Protein AF-0000000078666542 (afdb_homodimer)

Solvent-accessible surface area (backbone atoms only — not comparable to full-atom values): 28008 Å² total; per-residue (Å²): 73,57,76,60,41,44,32,31,32,35,38,39,32,25,33,58,89,77,62,45,74,80,48,60,29,41,56,73,62,24,63,73,35,75,88,64,46,51,90,86,55,83,60,48,60,42,83,39,41,29,73,67,68,78,54,48,54,35,58,34,57,52,49,36,72,38,55,76,68,40,75,44,79,44,74,22,45,17,86,32,50,68,25,62,67,53,74,85,41,48,43,80,42,60,33,69,77,56,52,92,52,38,85,72,63,47,70,68,38,78,44,72,57,95,90,32,64,26,33,28,71,39,76,55,96,66,27,28,32,33,35,48,52,59,93,53,30,54,40,44,31,33,32,43,34,35,32,68,41,68,58,78,51,64,69,58,44,49,52,52,48,46,26,70,66,68,72,50,58,69,90,57,44,49,74,49,79,54,77,40,39,33,39,40,35,51,42,73,78,56,66,72,42,85,59,44,61,59,44,51,50,50,40,50,54,51,40,38,68,74,34,66,67,38,44,35,37,34,41,34,41,70,47,59,66,57,80,69,72,70,76,70,73,73,71,70,74,73,71,72,77,76,75,72,77,75,73,84,120,73,58,76,63,41,43,30,32,34,35,37,40,32,25,34,58,89,77,61,44,74,80,48,59,28,40,56,73,62,24,64,73,34,75,89,64,47,51,90,88,55,84,60,46,61,42,82,40,40,27,74,67,70,78,53,47,56,35,56,33,58,52,50,36,72,39,55,76,66,41,74,44,78,42,75,23,46,18,84,31,51,67,26,63,67,53,74,86,39,48,42,80,42,59,34,72,77,56,53,92,52,38,85,72,64,48,71,69,36,77,44,74,55,95,92,33,64,26,34,29,71,41,76,54,95,66,27,28,31,33,34,49,50,59,92,52,30,53,41,44,32,33,34,43,35,35,32,70,39,67,58,78,51,62,68,57,44,50,54,50,48,47,26,72,66,68,70,50,59,68,89,59,44,51,73,48,78,54,76,43,39,32,40,40,35,53,41,72,77,56,67,74,42,84,60,45,62,59,44,51,49,51,40,48,54,50,40,38,68,73,34,66,66,39,43,35,38,34,42,35,41,70,48,60,65,58,78,70,72,70,74,71,72,72,72,68,73,72,72,74,77,76,72,73,76,76,71,81,129

Foldseek 3Di:
DDAFWKFFKWKWKAFPVVRHTDDTLDQVVQVVPVVRHDPVDHRGTDIDGQPPPPDFQQVSVVVVVDDAFDWDKTKAFLVRGLHAFDPVQKDKDFLCQQPPCSVVDDAQDWDAHPNAIWGWHDDDPRITITHRGDPCHRTMMIMTMHTHDTDDDLVVQLLNLLCNLQVDDSVQWDWDDDFLEIEIEHHPVSVPDDPSVVSVVSSVVSSCSNPVRHDYYHYDYDDDPPDPPPPPPPPPPPPPPPPPPPPDD/DDAFWKFFKWKWKAFPVVRHTDDTLDQVVQVVPVVRHDPVDHRGTDIDGQPPPPDFQQVSVVVVVDDAFDKDKTKAFLVRGLHAFDPVQKDKDFLCQQPPCSVVDDAQDWDAHPNAIWGWHDDDPRITITHRGDPCHRTMMIMTMHTHDTDDDLVVQLLNLLCNLQVDDSVQWDWDDDFLEIEIEHHPVSVPDDPSVVSVVSSVVSSCSNPVRHDYYHYDYDDDPPDPPPPPPPPPPPPPPPPPPPPDD

Sequence (498 aa):
MEKGSLVLVDYTARVKDTNEVFETTREEDAKKTAELYDPTRKYEPRLVSVGESWVLKGLDEALAKANVGDKLSVEVTPDKGFGERDPNKVRMIPQRKLGDKADEVGVGDVIEVDDRTGIVRYVGSGRIQVDFNHRFAGKTLLYDVNIMKKLESDSEKVSALVRRRTGLEDSKVKINLSAPNLDIELPEEAFLAEGLQVIKRAIANDIFKFVPSVKNIKFIESYYSAPAPAEQKKEQPKAEATTTPEAKKMEKGSLVLVDYTARVKDTNEVFETTREEDAKKTAELYDPTRKYEPRLVSVGESWVLKGLDEALAKANVGDKLSVEVTPDKGFGERDPNKVRMIPQRKLGDKADEVGVGDVIEVDDRTGIVRYVGSGRIQVDFNHRFAGKTLLYDVNIMKKLESDSEKVSALVRRRTGLEDSKVKINLSAPNLDIELPEEAFLAEGLQVIKRAIANDIFKFVPSVKNIKFIESYYSAPAPAEQKKEQPKAEATTTPEAKK

Radius of gyration: 33.4 Å; Cα contacts (8 Å, |Δi|>4): 851; chains: 2; bounding box: 68×77×133 Å

Structure (mmCIF, N/CA/C/O backbone):
data_AF-0000000078666542-model_v1
#
loop_
_entity.id
_entity.type
_entity.pdbx_description
1 polymer 'Peptidyl-prolyl cis-trans isomerase'
#
loop_
_atom_site.group_PDB
_atom_site.id
_atom_site.type_symbol
_atom_site.label_atom_id
_atom_site.label_alt_id
_atom_site.label_comp_id
_atom_site.label_asym_id
_atom_site.label_entity_id
_atom_site.label_seq_id
_atom_site.pdbx_PDB_ins_code
_atom_site.Cartn_x
_atom_site.Cartn_y
_atom_site.Cartn_z
_atom_site.occupancy
_atom_site.B_iso_or_equiv
_atom_site.auth_seq_id
_atom_site.auth_comp_id
_atom_site.auth_asym_id
_atom_site.auth_atom_id
_atom_site.pdbx_PDB_model_num
ATOM 1 N N . MET A 1 1 ? 10.289 36.812 6.809 1 80.12 1 MET A N 1
ATOM 2 C CA . MET A 1 1 ? 10.852 35.562 6.277 1 80.12 1 MET A CA 1
ATOM 3 C C . MET A 1 1 ? 10.406 35.344 4.836 1 80.12 1 MET A C 1
ATOM 5 O O . MET A 1 1 ? 9.289 35.719 4.465 1 80.12 1 MET A O 1
ATOM 9 N N . GLU A 1 2 ? 11.242 34.781 4.082 1 85.31 2 GLU A N 1
ATOM 10 C CA . GLU A 1 2 ? 10.992 34.594 2.656 1 85.31 2 GLU A CA 1
ATOM 11 C C . GLU A 1 2 ? 10.016 33.438 2.418 1 85.31 2 GLU A C 1
ATOM 13 O O . GLU A 1 2 ? 10 32.469 3.176 1 85.31 2 GLU A O 1
ATOM 18 N N . LYS A 1 3 ? 9.227 33.688 1.358 1 88.56 3 LYS A N 1
ATOM 19 C CA . LYS A 1 3 ? 8.32 32.625 0.957 1 88.56 3 LYS A CA 1
ATOM 20 C C . LYS A 1 3 ? 9.086 31.328 0.677 1 88.56 3 LYS A C 1
ATOM 22 O O . LYS A 1 3 ? 10.148 31.359 0.046 1 88.56 3 LYS A O 1
ATOM 27 N N . GLY A 1 4 ? 8.578 30.297 1.273 1 92.06 4 GLY A N 1
ATOM 28 C CA . GLY A 1 4 ? 9.203 29.016 1.037 1 92.06 4 GLY A CA 1
ATOM 29 C C . GLY A 1 4 ? 10.188 28.625 2.123 1 92.06 4 GLY A C 1
ATOM 30 O O . GLY A 1 4 ? 10.672 27.484 2.15 1 92.06 4 GLY A O 1
ATOM 31 N N . SER A 1 5 ? 10.461 29.562 2.973 1 95.12 5 SER A N 1
ATOM 32 C CA . SER A 1 5 ? 11.352 29.234 4.082 1 95.12 5 SER A CA 1
ATOM 33 C C . SER A 1 5 ? 10.727 28.219 5.02 1 95.12 5 SER A C 1
ATOM 35 O O . SER A 1 5 ? 9.531 28.266 5.293 1 95.12 5 SER A O 1
ATOM 37 N N . LEU A 1 6 ? 11.594 27.219 5.414 1 97.62 6 LEU A N 1
ATOM 38 C CA . LEU A 1 6 ? 11.156 26.234 6.391 1 97.62 6 LEU A CA 1
ATOM 39 C C . LEU A 1 6 ? 11.547 26.656 7.805 1 97.62 6 LEU A C 1
ATOM 41 O O . LEU A 1 6 ? 12.727 26.891 8.078 1 97.62 6 LEU A O 1
ATOM 45 N N . VAL A 1 7 ? 10.547 26.75 8.695 1 97.19 7 VAL A N 1
ATOM 46 C CA . VAL A 1 7 ? 10.789 27.203 10.055 1 97.19 7 VAL A CA 1
ATOM 47 C C . VAL A 1 7 ? 10.117 26.266 11.047 1 97.19 7 VAL A C 1
ATOM 49 O O . VAL A 1 7 ? 9.086 25.656 10.734 1 97.19 7 VAL A O 1
ATOM 52 N N . LEU A 1 8 ? 10.742 26.078 12.164 1 97.38 8 LEU A N 1
ATOM 53 C CA . LEU A 1 8 ? 10.148 25.375 13.289 1 97.38 8 LEU A CA 1
ATOM 54 C C . LEU A 1 8 ? 9.492 26.344 14.258 1 97.38 8 LEU A C 1
ATOM 56 O O . LEU A 1 8 ? 10.141 27.281 14.734 1 97.38 8 LEU A O 1
ATOM 60 N N . VAL A 1 9 ? 8.227 26.094 14.555 1 97.19 9 VAL A N 1
ATOM 61 C CA . VAL A 1 9 ? 7.5 27.031 15.398 1 97.19 9 VAL A CA 1
ATOM 62 C C . VAL A 1 9 ? 6.801 26.281 16.531 1 97.19 9 VAL A C 1
ATOM 64 O O . VAL A 1 9 ? 6.262 25.203 16.312 1 97.19 9 VAL A O 1
ATOM 67 N N . ASP A 1 10 ? 6.914 26.812 17.703 1 96.81 10 ASP A N 1
ATOM 68 C CA . ASP A 1 10 ? 6.055 26.422 18.828 1 96.81 10 ASP A CA 1
ATOM 69 C C . ASP A 1 10 ? 4.836 27.328 18.922 1 96.81 10 ASP A C 1
ATOM 71 O O . ASP A 1 10 ? 4.945 28.547 18.75 1 96.81 10 ASP A O 1
ATOM 75 N N . TYR A 1 11 ? 3.719 26.688 19.188 1 97.5 11 TYR A N 1
ATOM 76 C CA . TYR A 1 11 ? 2.566 27.578 19.328 1 97.5 11 TYR A CA 1
ATOM 77 C C . TYR A 1 11 ? 1.51 26.953 20.234 1 97.5 11 TYR A C 1
ATOM 79 O O . TYR A 1 11 ? 1.517 25.734 20.469 1 97.5 11 TYR A O 1
ATOM 87 N N . THR A 1 12 ? 0.724 27.766 20.781 1 96.56 12 THR A N 1
ATOM 88 C CA . THR A 1 12 ? -0.523 27.453 21.469 1 96.56 12 THR A CA 1
ATOM 89 C C . THR A 1 12 ? -1.683 28.25 20.891 1 96.56 12 THR A C 1
ATOM 91 O O . THR A 1 12 ? -1.589 29.469 20.734 1 96.56 12 THR A O 1
ATOM 94 N N . ALA A 1 13 ? -2.654 27.547 20.469 1 96.44 13 ALA A N 1
ATOM 95 C CA . ALA A 1 13 ? -3.82 28.172 19.859 1 96.44 13 ALA A CA 1
ATOM 96 C C . ALA A 1 13 ? -5.02 28.156 20.797 1 96.44 13 ALA A C 1
ATOM 98 O O . ALA A 1 13 ? -5.316 27.125 21.406 1 96.44 13 ALA A O 1
ATOM 99 N N . ARG A 1 14 ? -5.684 29.328 20.875 1 95.62 14 ARG A N 1
ATOM 100 C CA . ARG A 1 14 ? -6.848 29.5 21.75 1 95.62 14 ARG A CA 1
ATOM 101 C C . ARG A 1 14 ? -7.973 30.219 21.016 1 95.62 14 ARG A C 1
ATOM 103 O O . ARG A 1 14 ? -7.73 30.938 20.031 1 95.62 14 ARG A O 1
ATOM 110 N N . VAL A 1 15 ? -9.148 29.938 21.5 1 95.94 15 VAL A N 1
ATOM 111 C CA . VAL A 1 15 ? -10.273 30.766 21.078 1 95.94 15 VAL A CA 1
ATOM 112 C C . VAL A 1 15 ? -10.289 32.062 21.844 1 95.94 15 VAL A C 1
ATOM 114 O O . VAL A 1 15 ? -10.25 32.062 23.078 1 95.94 15 VAL A O 1
ATOM 117 N N . LYS A 1 16 ? -10.312 33.156 21.109 1 96.38 16 LYS A N 1
ATOM 118 C CA . LYS A 1 16 ? -10.133 34.438 21.75 1 96.38 16 LYS A CA 1
ATOM 119 C C . LYS A 1 16 ? -11.211 34.719 22.797 1 96.38 16 LYS A C 1
ATOM 121 O O . LYS A 1 16 ? -10.914 35.156 23.906 1 96.38 16 LYS A O 1
ATOM 126 N N . ASP A 1 17 ? -12.461 34.375 22.516 1 94.56 17 ASP A N 1
ATOM 127 C CA . ASP A 1 17 ? -13.602 34.719 23.359 1 94.56 17 ASP A CA 1
ATOM 128 C C . ASP A 1 17 ? -13.633 33.844 24.609 1 94.56 17 ASP A C 1
ATOM 130 O O . ASP A 1 17 ? -13.914 34.344 25.703 1 94.56 17 ASP A O 1
ATOM 134 N N . THR A 1 18 ? -13.312 32.594 24.484 1 92.56 18 THR A N 1
ATOM 135 C CA . THR A 1 18 ? -13.461 31.656 25.594 1 92.56 18 THR A CA 1
ATOM 136 C C . THR A 1 18 ? -12.102 31.359 26.234 1 92.56 18 THR A C 1
ATOM 138 O O . THR A 1 18 ? -12.039 30.797 27.328 1 92.56 18 THR A O 1
ATOM 141 N N . ASN A 1 19 ? -11.047 31.688 25.547 1 92.62 19 ASN A N 1
ATOM 142 C CA . ASN A 1 19 ? -9.68 31.391 25.969 1 92.62 19 ASN A CA 1
ATOM 143 C C . ASN A 1 19 ? -9.438 29.891 26.062 1 92.62 19 ASN A C 1
ATOM 145 O O . ASN A 1 19 ? -8.523 29.453 26.766 1 92.62 19 ASN A O 1
ATOM 149 N N . GLU A 1 20 ? -10.258 29.219 25.391 1 91.19 20 GLU A N 1
ATOM 150 C CA . GLU A 1 20 ? -10.102 27.766 25.328 1 91.19 20 GLU A CA 1
ATOM 151 C C . GLU A 1 20 ? -8.945 27.359 24.422 1 91.19 20 GLU A C 1
ATOM 153 O O . GLU A 1 20 ? -8.914 27.75 23.25 1 91.19 20 GLU A O 1
ATOM 158 N N . VAL A 1 21 ? -7.996 26.531 25 1 93.94 21 VAL A N 1
ATOM 159 C CA . VAL A 1 21 ? -6.891 26.031 24.203 1 93.94 21 VAL A CA 1
ATOM 160 C C . VAL A 1 21 ? -7.363 24.844 23.359 1 93.94 21 VAL A C 1
ATOM 162 O O . VAL A 1 21 ? -7.902 23.859 23.906 1 93.94 21 VAL A O 1
ATOM 165 N N . PHE A 1 22 ? -7.199 24.891 22.031 1 92.44 22 PHE A N 1
ATOM 166 C CA . PHE A 1 22 ? -7.703 23.781 21.234 1 92.44 22 PHE A CA 1
ATOM 167 C C . PHE A 1 22 ? -6.566 23.094 20.484 1 92.44 22 PHE A C 1
ATOM 169 O O . PHE A 1 22 ? -6.746 22 19.953 1 92.44 22 PHE A O 1
ATOM 176 N N . GLU A 1 23 ? -5.414 23.672 20.469 1 93.69 23 GLU A N 1
ATOM 177 C CA . GLU A 1 23 ? -4.238 23.062 19.859 1 93.69 23 GLU A CA 1
ATOM 178 C C . GLU A 1 23 ? -2.951 23.656 20.422 1 93.69 23 GLU A C 1
ATOM 180 O O . GLU A 1 23 ? -2.873 24.859 20.656 1 93.69 23 GLU A O 1
ATOM 185 N N . THR A 1 24 ? -1.975 22.797 20.625 1 95.31 24 THR A N 1
ATOM 186 C CA . THR A 1 24 ? -0.691 23.312 21.109 1 95.31 24 THR A CA 1
ATOM 187 C C . THR A 1 24 ? 0.438 22.344 20.734 1 95.31 24 THR A C 1
ATOM 189 O O . THR A 1 24 ? 0.22 21.141 20.625 1 95.31 24 THR A O 1
ATOM 192 N N . THR A 1 25 ? 1.612 22.859 20.438 1 95.06 25 THR A N 1
ATOM 193 C CA . THR A 1 25 ? 2.82 22.078 20.219 1 95.06 25 THR A CA 1
ATOM 194 C C . THR A 1 25 ? 3.6 21.922 21.531 1 95.06 25 THR A C 1
ATOM 196 O O . THR A 1 25 ? 4.613 21.219 21.578 1 95.06 25 THR A O 1
ATOM 199 N N . ARG A 1 26 ? 3.164 22.578 22.609 1 92.5 26 ARG A N 1
ATOM 200 C CA . ARG A 1 26 ? 3.842 22.594 23.891 1 92.5 26 ARG A CA 1
ATOM 201 C C . ARG A 1 26 ? 3.189 21.609 24.859 1 92.5 26 ARG A C 1
ATOM 203 O O . ARG A 1 26 ? 2.004 21.734 25.172 1 92.5 26 ARG A O 1
ATOM 210 N N . GLU A 1 27 ? 4.066 20.734 25.281 1 90.94 27 GLU A N 1
ATOM 211 C CA . GLU A 1 27 ? 3.547 19.703 26.156 1 90.94 27 GLU A CA 1
ATOM 212 C C . GLU A 1 27 ? 2.977 20.297 27.438 1 90.94 27 GLU A C 1
ATOM 214 O O . GLU A 1 27 ? 1.935 19.859 27.938 1 90.94 27 GLU A O 1
ATOM 219 N N . GLU A 1 28 ? 3.648 21.297 28 1 89.81 28 GLU A N 1
ATOM 220 C CA . GLU A 1 28 ? 3.209 21.938 29.234 1 89.81 28 GLU A CA 1
ATOM 221 C C . GLU A 1 28 ? 1.818 22.547 29.078 1 89.81 28 GLU A C 1
ATOM 223 O O . GLU A 1 28 ? 1.003 22.484 30.016 1 89.81 28 GLU A O 1
ATOM 228 N N . ASP A 1 29 ? 1.594 23.078 27.984 1 90.56 29 ASP A N 1
ATOM 229 C CA . ASP A 1 29 ? 0.292 23.688 27.734 1 90.56 29 ASP A CA 1
ATOM 230 C C . ASP A 1 29 ? -0.778 22.609 27.5 1 90.56 29 ASP A C 1
ATOM 232 O O . ASP A 1 29 ? -1.932 22.797 27.891 1 90.56 29 ASP A O 1
ATOM 236 N N . ALA A 1 30 ? -0.391 21.562 26.828 1 89.94 30 ALA A N 1
ATOM 237 C CA . ALA A 1 30 ? -1.319 20.453 26.625 1 89.94 30 ALA A CA 1
ATOM 238 C C . ALA A 1 30 ? -1.744 19.828 27.938 1 89.94 30 ALA A C 1
ATOM 240 O O . ALA A 1 30 ? -2.908 19.469 28.125 1 89.94 30 ALA A O 1
ATOM 241 N N . LYS A 1 31 ? -0.839 19.734 28.844 1 88.81 31 LYS A N 1
ATOM 242 C CA . LYS A 1 31 ? -1.091 19.109 30.141 1 88.81 31 LYS A CA 1
ATOM 243 C C . LYS A 1 31 ? -2.033 19.953 31 1 88.81 31 LYS A C 1
ATOM 245 O O . LYS A 1 31 ? -2.686 19.438 31.906 1 88.81 31 LYS A O 1
ATOM 250 N N . LYS A 1 32 ? -2.041 21.203 30.672 1 88.19 32 LYS A N 1
ATOM 251 C CA . LYS A 1 32 ? -2.91 22.094 31.422 1 88.19 32 LYS A CA 1
ATOM 252 C C . LYS A 1 32 ? -4.371 21.906 31.031 1 88.19 32 LYS A C 1
ATOM 254 O O . LYS A 1 32 ? -5.277 22.344 31.75 1 88.19 32 LYS A O 1
ATOM 259 N N . THR A 1 33 ? -4.52 21.375 29.875 1 81.06 33 THR A N 1
ATOM 260 C CA . THR A 1 33 ? -5.867 21.094 29.391 1 81.06 33 THR A CA 1
ATOM 261 C C . THR A 1 33 ? -6.09 19.594 29.234 1 81.06 33 THR A C 1
ATOM 263 O O . THR A 1 33 ? -5.598 18.984 28.297 1 81.06 33 THR A O 1
ATOM 266 N N . ALA A 1 34 ? -6.82 19 30.109 1 73.06 34 ALA A N 1
ATOM 267 C CA . ALA A 1 34 ? -6.988 17.562 30.188 1 73.06 34 ALA A CA 1
ATOM 268 C C . ALA A 1 34 ? -7.441 16.969 28.859 1 73.06 34 ALA A C 1
ATOM 270 O O . ALA A 1 34 ? -7.004 15.891 28.469 1 73.06 34 ALA A O 1
ATOM 271 N N . GLU A 1 35 ? -8.234 17.75 28.141 1 79.44 35 GLU A N 1
ATOM 272 C CA . GLU A 1 35 ? -8.836 17.219 26.922 1 79.44 35 GLU A CA 1
ATOM 273 C C . GLU A 1 35 ? -7.832 17.219 25.781 1 79.44 35 GLU A C 1
ATOM 275 O O . GLU A 1 35 ? -8.016 16.5 24.797 1 79.44 35 GLU A O 1
ATOM 280 N N . LEU A 1 36 ? -6.879 17.906 25.984 1 78.81 36 LEU A N 1
ATOM 281 C CA . LEU A 1 36 ? -5.961 18.094 24.875 1 78.81 36 LEU A CA 1
ATOM 282 C C . LEU A 1 36 ? -4.738 17.203 25.016 1 78.81 36 LEU A C 1
ATOM 284 O O . LEU A 1 36 ? -4.105 16.844 24.016 1 78.81 36 LEU A O 1
ATOM 288 N N . TYR A 1 37 ? -4.488 16.797 26.203 1 82.94 37 TYR A N 1
ATOM 289 C CA . TYR A 1 37 ? -3.246 16.062 26.422 1 82.94 37 TYR A CA 1
ATOM 290 C C . TYR A 1 37 ? -3.352 14.641 25.906 1 82.94 37 TYR A C 1
ATOM 292 O O . TYR A 1 37 ? -4.301 13.922 26.219 1 82.94 37 TYR A O 1
ATOM 300 N N . ASP A 1 38 ? -2.469 14.258 25.109 1 86.56 38 ASP A N 1
ATOM 301 C CA . ASP A 1 38 ? -2.309 12.914 24.578 1 86.56 38 ASP A CA 1
ATOM 302 C C . ASP A 1 38 ? -0.883 12.406 24.781 1 86.56 38 ASP A C 1
ATOM 304 O O . ASP A 1 38 ? 0.048 12.867 24.109 1 86.56 38 ASP A O 1
ATOM 308 N N . PRO A 1 39 ? -0.759 11.492 25.578 1 79.88 39 PRO A N 1
ATOM 309 C CA . PRO A 1 39 ? 0.591 11.023 25.891 1 79.88 39 PRO A CA 1
ATOM 310 C C . PRO A 1 39 ? 1.255 10.305 24.719 1 79.88 39 PRO A C 1
ATOM 312 O O . PRO A 1 39 ? 2.477 10.133 24.703 1 79.88 39 PRO A O 1
ATOM 315 N N . THR A 1 40 ? 0.443 9.938 23.781 1 81.31 40 THR A N 1
ATOM 316 C CA . THR A 1 40 ? 1.012 9.203 22.656 1 81.31 40 THR A CA 1
ATOM 317 C C . THR A 1 40 ? 1.503 10.156 21.578 1 81.31 40 THR A C 1
ATOM 319 O O . THR A 1 40 ? 2.197 9.75 20.641 1 81.31 40 THR A O 1
ATOM 322 N N . ARG A 1 41 ? 1.21 11.352 21.812 1 83.56 41 ARG A N 1
ATOM 323 C CA . ARG A 1 41 ? 1.605 12.352 20.828 1 83.56 41 ARG A CA 1
ATOM 324 C C . ARG A 1 41 ? 2.924 13.008 21.219 1 83.56 41 ARG A C 1
ATOM 326 O O . ARG A 1 41 ? 3.184 13.242 22.406 1 83.56 41 ARG A O 1
ATOM 333 N N . LYS A 1 42 ? 3.721 13.25 20.25 1 83.69 42 LYS A N 1
ATOM 334 C CA . LYS A 1 42 ? 4.969 13.969 20.484 1 83.69 42 LYS A CA 1
ATOM 335 C C . LYS A 1 42 ? 4.777 15.469 20.312 1 83.69 42 LYS A C 1
ATOM 337 O O . LYS A 1 42 ? 4.383 15.922 19.234 1 83.69 42 LYS A O 1
ATOM 342 N N . TYR A 1 43 ? 5.008 16.172 21.484 1 90.44 43 TYR A N 1
ATOM 343 C CA . TYR A 1 43 ? 4.922 17.625 21.422 1 90.44 43 TYR A CA 1
ATOM 344 C C . TYR A 1 43 ? 6.262 18.234 21.031 1 90.44 43 TYR A C 1
ATOM 346 O O . TYR A 1 43 ? 7.234 18.156 21.781 1 90.44 43 TYR A O 1
ATOM 354 N N . GLU A 1 44 ? 6.324 18.719 19.859 1 92.69 44 GLU A N 1
ATOM 355 C CA . GLU A 1 44 ? 7.527 19.312 19.297 1 92.69 44 GLU A CA 1
ATOM 356 C C . GLU A 1 44 ? 7.18 20.469 18.344 1 92.69 44 GLU A C 1
ATOM 358 O O . GLU A 1 44 ? 6.043 20.562 17.891 1 92.69 44 GLU A O 1
ATOM 363 N N . PRO A 1 45 ? 8.117 21.328 18.203 1 95.88 45 PRO A N 1
ATOM 364 C CA . PRO A 1 45 ? 7.844 22.438 17.281 1 95.88 45 PRO A CA 1
ATOM 365 C C . PRO A 1 45 ? 7.391 21.938 15.906 1 95.88 45 PRO A C 1
ATOM 367 O O . PRO A 1 45 ? 7.898 20.938 15.406 1 95.88 45 PRO A O 1
ATOM 370 N N . ARG A 1 46 ? 6.484 22.641 15.359 1 95.62 46 ARG A N 1
ATOM 371 C CA . ARG A 1 46 ? 5.906 22.266 14.07 1 95.62 46 ARG A CA 1
ATOM 372 C C . ARG A 1 46 ? 6.711 22.844 12.914 1 95.62 46 ARG A C 1
ATOM 374 O O . ARG A 1 46 ? 7.133 24 12.977 1 95.62 46 ARG A O 1
ATOM 381 N N . LEU A 1 47 ? 6.887 21.953 11.922 1 97.38 47 LEU A N 1
ATOM 382 C CA . LEU A 1 47 ? 7.512 22.453 10.695 1 97.38 47 LEU A CA 1
ATOM 383 C C . LEU A 1 47 ? 6.504 23.203 9.836 1 97.38 47 LEU A C 1
ATOM 385 O O . LEU A 1 47 ? 5.426 22.672 9.539 1 97.38 47 LEU A O 1
ATOM 389 N N . VAL A 1 48 ? 6.844 24.438 9.477 1 97.06 48 VAL A N 1
ATOM 390 C CA . VAL A 1 48 ? 5.973 25.25 8.641 1 97.06 48 VAL A CA 1
ATOM 391 C C . VAL A 1 48 ? 6.777 25.828 7.477 1 97.06 48 VAL A C 1
ATOM 393 O O . VAL A 1 48 ? 7.918 26.25 7.656 1 97.06 48 VAL A O 1
ATOM 396 N N . SER A 1 49 ? 6.195 25.766 6.348 1 97 49 SER A N 1
ATOM 397 C CA . SER A 1 49 ? 6.738 26.5 5.211 1 97 49 SER A CA 1
ATOM 398 C C . SER A 1 49 ? 6.02 27.828 5.02 1 97 49 SER A C 1
ATOM 400 O O . SER A 1 49 ? 4.828 27.859 4.707 1 97 49 SER A O 1
ATOM 402 N N . VAL A 1 50 ? 6.766 28.875 5.129 1 96.12 50 VAL A N 1
ATOM 403 C CA . VAL A 1 50 ? 6.18 30.203 5.059 1 96.12 50 VAL A CA 1
ATOM 404 C C . VAL A 1 50 ? 5.621 30.453 3.658 1 96.12 50 VAL A C 1
ATOM 406 O O . VAL A 1 50 ? 6.324 30.266 2.662 1 96.12 50 VAL A O 1
ATOM 409 N N . GLY A 1 51 ? 4.367 30.797 3.613 1 94.44 51 GLY A N 1
ATOM 410 C CA . GLY A 1 51 ? 3.762 31.188 2.35 1 94.44 51 GLY A CA 1
ATOM 411 C C . GLY A 1 51 ? 3.221 30 1.56 1 94.44 51 GLY A C 1
ATOM 412 O O . GLY A 1 51 ? 2.723 30.172 0.445 1 94.44 51 GLY A O 1
ATOM 413 N N . GLU A 1 52 ? 3.303 28.828 2.053 1 93.38 52 GLU A N 1
ATOM 414 C CA . GLU A 1 52 ? 2.881 27.641 1.322 1 93.38 52 GLU A CA 1
ATOM 415 C C . GLU A 1 52 ? 1.519 27.156 1.803 1 93.38 52 GLU A C 1
ATOM 417 O O . GLU A 1 52 ? 1.048 26.094 1.381 1 93.38 52 GLU A O 1
ATOM 422 N N . SER A 1 53 ? 0.946 27.75 2.73 1 93.25 53 SER A N 1
ATOM 423 C CA . SER A 1 53 ? -0.396 27.484 3.236 1 93.25 53 SER A CA 1
ATOM 424 C C . SER A 1 53 ? -0.455 26.141 3.947 1 93.25 53 SER A C 1
ATOM 426 O O . SER A 1 53 ? -1.404 25.375 3.762 1 93.25 53 SER A O 1
ATOM 428 N N . TRP A 1 54 ? 0.604 25.781 4.668 1 95.56 54 TRP A N 1
ATOM 429 C CA . TRP A 1 54 ? 0.6 24.594 5.508 1 95.56 54 TRP A CA 1
ATOM 430 C C . TRP A 1 54 ? -0.179 24.844 6.797 1 95.56 54 TRP A C 1
ATOM 432 O O . TRP A 1 54 ? -0.55 23.891 7.496 1 95.56 54 TRP A O 1
ATOM 442 N N . VAL A 1 55 ? -0.389 26.125 7.137 1 95.44 55 VAL A N 1
ATOM 443 C CA . VAL A 1 55 ? -1.146 26.562 8.305 1 95.44 55 VAL A CA 1
ATOM 444 C C . VAL A 1 55 ? -2.225 27.562 7.883 1 95.44 55 VAL A C 1
ATOM 446 O O . VAL A 1 55 ? -2.328 27.906 6.707 1 95.44 55 VAL A O 1
ATOM 449 N N . LEU A 1 56 ? -2.998 27.922 8.844 1 96.69 56 LEU A N 1
ATOM 450 C CA . LEU A 1 56 ? -4.059 28.891 8.562 1 96.69 56 LEU A CA 1
ATOM 451 C C . LEU A 1 56 ? -3.484 30.172 7.949 1 96.69 56 LEU A C 1
ATOM 453 O O . LEU A 1 56 ? -2.395 30.609 8.328 1 96.69 56 LEU A O 1
ATOM 457 N N . LYS A 1 57 ? -4.227 30.75 7.133 1 96.75 57 LYS A N 1
ATOM 458 C CA . LYS A 1 57 ? -3.797 31.922 6.383 1 96.75 57 LYS A CA 1
ATOM 459 C C . LYS A 1 57 ? -3.307 33.031 7.324 1 96.75 57 LYS A C 1
ATOM 461 O O . LYS A 1 57 ? -2.264 33.625 7.082 1 96.75 57 LYS A O 1
ATOM 466 N N . GLY A 1 58 ? -4.078 33.312 8.359 1 96.69 58 GLY A N 1
ATOM 467 C CA . GLY A 1 58 ? -3.699 34.344 9.312 1 96.69 58 GLY A CA 1
ATOM 468 C C . GLY A 1 58 ? -2.352 34.094 9.961 1 96.69 58 GLY A C 1
ATOM 469 O O . GLY A 1 58 ? -1.553 35.031 10.125 1 96.69 58 GLY A O 1
ATOM 470 N N . LEU A 1 59 ? -2.166 32.938 10.32 1 95.88 59 LEU A N 1
ATOM 471 C CA . LEU A 1 59 ? -0.891 32.562 10.922 1 95.88 59 LEU A CA 1
ATOM 472 C C . LEU A 1 59 ? 0.237 32.656 9.898 1 95.88 59 LEU A C 1
ATOM 474 O O . LEU A 1 59 ? 1.326 33.125 10.203 1 95.88 59 LEU A O 1
ATOM 478 N N . ASP A 1 60 ? 0.053 32.188 8.727 1 96.5 60 ASP A N 1
ATOM 479 C CA . ASP A 1 60 ? 1.039 32.219 7.652 1 96.5 60 ASP A CA 1
ATOM 480 C C . ASP A 1 60 ? 1.5 33.625 7.359 1 96.5 60 ASP A C 1
ATOM 482 O O . ASP A 1 60 ? 2.699 33.906 7.246 1 96.5 60 ASP A O 1
ATOM 486 N N . GLU A 1 61 ? 0.579 34.562 7.27 1 95.56 61 GLU A N 1
ATOM 487 C CA . GLU A 1 61 ? 0.882 35.969 7.008 1 95.56 61 GLU A CA 1
ATOM 488 C C . GLU A 1 61 ? 1.724 36.562 8.133 1 95.56 61 GLU A C 1
ATOM 490 O O . GLU A 1 61 ? 2.621 37.375 7.875 1 95.56 61 GLU A O 1
ATOM 495 N N . ALA A 1 62 ? 1.343 36.188 9.359 1 95.38 62 ALA A N 1
ATOM 496 C CA . ALA A 1 62 ? 2.104 36.688 10.5 1 95.38 62 ALA A CA 1
ATOM 497 C C . ALA A 1 62 ? 3.539 36.156 10.469 1 95.38 62 ALA A C 1
ATOM 499 O O . ALA A 1 62 ? 4.477 36.906 10.766 1 95.38 62 ALA A O 1
ATOM 500 N N . LEU A 1 63 ? 3.721 34.938 10.086 1 95.12 63 LEU A N 1
ATOM 501 C CA . LEU A 1 63 ? 5.047 34.344 10.023 1 95.12 63 LEU A CA 1
ATOM 502 C C . LEU A 1 63 ? 5.898 35 8.953 1 95.12 63 LEU A C 1
ATOM 504 O O . LEU A 1 63 ? 7.113 35.125 9.117 1 95.12 63 LEU A O 1
ATOM 508 N N . ALA A 1 64 ? 5.316 35.375 7.863 1 94.81 64 ALA A N 1
ATOM 509 C CA . ALA A 1 64 ? 6.027 36.031 6.758 1 94.81 64 ALA A CA 1
ATOM 510 C C . ALA A 1 64 ? 6.664 37.344 7.207 1 94.81 64 ALA A C 1
ATOM 512 O O . ALA A 1 64 ? 7.672 37.781 6.641 1 94.81 64 ALA A O 1
ATOM 513 N N . LYS A 1 65 ? 6.07 37.875 8.273 1 94.06 65 LYS A N 1
ATOM 514 C CA . LYS A 1 65 ? 6.547 39.188 8.734 1 94.06 65 LYS A CA 1
ATOM 515 C C . LYS A 1 65 ? 7.422 39.062 9.977 1 94.06 65 LYS A C 1
ATOM 517 O O . LYS A 1 65 ? 7.863 40.031 10.555 1 94.06 65 LYS A O 1
ATOM 522 N N . ALA A 1 66 ? 7.637 37.906 10.391 1 93.94 66 ALA A N 1
ATOM 523 C CA . ALA A 1 66 ? 8.328 37.656 11.656 1 93.94 66 ALA A CA 1
ATOM 524 C C . ALA A 1 66 ? 9.781 37.25 11.414 1 93.94 66 ALA A C 1
ATOM 526 O O . ALA A 1 66 ? 10.203 37.094 10.273 1 93.94 66 ALA A O 1
ATOM 527 N N . ASN A 1 67 ? 10.562 37.25 12.477 1 94.31 67 ASN A N 1
ATOM 528 C CA . ASN A 1 67 ? 11.945 36.781 12.477 1 94.31 67 ASN A CA 1
ATOM 529 C C . ASN A 1 67 ? 12.164 35.656 13.484 1 94.31 67 ASN A C 1
ATOM 531 O O . ASN A 1 67 ? 11.383 35.5 14.422 1 94.31 67 ASN A O 1
ATOM 535 N N . VAL A 1 68 ? 13.258 34.906 13.195 1 95.06 68 VAL A N 1
ATOM 536 C CA . VAL A 1 68 ? 13.609 33.844 14.117 1 95.06 68 VAL A CA 1
ATOM 537 C C . VAL A 1 68 ? 13.836 34.406 15.516 1 95.06 68 VAL A C 1
ATOM 539 O O . VAL A 1 68 ? 14.477 35.438 15.672 1 95.06 68 VAL A O 1
ATOM 542 N N . GLY A 1 69 ? 13.273 33.75 16.531 1 95.69 69 GLY A N 1
ATOM 543 C CA . GLY A 1 69 ? 13.422 34.219 17.906 1 95.69 69 GLY A CA 1
ATOM 544 C C . GLY A 1 69 ? 12.242 35.031 18.391 1 95.69 69 GLY A C 1
ATOM 545 O O . GLY A 1 69 ? 12.078 35.25 19.594 1 95.69 69 GLY A O 1
ATOM 546 N N . ASP A 1 70 ? 11.445 35.5 17.5 1 96.38 70 ASP A N 1
ATOM 547 C CA . ASP A 1 70 ? 10.305 36.344 17.859 1 96.38 70 ASP A CA 1
ATOM 548 C C . ASP A 1 70 ? 9.25 35.531 18.609 1 96.38 70 ASP A C 1
ATOM 550 O O . ASP A 1 70 ? 9.062 34.344 18.344 1 96.38 70 ASP A O 1
ATOM 554 N N . LYS A 1 71 ? 8.688 36.156 19.594 1 96.19 71 LYS A N 1
ATOM 555 C CA . LYS A 1 71 ? 7.473 35.688 20.266 1 96.19 71 LYS A CA 1
ATOM 556 C C . LYS A 1 71 ? 6.285 36.562 19.891 1 96.19 71 LYS A C 1
ATOM 558 O O . LYS A 1 71 ? 6.27 37.75 20.203 1 96.19 71 LYS A O 1
ATOM 563 N N . LEU A 1 72 ? 5.344 35.938 19.234 1 95.38 72 LEU A N 1
ATOM 564 C CA . LEU A 1 72 ? 4.242 36.719 18.688 1 95.38 72 LEU A CA 1
ATOM 565 C C . LEU A 1 72 ? 2.902 36.219 19.203 1 95.38 72 LEU A C 1
ATOM 567 O O . LEU A 1 72 ? 2.74 35 19.453 1 95.38 72 LEU A O 1
ATOM 571 N N . SER A 1 73 ? 2.059 37.094 19.453 1 97.06 73 SER A N 1
ATOM 572 C CA . SER A 1 73 ? 0.641 36.812 19.625 1 97.06 73 SER A CA 1
ATOM 573 C C . SER A 1 73 ? -0.172 37.219 18.406 1 97.06 73 SER A C 1
ATOM 575 O O . SER A 1 73 ? -0.33 38.406 18.125 1 97.06 73 SER A O 1
ATOM 577 N N . VAL A 1 74 ? -0.679 36.219 17.719 1 97.38 74 VAL A N 1
ATOM 578 C CA . VAL A 1 74 ? -1.324 36.5 16.438 1 97.38 74 VAL A CA 1
ATOM 579 C C . VAL A 1 74 ? -2.83 36.25 16.562 1 97.38 74 VAL A C 1
ATOM 581 O O . VAL A 1 74 ? -3.273 35.188 17 1 97.38 74 VAL A O 1
ATOM 584 N N . GLU A 1 75 ? -3.541 37.25 16.188 1 97.56 75 GLU A N 1
ATOM 585 C CA . GLU A 1 75 ? -4.992 37.125 16.109 1 97.56 75 GLU A CA 1
ATOM 586 C C . GLU A 1 75 ? -5.43 36.688 14.711 1 97.56 75 GLU A C 1
ATOM 588 O O . GLU A 1 75 ? -5.082 37.344 13.727 1 97.56 75 GLU A O 1
ATOM 593 N N . VAL A 1 76 ? -6.141 35.594 14.617 1 97.81 76 VAL A N 1
ATOM 594 C CA . VAL A 1 76 ? -6.625 35.094 13.344 1 97.81 76 VAL A CA 1
ATOM 595 C C . VAL A 1 76 ? -8.141 35.219 13.273 1 97.81 76 VAL A C 1
ATOM 597 O O . VAL A 1 76 ? -8.867 34.5 13.969 1 97.81 76 VAL A O 1
ATOM 600 N N . THR A 1 77 ? -8.57 36.094 12.398 1 97.69 77 THR A N 1
ATOM 601 C CA . THR A 1 77 ? -10 36.312 12.219 1 97.69 77 THR A CA 1
ATOM 602 C C . THR A 1 77 ? -10.633 35.156 11.438 1 97.69 77 THR A C 1
ATOM 604 O O . THR A 1 77 ? -9.93 34.375 10.789 1 97.69 77 THR A O 1
ATOM 607 N N . PRO A 1 78 ? -11.961 35.062 11.508 1 97.25 78 PRO A N 1
ATOM 608 C CA . PRO A 1 78 ? -12.633 33.938 10.836 1 97.25 78 PRO A CA 1
ATOM 609 C C . PRO A 1 78 ? -12.312 33.875 9.344 1 97.25 78 PRO A C 1
ATOM 611 O O . PRO A 1 78 ? -12.094 32.781 8.797 1 97.25 78 PRO A O 1
ATOM 614 N N . ASP A 1 79 ? -12.156 34.969 8.688 1 96.5 79 ASP A N 1
ATOM 615 C CA . ASP A 1 79 ? -11.898 35 7.254 1 96.5 79 ASP A CA 1
ATOM 616 C C . ASP A 1 79 ? -10.516 34.438 6.93 1 96.5 79 ASP A C 1
ATOM 618 O O . ASP A 1 79 ? -10.281 33.969 5.82 1 96.5 79 ASP A O 1
ATOM 622 N N . LYS A 1 80 ? -9.648 34.469 7.859 1 97.19 80 LYS A N 1
ATOM 623 C CA . LYS A 1 80 ? -8.289 33.969 7.668 1 97.19 80 LYS A CA 1
ATOM 624 C C . LYS A 1 80 ? -8.047 32.719 8.477 1 97.19 80 LYS A C 1
ATOM 626 O O . LYS A 1 80 ? -6.902 32.281 8.633 1 97.19 80 LYS A O 1
ATOM 631 N N . GLY A 1 81 ? -9.102 32.281 9.07 1 96.5 81 GLY A N 1
ATOM 632 C CA . GLY A 1 81 ? -9.039 31.062 9.875 1 96.5 81 GLY A CA 1
ATOM 633 C C . GLY A 1 81 ? -9.938 29.969 9.352 1 96.5 81 GLY A C 1
ATOM 634 O O . GLY A 1 81 ? -9.773 29.5 8.219 1 96.5 81 GLY A O 1
ATOM 635 N N . PHE A 1 82 ? -10.945 29.609 10.172 1 96.12 82 PHE A N 1
ATOM 636 C CA . PHE A 1 82 ? -11.797 28.484 9.828 1 96.12 82 PHE A CA 1
ATOM 637 C C . PHE A 1 82 ? -13.031 28.938 9.07 1 96.12 82 PHE A C 1
ATOM 639 O O . PHE A 1 82 ? -13.969 28.172 8.867 1 96.12 82 PHE A O 1
ATOM 646 N N . GLY A 1 83 ? -12.969 30.172 8.664 1 95.5 83 GLY A N 1
ATOM 647 C CA . GLY A 1 83 ? -14.062 30.703 7.855 1 95.5 83 GLY A CA 1
ATOM 648 C C . GLY A 1 83 ? -15.18 31.312 8.68 1 95.5 83 GLY A C 1
ATOM 649 O O . GLY A 1 83 ? -15.203 31.156 9.898 1 95.5 83 GLY A O 1
ATOM 650 N N . GLU A 1 84 ? -16.109 31.922 7.957 1 95.81 84 GLU A N 1
ATOM 651 C CA . GLU A 1 84 ? -17.281 32.5 8.594 1 95.81 84 GLU A CA 1
ATOM 652 C C . GLU A 1 84 ? -18.375 31.484 8.797 1 95.81 84 GLU A C 1
ATOM 654 O O . GLU A 1 84 ? -18.406 30.453 8.125 1 95.81 84 GLU A O 1
ATOM 659 N N . ARG A 1 85 ? -19.203 31.828 9.758 1 93.62 85 ARG A N 1
ATOM 660 C CA . ARG A 1 85 ? -20.359 30.984 9.938 1 93.62 85 ARG A CA 1
ATOM 661 C C . ARG A 1 85 ? -21.328 31.094 8.758 1 93.62 85 ARG A C 1
ATOM 663 O O . ARG A 1 85 ? -21.562 32.188 8.25 1 93.62 85 ARG A O 1
ATOM 670 N N . ASP A 1 86 ? -21.75 29.922 8.297 1 94.56 86 ASP A N 1
ATOM 671 C CA . ASP A 1 86 ? -22.719 29.891 7.203 1 94.56 86 ASP A CA 1
ATOM 672 C C . ASP A 1 86 ? -24.109 29.547 7.707 1 94.56 86 ASP A C 1
ATOM 674 O O . ASP A 1 86 ? -24.344 28.422 8.164 1 94.56 86 ASP A O 1
ATOM 678 N N . PRO A 1 87 ? -25.031 30.453 7.59 1 93.88 87 PRO A N 1
ATOM 679 C CA . PRO A 1 87 ? -26.391 30.172 8.055 1 93.88 87 PRO A CA 1
ATOM 680 C C . PRO A 1 87 ? -27.047 29.031 7.293 1 93.88 87 PRO A C 1
ATOM 682 O O . PRO A 1 87 ? -27.953 28.359 7.82 1 93.88 87 PRO A O 1
ATOM 685 N N . ASN A 1 88 ? -26.547 28.766 6.117 1 94.75 88 ASN A N 1
ATOM 686 C CA . ASN A 1 88 ? -27.125 27.703 5.301 1 94.75 88 ASN A CA 1
ATOM 687 C C . ASN A 1 88 ? -26.719 26.328 5.797 1 94.75 88 ASN A C 1
ATOM 689 O O . ASN A 1 88 ? -27.281 25.312 5.363 1 94.75 88 ASN A O 1
ATOM 693 N N . LYS A 1 89 ? -25.797 26.297 6.703 1 94.88 89 LYS A N 1
ATOM 694 C CA . LYS A 1 89 ? -25.359 25.016 7.254 1 94.88 89 LYS A CA 1
ATOM 695 C C . LYS A 1 89 ? -26.109 24.688 8.555 1 94.88 89 LYS A C 1
ATOM 697 O O . LYS A 1 89 ? -25.812 23.688 9.203 1 94.88 89 LYS A O 1
ATOM 702 N N . VAL A 1 90 ? -26.953 25.562 8.891 1 94.31 90 VAL A N 1
ATOM 703 C CA . VAL A 1 90 ? -27.844 25.297 10.008 1 94.31 90 VAL A CA 1
ATOM 704 C C . VAL A 1 90 ? -29.203 24.828 9.492 1 94.31 90 VAL A C 1
ATOM 706 O O . VAL A 1 90 ? -29.906 25.562 8.812 1 94.31 90 VAL A O 1
ATOM 709 N N . ARG A 1 91 ? -29.453 23.578 9.812 1 94.12 91 ARG A N 1
ATOM 710 C CA . ARG A 1 91 ? -30.656 22.984 9.219 1 94.12 91 ARG A CA 1
ATOM 711 C C . ARG A 1 91 ? -31.547 22.375 10.289 1 94.12 91 ARG A C 1
ATOM 713 O O . ARG A 1 91 ? -31.062 21.922 11.328 1 94.12 91 ARG A O 1
ATOM 720 N N . MET A 1 92 ? -32.844 22.438 9.984 1 94.12 92 MET A N 1
ATOM 721 C CA . MET A 1 92 ? -33.812 21.75 10.812 1 94.12 92 MET A CA 1
ATOM 722 C C . MET A 1 92 ? -34.062 20.328 10.32 1 94.12 92 MET A C 1
ATOM 724 O O . MET A 1 92 ? -34.344 20.109 9.141 1 94.12 92 MET A O 1
ATOM 728 N N . ILE A 1 93 ? -33.875 19.375 11.258 1 92.31 93 ILE A N 1
ATOM 729 C CA . ILE A 1 93 ? -34.094 17.984 10.867 1 92.31 93 ILE A CA 1
ATOM 730 C C . ILE A 1 93 ? -35.062 17.312 11.828 1 92.31 93 ILE A C 1
ATOM 732 O O . ILE A 1 93 ? -35.094 17.656 13.016 1 92.31 93 ILE A O 1
ATOM 736 N N . PRO A 1 94 ? -35.938 16.391 11.273 1 91.75 94 PRO A N 1
ATOM 737 C CA . PRO A 1 94 ? -36.812 15.648 12.172 1 91.75 94 PRO A CA 1
ATOM 738 C C . PRO A 1 94 ? -36.031 14.789 13.172 1 91.75 94 PRO A C 1
ATOM 740 O O . PRO A 1 94 ? -35.031 14.164 12.812 1 91.75 94 PRO A O 1
ATOM 743 N N . GLN A 1 95 ? -36.5 14.93 14.43 1 89.06 95 GLN A N 1
ATOM 744 C CA . GLN A 1 95 ? -35.812 14.195 15.5 1 89.06 95 GLN A CA 1
ATOM 745 C C . GLN A 1 95 ? -35.812 12.695 15.219 1 89.06 95 GLN A C 1
ATOM 747 O O . GLN A 1 95 ? -34.906 11.984 15.617 1 89.06 95 GLN A O 1
ATOM 752 N N . ARG A 1 96 ? -36.719 12.172 14.5 1 86.69 96 ARG A N 1
ATOM 753 C CA . ARG A 1 96 ? -36.844 10.75 14.195 1 86.69 96 ARG A CA 1
ATOM 754 C C . ARG A 1 96 ? -35.688 10.266 13.328 1 86.69 96 ARG A C 1
ATOM 756 O O . ARG A 1 96 ? -35.375 9.078 13.312 1 86.69 96 ARG A O 1
ATOM 763 N N . LYS A 1 97 ? -35.125 11.227 12.656 1 87.38 97 LYS A N 1
ATOM 764 C CA . LYS A 1 97 ? -34 10.891 11.781 1 87.38 97 LYS A CA 1
ATOM 765 C C . LYS A 1 97 ? -32.812 10.367 12.586 1 87.38 97 LYS A C 1
ATOM 767 O O . LYS A 1 97 ? -31.969 9.664 12.047 1 87.38 97 LYS A O 1
ATOM 772 N N . LEU A 1 98 ? -32.75 10.617 13.914 1 86.12 98 LEU A N 1
ATOM 773 C CA . LEU A 1 98 ? -31.625 10.219 14.766 1 86.12 98 LEU A CA 1
ATOM 774 C C . LEU A 1 98 ? -31.844 8.805 15.312 1 86.12 98 LEU A C 1
ATOM 776 O O . LEU A 1 98 ? -30.953 8.258 15.969 1 86.12 98 LEU A O 1
ATOM 780 N N . GLY A 1 99 ? -32.906 8.219 15.039 1 81.81 99 GLY A N 1
ATO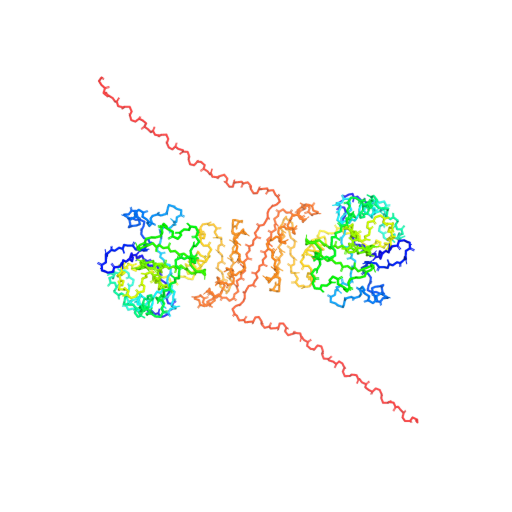M 781 C CA . GLY A 1 99 ? -33.219 6.863 15.453 1 81.81 99 GLY A CA 1
ATOM 782 C C . GLY A 1 99 ? -33.406 6.727 16.953 1 81.81 99 GLY A C 1
ATOM 783 O O . GLY A 1 99 ? -34.125 7.508 17.578 1 81.81 99 GLY A O 1
ATOM 784 N N . ASP A 1 100 ? -32.594 5.672 17.484 1 76.12 100 ASP A N 1
ATOM 785 C CA . ASP A 1 100 ? -32.75 5.305 18.891 1 76.12 100 ASP A CA 1
ATOM 786 C C . ASP A 1 100 ? -32.156 6.387 19.812 1 76.12 100 ASP A C 1
ATOM 788 O O . ASP A 1 100 ? -32.562 6.488 20.984 1 76.12 100 ASP A O 1
ATOM 792 N N . LYS A 1 101 ? -31.359 7.293 19.25 1 74.19 101 LYS A N 1
ATOM 793 C CA . LYS A 1 101 ? -30.734 8.312 20.078 1 74.19 101 LYS A CA 1
ATOM 794 C C . LYS A 1 101 ? -31.562 9.594 20.109 1 74.19 101 LYS A C 1
ATOM 796 O O . LYS A 1 101 ? -31.203 10.555 20.797 1 74.19 101 LYS A O 1
ATOM 801 N N . ALA A 1 102 ? -32.688 9.555 19.516 1 77.62 102 ALA A N 1
ATOM 802 C CA . ALA A 1 102 ? -33.5 10.742 19.328 1 77.62 102 ALA A CA 1
ATOM 803 C C . ALA A 1 102 ? -33.938 11.344 20.656 1 77.62 102 ALA A C 1
ATOM 805 O O . ALA A 1 102 ? -33.938 12.57 20.828 1 77.62 102 ALA A O 1
ATOM 806 N N . ASP A 1 103 ? -34.188 10.547 21.625 1 78.12 103 ASP A N 1
ATOM 807 C CA . ASP A 1 103 ? -34.75 11.055 22.875 1 78.12 103 ASP A CA 1
ATOM 808 C C . ASP A 1 103 ? -33.656 11.5 23.828 1 78.12 103 ASP A C 1
ATOM 810 O O . ASP A 1 103 ? -33.906 12.219 24.797 1 78.12 103 ASP A O 1
ATOM 814 N N . GLU A 1 104 ? -32.5 11.227 23.5 1 85.25 104 GLU A N 1
ATOM 815 C CA . GLU A 1 104 ? -31.406 11.523 24.422 1 85.25 104 GLU A CA 1
ATOM 816 C C . GLU A 1 104 ? -30.594 12.727 23.953 1 85.25 104 GLU A C 1
ATOM 818 O O . GLU A 1 104 ? -29.75 13.234 24.703 1 85.25 104 GLU A O 1
ATOM 823 N N . VAL A 1 105 ? -30.984 13.172 22.859 1 88.31 105 VAL A N 1
ATOM 824 C CA . VAL 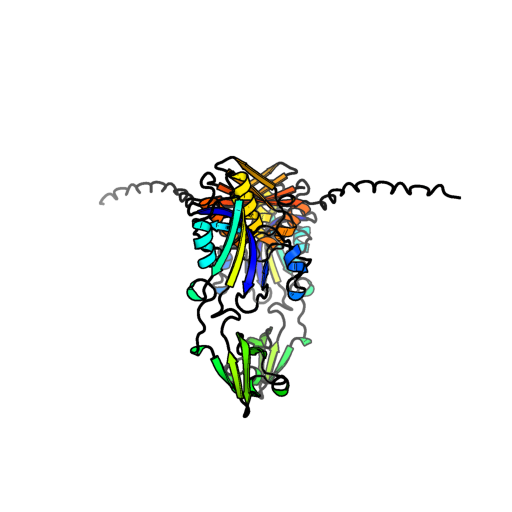A 1 105 ? -30.188 14.242 22.297 1 88.31 105 VAL A CA 1
ATOM 825 C C . VAL A 1 105 ? -30.594 15.586 22.906 1 88.31 105 VAL A C 1
ATOM 827 O O . VAL A 1 105 ? -31.781 15.867 23.062 1 88.31 105 VAL A O 1
ATOM 830 N N . GLY A 1 106 ? -29.641 16.375 23.438 1 90.69 106 GLY A N 1
ATOM 831 C CA . GLY A 1 106 ? -29.844 17.703 23.984 1 90.69 106 GLY A CA 1
ATOM 832 C C . GLY A 1 106 ? -29.047 18.781 23.281 1 90.69 106 GLY A C 1
ATOM 833 O O . GLY A 1 106 ? -28.156 18.469 22.484 1 90.69 106 GLY A O 1
ATOM 834 N N . VAL A 1 107 ? -29.469 20.078 23.672 1 92.5 107 VAL A N 1
ATOM 835 C CA . VAL A 1 107 ? -28.781 21.234 23.109 1 92.5 107 VAL A CA 1
ATOM 836 C C . VAL A 1 107 ? -27.297 21.156 23.453 1 92.5 107 VAL A C 1
ATOM 838 O O . VAL A 1 107 ? -26.938 20.906 24.609 1 92.5 107 VAL A O 1
ATOM 841 N N . GLY A 1 108 ? -26.469 21.359 22.438 1 90.31 108 GLY A N 1
ATOM 842 C CA . GLY A 1 108 ? -25.031 21.328 22.656 1 90.31 108 GLY A CA 1
ATOM 843 C C . GLY A 1 108 ? -24.391 20 22.281 1 90.31 108 GLY A C 1
ATOM 844 O O . GLY A 1 108 ? -23.172 19.906 22.141 1 90.31 108 GLY A O 1
ATOM 845 N N . ASP A 1 109 ? -25.203 19.047 22.016 1 91.62 109 ASP A N 1
ATOM 846 C CA . ASP A 1 109 ? -24.703 17.719 21.719 1 91.62 109 ASP A CA 1
ATOM 847 C C . ASP A 1 109 ? -24.141 17.656 20.297 1 91.62 109 ASP A C 1
ATOM 849 O O . ASP A 1 109 ? -24.641 18.328 19.391 1 91.62 109 ASP A O 1
ATOM 853 N N . VAL A 1 110 ? -23.062 16.875 20.172 1 92.5 110 VAL A N 1
ATOM 854 C CA . VAL A 1 110 ? -22.5 16.594 18.844 1 92.5 110 VAL A CA 1
ATOM 855 C C . VAL A 1 110 ? -23.141 15.336 18.266 1 92.5 110 VAL A C 1
ATOM 857 O O . VAL A 1 110 ? -23.125 14.281 18.906 1 92.5 110 VAL A O 1
ATOM 860 N N . ILE A 1 111 ? -23.703 15.469 17.094 1 90 111 ILE A N 1
ATOM 861 C CA . ILE A 1 111 ? -24.375 14.328 16.484 1 90 111 ILE A CA 1
ATOM 862 C C . ILE A 1 111 ? -23.891 14.125 15.055 1 90 111 ILE A C 1
ATOM 864 O O . ILE A 1 111 ? -23.25 15.008 14.484 1 90 111 ILE A O 1
ATOM 868 N N . GLU A 1 112 ? -24.016 12.984 14.539 1 92.69 112 GLU A N 1
ATOM 869 C CA . GLU A 1 112 ? -23.703 12.68 13.141 1 92.69 112 GLU A CA 1
ATOM 870 C C . GLU A 1 112 ? -24.984 12.438 12.336 1 92.69 112 GLU A C 1
ATOM 872 O O . GLU A 1 112 ? -25.797 11.602 12.703 1 92.69 112 GLU A O 1
ATOM 877 N N . VAL A 1 113 ? -25.172 13.242 11.336 1 87.88 113 VAL A N 1
ATOM 878 C CA . VAL A 1 113 ? -26.312 13.109 10.438 1 87.88 113 VAL A CA 1
ATOM 879 C C . VAL A 1 113 ? -25.828 13.055 8.992 1 87.88 113 VAL A C 1
ATOM 881 O O . VAL A 1 113 ? -25.109 13.953 8.531 1 87.88 113 VAL A O 1
ATOM 884 N N . ASP A 1 114 ? -26.203 11.992 8.32 1 88.62 114 ASP A N 1
ATOM 885 C CA . ASP A 1 114 ? -25.812 11.82 6.93 1 88.62 114 ASP A CA 1
ATOM 886 C C . ASP A 1 114 ? -24.297 11.961 6.77 1 88.62 114 ASP A C 1
ATOM 888 O O . ASP A 1 114 ? -23.828 12.719 5.914 1 88.62 114 ASP A O 1
ATOM 892 N N . ASP A 1 115 ? -23.594 11.484 7.645 1 90.81 115 ASP A N 1
ATOM 893 C CA . ASP A 1 115 ? -22.125 11.391 7.645 1 90.81 115 ASP A CA 1
ATOM 894 C C . ASP A 1 115 ? -21.5 12.758 7.898 1 90.81 115 ASP A C 1
ATOM 896 O O . ASP A 1 115 ? -20.375 13.016 7.457 1 90.81 115 ASP A O 1
ATOM 900 N N . ARG A 1 116 ? -22.312 13.531 8.469 1 92.5 116 ARG A N 1
ATOM 901 C CA . ARG A 1 116 ? -21.781 14.844 8.844 1 92.5 116 ARG A CA 1
ATOM 902 C C . ARG A 1 116 ? -21.953 15.086 10.344 1 92.5 116 ARG A C 1
ATOM 904 O O . ARG A 1 116 ? -22.984 14.711 10.922 1 92.5 116 ARG A O 1
ATOM 911 N N . THR A 1 117 ? -20.922 15.57 10.844 1 93.94 117 THR A N 1
ATOM 912 C CA . THR A 1 117 ? -20.984 15.914 12.266 1 93.94 117 THR A CA 1
ATOM 913 C C . THR A 1 117 ? -21.578 17.312 12.453 1 93.94 117 THR A C 1
ATOM 915 O O . THR A 1 117 ? -21.281 18.234 11.695 1 93.94 117 THR A O 1
ATOM 918 N N . GLY A 1 118 ? -22.453 17.391 13.414 1 94.12 118 GLY A N 1
ATOM 919 C CA . GLY A 1 118 ? -23.078 18.672 13.727 1 94.12 118 GLY A CA 1
ATOM 920 C C . GLY A 1 118 ? -23.391 18.844 15.195 1 94.12 118 GLY A C 1
ATOM 921 O O . GLY A 1 118 ? -23.312 17.875 15.969 1 94.12 118 GLY A O 1
ATOM 922 N N . ILE A 1 119 ? -23.672 20.141 15.57 1 93.69 119 ILE A N 1
ATOM 923 C CA . ILE A 1 119 ? -24.016 20.469 16.953 1 93.69 119 ILE A CA 1
ATOM 924 C C . ILE A 1 119 ? -25.5 20.859 17.031 1 93.69 119 ILE A C 1
ATOM 926 O O . ILE A 1 119 ? -25.984 21.656 16.234 1 93.69 119 ILE A O 1
ATOM 930 N N . VAL A 1 120 ? -26.125 20.297 18.031 1 94.62 120 VAL A N 1
ATOM 931 C CA . VAL A 1 120 ? -27.547 20.578 18.219 1 94.62 120 VAL A CA 1
ATOM 932 C C . VAL A 1 120 ? -27.719 21.953 18.859 1 94.62 120 VAL A C 1
ATOM 934 O O . VAL A 1 120 ? -27.109 22.234 19.906 1 94.62 120 VAL A O 1
ATOM 937 N N . ARG A 1 121 ? -28.516 22.781 18.219 1 94.31 121 ARG A N 1
ATOM 938 C CA . ARG A 1 121 ? -28.672 24.141 18.719 1 94.31 121 ARG A CA 1
ATOM 939 C C . ARG A 1 121 ? -30.062 24.328 19.328 1 94.31 121 ARG A C 1
ATOM 941 O O . ARG A 1 121 ? -30.266 25.234 20.141 1 94.31 121 ARG A O 1
ATOM 948 N N . TYR A 1 122 ? -31.078 23.562 18.828 1 94.12 122 TYR A N 1
ATOM 949 C CA . TYR A 1 122 ? -32.438 23.672 19.312 1 94.12 122 TYR A CA 1
ATOM 950 C C . TYR A 1 122 ? -33.188 22.344 19.172 1 94.12 122 TYR A C 1
ATOM 952 O O . TYR A 1 122 ? -32.938 21.594 18.234 1 94.12 122 TYR A O 1
ATOM 960 N N . VAL A 1 123 ? -33.781 22.016 20.25 1 92.94 123 VAL A N 1
ATOM 961 C CA . VAL A 1 123 ? -34.656 20.859 20.219 1 92.94 123 VAL A CA 1
ATOM 962 C C . VAL A 1 123 ? -36.094 21.281 20.547 1 92.94 123 VAL A C 1
ATOM 964 O O . VAL A 1 123 ? -36.344 21.938 21.562 1 92.94 123 VAL A O 1
ATOM 967 N N . GLY A 1 124 ? -37.031 21 19.641 1 90.19 124 GLY A N 1
ATOM 968 C CA . GLY A 1 124 ? -38.438 21.328 19.891 1 90.19 124 GLY A CA 1
ATOM 969 C C . GLY A 1 124 ? -39.375 20.844 18.812 1 90.19 124 GLY A C 1
ATOM 970 O O . GLY A 1 124 ? -39 20.844 17.625 1 90.19 124 GLY A O 1
ATOM 971 N N . SER A 1 125 ? -40.656 20.531 19.375 1 90.56 125 SER A N 1
ATOM 972 C CA . SER A 1 125 ? -41.75 20.188 18.469 1 90.56 125 SER A CA 1
ATOM 973 C C . SER A 1 125 ? -41.344 19.047 17.547 1 90.56 125 SER A C 1
ATOM 975 O O . SER A 1 125 ? -41.656 19.078 16.344 1 90.56 125 SER A O 1
ATOM 977 N N . GLY A 1 126 ? -40.562 18.109 17.953 1 89.69 126 GLY A N 1
ATOM 978 C CA . GLY A 1 126 ? -40.188 16.938 17.188 1 89.69 126 GLY A CA 1
ATOM 979 C C . GLY A 1 126 ? -39.094 17.188 16.156 1 89.69 126 GLY A C 1
ATOM 980 O O . GLY A 1 126 ? -38.844 16.344 15.305 1 89.69 126 GLY A O 1
ATOM 981 N N . ARG A 1 127 ? -38.594 18.375 16.25 1 94.06 127 ARG A N 1
ATOM 982 C CA . ARG A 1 127 ? -37.5 18.719 15.328 1 94.06 127 ARG A CA 1
ATOM 983 C C . ARG A 1 127 ? -36.281 19.203 16.094 1 94.06 127 ARG A C 1
ATOM 985 O O . ARG A 1 127 ? -36.375 19.609 17.25 1 94.06 127 ARG A O 1
ATOM 992 N N . ILE A 1 128 ? -35.188 19.062 15.422 1 93.75 128 ILE A N 1
ATOM 993 C CA . ILE A 1 128 ? -33.938 19.562 16.016 1 93.75 128 ILE A CA 1
ATOM 994 C C . ILE A 1 128 ? -33.219 20.438 15.008 1 93.75 128 ILE A C 1
ATOM 996 O O . ILE A 1 128 ? -33.219 20.172 13.805 1 93.75 128 ILE A O 1
ATOM 1000 N N . GLN A 1 129 ? -32.719 21.531 15.484 1 95.75 129 GLN A N 1
ATOM 1001 C CA . GLN A 1 129 ? -31.859 22.391 14.672 1 95.75 129 GLN A CA 1
ATOM 1002 C C . GLN A 1 129 ? -30.391 21.984 14.828 1 95.75 129 GLN A C 1
ATOM 1004 O O . GLN A 1 129 ? -29.859 22 15.938 1 95.75 129 GLN A O 1
ATOM 1009 N N . VAL A 1 130 ? -29.812 21.656 13.68 1 95.62 130 VAL A N 1
ATOM 1010 C CA . VAL A 1 130 ? -28.438 21.188 13.727 1 95.62 130 VAL A CA 1
ATOM 1011 C C . VAL A 1 130 ? -27.531 22.141 12.953 1 95.62 130 VAL A C 1
ATOM 1013 O O . VAL A 1 130 ? -27.859 22.547 11.828 1 95.62 130 VAL A O 1
ATOM 1016 N N . ASP A 1 131 ? -26.438 22.562 13.625 1 95.56 131 ASP A N 1
ATOM 1017 C CA . ASP A 1 131 ? -25.422 23.422 13.031 1 95.56 131 ASP A CA 1
ATOM 1018 C C . ASP A 1 131 ? -24.266 22.594 12.461 1 95.56 131 ASP A C 1
ATOM 1020 O O . ASP A 1 131 ? -23.484 22 13.211 1 95.56 131 ASP A O 1
ATOM 1024 N N . PHE A 1 132 ? -24.078 22.625 11.133 1 95.56 132 PHE A N 1
ATOM 1025 C CA . PHE A 1 132 ? -23.062 21.812 10.484 1 95.56 132 PHE A CA 1
ATOM 1026 C C . PHE A 1 132 ? -21.797 22.609 10.219 1 95.56 132 PHE A C 1
ATOM 1028 O O . PHE A 1 132 ? -20.875 22.141 9.555 1 95.56 132 PHE A O 1
ATOM 1035 N N . ASN A 1 133 ? -21.766 23.766 10.766 1 94.81 133 ASN A N 1
ATOM 1036 C CA . ASN A 1 133 ? -20.547 24.547 10.641 1 94.81 133 ASN A CA 1
ATOM 1037 C C . ASN A 1 133 ? -19.391 23.922 11.414 1 94.81 133 ASN A C 1
ATOM 1039 O O . ASN A 1 133 ? -19.609 23.203 12.383 1 94.81 133 ASN A O 1
ATOM 1043 N N . HIS A 1 134 ? -18.203 24.234 10.852 1 93 134 HIS A N 1
ATOM 1044 C CA . HIS A 1 134 ? -17.047 23.859 11.648 1 93 134 HIS A CA 1
ATOM 1045 C C . HIS A 1 134 ? -17.125 24.438 13.055 1 93 134 HIS A C 1
ATOM 1047 O O . HIS A 1 134 ? -17.594 25.578 13.234 1 93 134 HIS A O 1
ATOM 1053 N N . ARG A 1 135 ? -16.656 23.781 14 1 89.44 135 ARG A N 1
ATOM 1054 C CA . ARG A 1 135 ? -16.766 24.125 15.414 1 89.44 135 ARG A CA 1
ATOM 1055 C C . ARG A 1 135 ? -16.172 25.516 15.68 1 89.44 135 ARG A C 1
ATOM 1057 O O . ARG A 1 135 ? -16.641 26.234 16.562 1 89.44 135 ARG A O 1
ATOM 1064 N N . PHE A 1 136 ? -15.234 25.922 14.852 1 93.69 136 PHE A N 1
ATOM 1065 C CA . PHE A 1 136 ? -14.555 27.188 15.109 1 93.69 136 PHE A CA 1
ATOM 1066 C C . PHE A 1 136 ? -14.906 28.219 14.047 1 93.69 136 PHE A C 1
ATOM 1068 O O . PHE A 1 136 ? -14.297 29.297 13.992 1 93.69 136 PHE A O 1
ATOM 1075 N N . ALA A 1 137 ? -15.844 27.812 13.312 1 95 137 ALA A N 1
ATOM 1076 C CA . ALA A 1 137 ? -16.297 28.781 12.328 1 95 137 ALA A CA 1
ATOM 1077 C C . ALA A 1 137 ? -16.844 30.031 13 1 95 137 ALA A C 1
ATOM 1079 O O . ALA A 1 137 ? -17.562 29.953 14.008 1 95 137 ALA A O 1
ATOM 1080 N N . GLY A 1 138 ? -16.438 31.188 12.484 1 95.69 138 GLY A N 1
ATOM 1081 C CA . GLY A 1 138 ? -16.938 32.469 12.992 1 95.69 138 GLY A CA 1
ATOM 1082 C C . GLY A 1 138 ? -16.203 32.938 14.242 1 95.69 138 GLY A C 1
ATOM 1083 O O . GLY A 1 138 ? -16.484 34 14.758 1 95.69 138 GLY A O 1
ATOM 1084 N N . LYS A 1 139 ? -15.375 32.188 14.711 1 95.69 139 LYS A N 1
ATOM 1085 C CA . LYS A 1 139 ? -14.656 32.562 15.93 1 95.69 139 LYS A CA 1
ATOM 1086 C C . LYS A 1 139 ? -13.273 33.125 15.602 1 95.69 139 LYS A C 1
ATOM 1088 O O . LYS A 1 139 ? -12.609 32.656 14.68 1 95.69 139 LYS A O 1
ATOM 1093 N N . THR A 1 140 ? -12.867 34.094 16.375 1 97.81 140 THR A N 1
ATOM 1094 C CA . THR A 1 140 ? -11.516 34.625 16.297 1 97.81 140 THR A CA 1
ATOM 1095 C C . THR A 1 140 ? -10.555 33.812 17.156 1 97.81 140 THR A C 1
ATOM 1097 O O . THR A 1 140 ? -10.867 33.469 18.297 1 97.81 140 THR A O 1
ATOM 1100 N N . LEU A 1 141 ? -9.414 33.531 16.562 1 97.88 141 LEU A N 1
ATOM 1101 C CA . LEU A 1 141 ? -8.445 32.688 17.25 1 97.88 141 LEU A CA 1
ATOM 1102 C C . LEU A 1 141 ? -7.215 33.5 17.656 1 97.88 141 LEU A C 1
ATOM 1104 O O . LEU A 1 141 ? -6.879 34.5 16.984 1 97.88 141 LEU A O 1
ATOM 1108 N N . LEU A 1 142 ? -6.66 33.031 18.734 1 97.81 142 LEU A N 1
ATOM 1109 C CA . LEU A 1 142 ? -5.418 33.656 19.219 1 97.81 142 LEU A CA 1
ATOM 1110 C C . LEU A 1 142 ? -4.289 32.625 19.219 1 97.81 142 LEU A C 1
ATOM 1112 O O . LEU A 1 142 ? -4.398 31.578 19.859 1 97.81 142 LEU A O 1
ATOM 1116 N N . TYR A 1 143 ? -3.266 32.906 18.484 1 97.94 143 TYR A N 1
ATOM 1117 C CA . TYR A 1 143 ? -2.092 32.031 18.422 1 97.94 143 TYR A CA 1
ATOM 1118 C C . TYR A 1 143 ? -0.905 32.688 19.125 1 97.94 143 TYR A C 1
ATOM 1120 O O . TYR A 1 143 ? -0.449 33.75 18.734 1 97.94 143 TYR A O 1
ATOM 1128 N N . ASP A 1 144 ? -0.485 32.094 20.203 1 97.31 144 ASP A N 1
ATOM 1129 C CA . ASP A 1 144 ? 0.811 32.438 20.781 1 97.31 144 ASP A CA 1
ATOM 1130 C C . ASP A 1 144 ? 1.933 31.641 20.125 1 97.31 144 ASP A C 1
ATOM 1132 O O . ASP A 1 144 ? 2.033 30.422 20.344 1 97.31 144 ASP A O 1
ATOM 1136 N N . VAL A 1 145 ? 2.824 32.312 19.391 1 97.5 145 VAL A N 1
ATOM 1137 C CA . VAL A 1 145 ? 3.775 31.625 18.531 1 97.5 145 VAL A CA 1
ATOM 1138 C C . VAL A 1 145 ? 5.203 32 18.922 1 97.5 145 VAL A C 1
ATOM 1140 O O . VAL A 1 145 ? 5.492 33.188 19.156 1 97.5 145 VAL A O 1
ATOM 1143 N N . ASN A 1 146 ? 6.012 31.062 19.062 1 97.19 146 ASN A N 1
ATOM 1144 C CA . ASN A 1 146 ? 7.457 31.234 19.203 1 97.19 146 ASN A CA 1
ATOM 1145 C C . ASN A 1 146 ? 8.195 30.656 18 1 97.19 146 ASN A C 1
ATOM 1147 O O . ASN A 1 146 ? 8.094 29.453 17.719 1 97.19 146 ASN A O 1
ATOM 1151 N N . ILE A 1 147 ? 8.898 31.516 17.266 1 97 147 ILE A N 1
ATOM 1152 C CA . ILE A 1 147 ? 9.664 31.031 16.125 1 97 147 ILE A CA 1
ATOM 1153 C C . ILE A 1 147 ? 11.016 30.5 16.594 1 97 147 ILE A C 1
ATOM 1155 O O . ILE A 1 147 ? 11.906 31.266 16.969 1 97 147 ILE A O 1
ATOM 1159 N N . MET A 1 148 ? 11.188 29.25 16.484 1 96.38 148 MET A N 1
ATOM 1160 C CA . MET A 1 148 ? 12.312 28.594 17.125 1 96.38 148 MET A CA 1
ATOM 1161 C C . MET A 1 148 ? 13.555 28.641 16.25 1 96.38 148 MET A C 1
ATOM 1163 O O . MET A 1 148 ? 14.641 28.969 16.719 1 96.38 148 MET A O 1
ATOM 1167 N N . LYS A 1 149 ? 13.359 28.219 15.031 1 96.19 149 LYS A N 1
ATOM 1168 C CA . LYS A 1 149 ? 14.531 28.062 14.164 1 96.19 149 LYS A CA 1
ATOM 1169 C C . LYS A 1 149 ? 14.125 28.047 12.695 1 96.19 149 LYS A C 1
ATOM 1171 O O . LYS A 1 149 ? 13.078 27.484 12.344 1 96.19 149 LYS A O 1
ATOM 1176 N N . LYS A 1 150 ? 14.93 28.719 11.93 1 96.62 150 LYS A N 1
ATOM 1177 C CA . LYS A 1 150 ? 14.844 28.562 10.477 1 96.62 150 LYS A CA 1
ATOM 1178 C C . LYS A 1 150 ? 15.82 27.516 9.977 1 96.62 150 LYS A C 1
ATOM 1180 O O . LYS A 1 150 ? 17 27.547 10.328 1 96.62 150 LYS A O 1
ATOM 1185 N N . LEU A 1 151 ? 15.352 26.609 9.195 1 97.06 151 LEU A N 1
ATOM 1186 C CA . LEU A 1 151 ? 16.234 25.547 8.695 1 97.06 151 LEU A CA 1
ATOM 1187 C C . LEU A 1 151 ? 17.031 26.031 7.492 1 97.06 151 LEU A C 1
ATOM 1189 O O . LEU A 1 151 ? 16.453 26.422 6.473 1 97.06 151 LEU A O 1
ATOM 1193 N N . GLU A 1 152 ? 18.297 25.984 7.629 1 95 152 GLU A N 1
ATOM 1194 C CA . GLU A 1 152 ? 19.156 26.516 6.562 1 95 152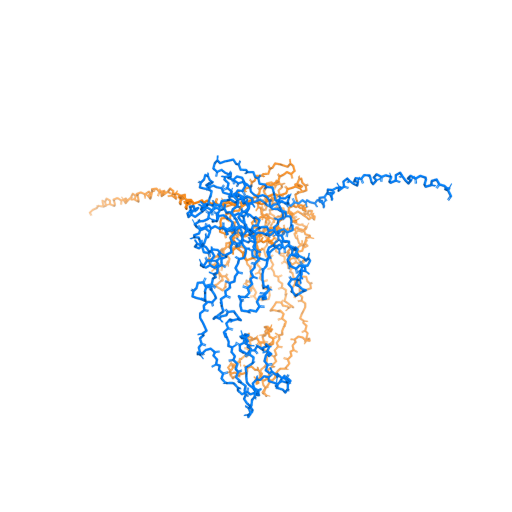 GLU A CA 1
ATOM 1195 C C . GLU A 1 152 ? 19.891 25.391 5.836 1 95 152 GLU A C 1
ATOM 1197 O O . GLU A 1 152 ? 20.016 25.422 4.609 1 95 152 GLU A O 1
ATOM 1202 N N . SER A 1 153 ? 20.359 24.406 6.551 1 96.5 153 SER A N 1
ATOM 1203 C CA . SER A 1 153 ? 21.125 23.328 5.93 1 96.5 153 SER A CA 1
ATOM 1204 C C . SER A 1 153 ? 20.219 22.344 5.207 1 96.5 153 SER A C 1
ATOM 1206 O O . SER A 1 153 ? 19.125 22.047 5.68 1 96.5 153 SER A O 1
ATOM 1208 N N . ASP A 1 154 ? 20.688 21.875 4.098 1 97.62 154 ASP A N 1
ATOM 1209 C CA . ASP A 1 154 ? 19.922 20.906 3.326 1 97.62 154 ASP A CA 1
ATOM 1210 C C . ASP A 1 154 ? 19.641 19.641 4.152 1 97.62 154 ASP A C 1
ATOM 1212 O O . ASP A 1 154 ? 18.562 19.078 4.074 1 97.62 154 ASP A O 1
ATOM 1216 N N . SER A 1 155 ? 20.609 19.219 4.891 1 97.12 155 SER A N 1
ATOM 1217 C CA . SER A 1 155 ? 20.453 18.031 5.719 1 97.12 155 SER A CA 1
ATOM 1218 C C . SER A 1 155 ? 19.328 18.188 6.727 1 97.12 155 SER A C 1
ATOM 1220 O O . SER A 1 155 ? 18.5 17.281 6.891 1 97.12 155 SER A O 1
ATOM 1222 N N . GLU A 1 156 ? 19.312 19.344 7.336 1 97.06 156 GLU A N 1
ATOM 1223 C CA . GLU A 1 156 ? 18.266 19.609 8.312 1 97.06 156 GLU A CA 1
ATOM 1224 C C . GLU A 1 156 ? 16.891 19.672 7.641 1 97.06 156 GLU A C 1
ATOM 1226 O O . GLU A 1 156 ? 15.906 19.172 8.188 1 97.06 156 GLU A O 1
ATOM 1231 N N . LYS A 1 157 ? 16.859 20.328 6.531 1 98.25 157 LYS A N 1
ATOM 1232 C CA . LYS A 1 157 ? 15.602 20.438 5.793 1 98.25 157 LYS A CA 1
ATOM 1233 C C . LYS A 1 157 ? 15.07 19.047 5.422 1 98.25 157 LYS A C 1
ATOM 1235 O O . LYS A 1 157 ? 13.891 18.75 5.645 1 98.25 157 LYS A O 1
ATOM 1240 N N . VAL A 1 158 ? 15.953 18.219 4.918 1 98.56 158 VAL A N 1
ATOM 1241 C CA . VAL A 1 158 ? 15.562 16.875 4.492 1 98.56 158 VAL A CA 1
ATOM 1242 C C . VAL A 1 158 ? 15.016 16.094 5.684 1 98.56 158 VAL A C 1
ATOM 1244 O O . VAL A 1 158 ? 13.938 15.5 5.605 1 98.56 158 VAL A O 1
ATOM 1247 N N . SER A 1 159 ? 15.703 16.125 6.727 1 98.06 159 SER A N 1
ATOM 1248 C CA . SER A 1 159 ? 15.289 15.383 7.918 1 98.06 159 SER A CA 1
ATOM 1249 C C . SER A 1 159 ? 13.93 15.852 8.422 1 98.06 159 SER A C 1
ATOM 1251 O O . SER A 1 159 ? 13.07 15.031 8.75 1 98.06 159 SER A O 1
ATOM 1253 N N . ALA A 1 160 ? 13.734 17.109 8.43 1 97.69 160 ALA A N 1
ATOM 1254 C CA . ALA A 1 160 ? 12.477 17.688 8.914 1 97.69 160 ALA A CA 1
ATOM 1255 C C . ALA A 1 160 ? 11.312 17.312 7.996 1 97.69 160 ALA A C 1
ATOM 1257 O O . ALA A 1 160 ? 10.219 17 8.469 1 97.69 160 ALA A O 1
ATOM 1258 N N . LEU A 1 161 ? 11.57 17.344 6.75 1 98.12 161 LEU A N 1
ATOM 1259 C CA . LEU A 1 161 ? 10.539 17.016 5.773 1 98.12 161 LEU A CA 1
ATOM 1260 C C . LEU A 1 161 ? 10.156 15.547 5.848 1 98.12 161 LEU A C 1
ATOM 1262 O O . LEU A 1 161 ? 8.977 15.203 5.738 1 98.12 161 LEU A O 1
ATOM 1266 N N . VAL A 1 162 ? 11.141 14.688 6.008 1 98.38 162 VAL A N 1
ATOM 1267 C CA . VAL A 1 162 ? 10.883 13.266 6.168 1 98.38 162 VAL A CA 1
ATOM 1268 C C . VAL A 1 162 ? 10.078 13.023 7.441 1 98.38 162 VAL A C 1
ATOM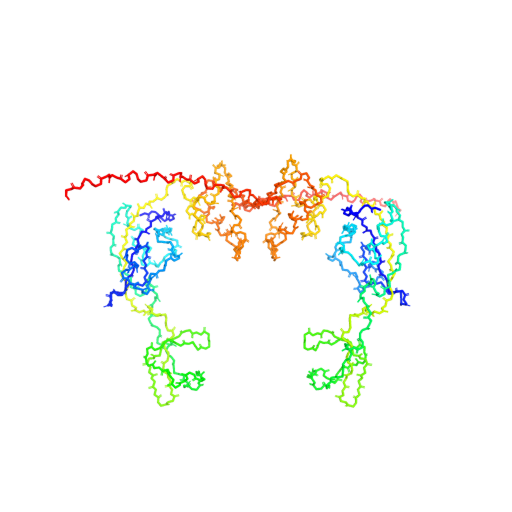 1270 O O . VAL A 1 162 ? 9.078 12.289 7.43 1 98.38 162 VAL A O 1
ATOM 1273 N N . ARG A 1 163 ? 10.445 13.656 8.453 1 96.56 163 ARG A N 1
ATOM 1274 C CA . ARG A 1 163 ? 9.758 13.5 9.734 1 96.56 163 ARG A CA 1
ATOM 1275 C C . ARG A 1 163 ? 8.305 13.953 9.633 1 96.56 163 ARG A C 1
ATOM 1277 O O . ARG A 1 163 ? 7.406 13.312 10.18 1 96.56 163 ARG A O 1
ATOM 1284 N N . ARG A 1 164 ? 8.078 15.031 8.977 1 95.56 164 ARG A N 1
ATOM 1285 C CA . ARG A 1 164 ? 6.738 15.602 8.844 1 95.56 164 ARG A CA 1
ATOM 1286 C C . ARG A 1 164 ? 5.781 14.586 8.219 1 95.56 164 ARG A C 1
ATOM 1288 O O . ARG A 1 164 ? 4.621 14.492 8.625 1 95.56 164 ARG A O 1
ATOM 1295 N N . ARG A 1 165 ? 6.34 13.852 7.297 1 96.44 165 ARG A N 1
ATOM 1296 C CA . ARG A 1 165 ? 5.477 12.961 6.531 1 96.44 165 ARG A CA 1
ATOM 1297 C C . ARG A 1 165 ? 5.41 11.578 7.176 1 96.44 165 ARG A C 1
ATOM 1299 O O . ARG A 1 165 ? 4.379 10.906 7.113 1 96.44 165 ARG A O 1
ATOM 1306 N N . THR A 1 166 ? 6.402 11.133 7.801 1 95.62 166 THR A N 1
ATOM 1307 C CA . THR A 1 166 ? 6.457 9.766 8.297 1 95.62 166 THR A CA 1
ATOM 1308 C C . THR A 1 166 ? 6.043 9.711 9.766 1 95.62 166 THR A C 1
ATOM 1310 O O . THR A 1 166 ? 5.609 8.664 10.258 1 95.62 166 THR A O 1
ATOM 1313 N N . GLY A 1 167 ? 6.379 10.82 10.508 1 92.81 167 GLY A N 1
ATOM 1314 C CA . GLY A 1 167 ? 6.164 10.812 11.945 1 92.81 167 GLY A CA 1
ATOM 1315 C C . GLY A 1 167 ? 7.234 10.047 12.703 1 92.81 167 GLY A C 1
ATOM 1316 O O . GLY A 1 167 ? 7.121 9.852 13.914 1 92.81 167 GLY A O 1
ATOM 1317 N N . LEU A 1 168 ? 8.297 9.648 11.961 1 93.81 168 LEU A N 1
ATOM 1318 C CA . LEU A 1 168 ? 9.359 8.875 12.586 1 93.81 168 LEU A CA 1
ATOM 1319 C C . LEU A 1 168 ? 10.438 9.789 13.156 1 93.81 168 LEU A C 1
ATOM 1321 O O . LEU A 1 168 ? 10.719 10.852 12.594 1 93.81 168 LEU A O 1
ATOM 1325 N N . GLU A 1 169 ? 11.008 9.336 14.203 1 93.06 169 GLU A N 1
ATOM 1326 C CA . GLU A 1 169 ? 12.148 10.055 14.766 1 93.06 169 GLU A CA 1
ATOM 1327 C C . GLU A 1 169 ? 13.344 10.016 13.82 1 93.06 169 GLU A C 1
ATOM 1329 O O . GLU A 1 169 ? 13.539 9.031 13.102 1 93.06 169 GLU A O 1
ATOM 1334 N N . ASP A 1 170 ? 14.148 10.984 13.922 1 93.38 170 ASP A N 1
ATOM 1335 C CA . ASP A 1 170 ? 15.297 11.117 13.039 1 93.38 170 ASP A CA 1
ATOM 1336 C C . ASP A 1 170 ? 16.25 9.93 13.195 1 93.38 170 ASP A C 1
ATOM 1338 O O . ASP A 1 170 ? 16.891 9.508 12.227 1 93.38 170 ASP A O 1
ATOM 1342 N N . SER A 1 171 ? 16.344 9.43 14.391 1 95.06 171 SER A N 1
ATOM 1343 C CA . SER A 1 171 ? 17.281 8.359 14.672 1 95.06 171 SER A CA 1
ATOM 1344 C C . SER A 1 171 ? 16.891 7.074 13.961 1 95.06 171 SER A C 1
ATOM 1346 O O . SER A 1 171 ? 17.734 6.18 13.773 1 95.06 171 SER A O 1
ATOM 1348 N N . LYS A 1 172 ? 15.703 6.977 13.539 1 96.19 172 LYS A N 1
ATOM 1349 C CA . LYS A 1 172 ? 15.195 5.734 12.961 1 96.19 172 LYS A CA 1
ATOM 1350 C C . LYS A 1 172 ? 15.336 5.742 11.438 1 96.19 172 LYS A C 1
ATOM 1352 O O . LYS A 1 172 ? 15.211 4.699 10.789 1 96.19 172 LYS A O 1
ATOM 1357 N N . VAL A 1 173 ? 15.531 6.883 10.938 1 97.81 173 VAL A N 1
ATOM 1358 C CA . VAL A 1 173 ? 15.656 7.02 9.484 1 97.81 173 VAL A CA 1
ATOM 1359 C C . VAL A 1 173 ? 17.094 7.379 9.125 1 97.81 173 VAL A C 1
ATOM 1361 O O . VAL A 1 173 ? 17.641 8.375 9.625 1 97.81 173 VAL A O 1
ATOM 1364 N N . LYS A 1 174 ? 17.719 6.602 8.297 1 98 174 LYS A N 1
ATOM 1365 C CA . LYS A 1 174 ? 19.062 6.918 7.844 1 98 174 LYS A CA 1
ATOM 1366 C C . LYS A 1 174 ? 19.031 7.758 6.57 1 98 174 LYS A C 1
ATOM 1368 O O . LYS A 1 174 ? 18.453 7.344 5.559 1 98 174 LYS A O 1
ATOM 1373 N N . ILE A 1 175 ? 19.625 8.852 6.641 1 98.25 175 ILE A N 1
ATOM 1374 C CA . ILE A 1 175 ? 19.641 9.789 5.523 1 98.25 175 ILE A CA 1
ATOM 1375 C C . ILE A 1 175 ? 21.078 10.055 5.086 1 98.25 175 ILE A C 1
ATOM 1377 O O . ILE A 1 175 ? 21.938 10.383 5.91 1 98.25 175 ILE A O 1
ATOM 1381 N N . ASN A 1 176 ? 21.328 9.844 3.838 1 98.19 176 ASN A N 1
ATOM 1382 C CA . ASN A 1 176 ? 22.625 10.141 3.234 1 98.19 176 ASN A CA 1
ATOM 1383 C C . ASN A 1 176 ? 22.484 11.102 2.059 1 98.19 176 ASN A C 1
ATOM 1385 O O . ASN A 1 176 ? 22.016 10.719 0.986 1 98.19 176 ASN A O 1
ATOM 1389 N N . LEU A 1 177 ? 22.938 12.273 2.279 1 97.88 177 LEU A N 1
ATOM 1390 C CA . LEU A 1 177 ? 22.828 13.312 1.261 1 97.88 177 LEU A CA 1
ATOM 1391 C C . LEU A 1 177 ? 24.172 13.586 0.612 1 97.88 177 LEU A C 1
ATOM 1393 O O . LEU A 1 177 ? 25.109 14.008 1.285 1 97.88 177 LEU A O 1
ATOM 1397 N N . SER A 1 178 ? 24.312 13.25 -0.559 1 97.38 178 SER A N 1
ATOM 1398 C CA . SER A 1 178 ? 25.422 13.586 -1.45 1 97.38 178 SER A CA 1
ATOM 1399 C C . SER A 1 178 ? 24.922 14.211 -2.746 1 97.38 178 SER A C 1
ATOM 1401 O O . SER A 1 178 ? 24.812 13.531 -3.768 1 97.38 178 SER A O 1
ATOM 1403 N N . ALA A 1 179 ? 24.641 15.508 -2.68 1 94.75 179 ALA A N 1
ATOM 1404 C CA . ALA A 1 179 ? 24 16.188 -3.805 1 94.75 179 ALA A CA 1
ATOM 1405 C C . ALA A 1 179 ? 24.719 15.883 -5.113 1 94.75 179 ALA A C 1
ATOM 1407 O O . ALA A 1 179 ? 25.953 15.875 -5.156 1 94.75 179 ALA A O 1
ATOM 1408 N N . PRO A 1 180 ? 23.875 15.555 -6.176 1 97.44 180 PRO A N 1
ATOM 1409 C CA . PRO A 1 180 ? 22.438 15.75 -6.273 1 97.44 180 PRO A CA 1
ATOM 1410 C C . PRO A 1 180 ? 21.641 14.531 -5.816 1 97.44 180 PRO A C 1
ATOM 1412 O O . PRO A 1 180 ? 20.422 14.469 -6.012 1 97.44 180 PRO A O 1
ATOM 1415 N N . ASN A 1 181 ? 22.359 13.5 -5.191 1 98.31 181 ASN A N 1
ATOM 1416 C CA . ASN A 1 181 ? 21.719 12.258 -4.789 1 98.31 181 ASN A CA 1
ATOM 1417 C C . ASN A 1 181 ? 21.359 12.258 -3.305 1 98.31 181 ASN A C 1
ATOM 1419 O O . ASN A 1 181 ? 22.141 12.75 -2.48 1 98.31 181 ASN A O 1
ATOM 1423 N N . LEU A 1 182 ? 20.234 11.766 -3.018 1 98.75 182 LEU A N 1
ATOM 1424 C CA . LEU A 1 182 ? 19.766 11.609 -1.647 1 98.75 182 LEU A CA 1
ATOM 1425 C C . LEU A 1 182 ? 19.234 10.203 -1.412 1 98.75 182 LEU A C 1
ATOM 1427 O O . LEU A 1 182 ? 18.375 9.719 -2.156 1 98.75 182 LEU A O 1
ATOM 1431 N N . ASP A 1 183 ? 19.781 9.484 -0.454 1 98.81 183 ASP A N 1
ATOM 1432 C CA . ASP A 1 183 ? 19.297 8.164 -0.056 1 98.81 183 ASP A CA 1
ATOM 1433 C C . ASP A 1 183 ? 18.562 8.234 1.278 1 98.81 183 ASP A C 1
ATOM 1435 O O . ASP A 1 183 ? 19.078 8.781 2.254 1 98.81 183 ASP A O 1
ATOM 1439 N N . ILE A 1 184 ? 17.406 7.715 1.302 1 98.88 184 ILE A N 1
ATOM 1440 C CA . ILE A 1 184 ? 16.609 7.637 2.52 1 98.88 184 ILE A CA 1
ATOM 1441 C C . ILE A 1 184 ? 16.297 6.172 2.842 1 98.88 184 ILE A C 1
ATOM 1443 O O . ILE A 1 184 ? 15.57 5.508 2.104 1 98.88 184 ILE A O 1
ATOM 1447 N N . GLU A 1 185 ? 16.812 5.645 3.902 1 98.69 185 GLU A N 1
ATOM 1448 C CA . GLU A 1 185 ? 16.531 4.285 4.348 1 98.69 185 GLU A CA 1
ATOM 1449 C C . GLU A 1 185 ? 15.484 4.273 5.453 1 98.69 185 GLU A C 1
ATOM 1451 O O . GLU A 1 185 ? 15.695 4.844 6.523 1 98.69 185 GLU A O 1
ATOM 1456 N N . LEU A 1 186 ? 14.492 3.594 5.199 1 98.12 186 LEU A N 1
ATOM 1457 C CA . LEU A 1 186 ? 13.383 3.557 6.145 1 98.12 186 LEU A CA 1
ATOM 1458 C C . LEU A 1 186 ? 13.477 2.334 7.051 1 98.12 186 LEU A C 1
ATOM 1460 O O . LEU A 1 186 ? 13.898 1.262 6.609 1 98.12 186 LEU A O 1
ATOM 1464 N N . PRO A 1 187 ? 13.031 2.547 8.281 1 96.69 187 PRO A N 1
ATOM 1465 C CA . PRO A 1 187 ? 13.008 1.395 9.18 1 96.69 187 PRO A CA 1
ATOM 1466 C C . PRO A 1 187 ? 11.836 0.453 8.906 1 96.69 187 PRO A C 1
ATOM 1468 O O . PRO A 1 187 ? 10.875 0.84 8.234 1 96.69 187 PRO A O 1
ATOM 1471 N N . GLU A 1 188 ? 11.898 -0.77 9.43 1 95.19 188 GLU A N 1
ATOM 1472 C CA . GLU A 1 188 ? 10.898 -1.801 9.18 1 95.19 188 GLU A CA 1
ATOM 1473 C C . GLU A 1 188 ? 9.508 -1.337 9.609 1 95.19 188 GLU A C 1
ATOM 1475 O O . GLU A 1 188 ? 8.508 -1.662 8.961 1 95.19 188 GLU A O 1
ATOM 1480 N N . GLU A 1 189 ? 9.477 -0.556 10.641 1 94.81 189 GLU A N 1
ATOM 1481 C CA . GLU A 1 189 ? 8.195 -0.088 11.156 1 94.81 189 GLU A CA 1
ATOM 1482 C C . GLU A 1 189 ? 7.461 0.768 10.125 1 94.81 189 GLU A C 1
ATOM 1484 O O . GLU A 1 189 ? 6.234 0.863 10.148 1 94.81 189 GLU A O 1
ATOM 1489 N N . ALA A 1 190 ? 8.156 1.418 9.273 1 96.12 190 ALA A N 1
ATOM 1490 C CA . ALA A 1 190 ? 7.551 2.266 8.242 1 96.12 190 ALA A CA 1
ATOM 1491 C C . ALA A 1 190 ? 6.84 1.427 7.188 1 96.12 190 ALA A C 1
ATOM 1493 O O . ALA A 1 190 ? 5.926 1.908 6.516 1 96.12 190 ALA A O 1
ATOM 1494 N N . PHE A 1 191 ? 7.23 0.18 7.047 1 94.81 191 PHE A N 1
ATOM 1495 C CA . PHE A 1 191 ? 6.703 -0.667 5.98 1 94.81 191 PHE A CA 1
ATOM 1496 C C . PHE A 1 191 ? 5.219 -0.942 6.191 1 94.81 191 PHE A C 1
ATOM 1498 O O . PHE A 1 191 ? 4.516 -1.311 5.25 1 94.81 191 PHE A O 1
ATOM 1505 N N . LEU A 1 192 ? 4.805 -0.827 7.359 1 91.12 192 LEU A N 1
ATOM 1506 C CA . LEU A 1 192 ? 3.439 -1.176 7.742 1 91.12 192 LEU A CA 1
ATOM 1507 C C . LEU A 1 192 ? 2.5 0.008 7.539 1 91.12 192 LEU A C 1
ATOM 1509 O O . LEU A 1 192 ? 1.28 -0.137 7.645 1 91.12 192 LEU A O 1
ATOM 1513 N N . ALA A 1 193 ? 3.105 1.17 7.227 1 91.94 193 ALA A N 1
ATOM 1514 C CA . ALA A 1 193 ? 2.295 2.377 7.09 1 91.94 193 ALA A CA 1
ATOM 1515 C C . ALA A 1 193 ? 1.319 2.256 5.926 1 91.94 193 ALA A C 1
ATOM 1517 O O . ALA A 1 193 ? 1.716 1.911 4.809 1 91.94 193 ALA A O 1
ATOM 1518 N N . GLU A 1 194 ? 0.085 2.584 6.363 1 90.81 194 GLU A N 1
ATOM 1519 C CA . GLU A 1 194 ? -0.899 2.67 5.289 1 90.81 194 GLU A CA 1
ATOM 1520 C C . GLU A 1 194 ? -0.568 3.809 4.328 1 90.81 194 GLU A C 1
ATOM 1522 O O . GLU A 1 194 ? -0.286 4.93 4.758 1 90.81 194 GLU A O 1
ATOM 1527 N N . GLY A 1 195 ? -0.442 3.559 3.045 1 93.5 195 GLY A N 1
ATOM 1528 C CA . GLY A 1 195 ? -0.17 4.582 2.047 1 93.5 195 GLY A CA 1
ATOM 1529 C C . GLY A 1 195 ? 1.299 4.953 1.958 1 93.5 195 GLY A C 1
ATOM 1530 O O . GLY A 1 195 ? 1.638 6.109 1.695 1 93.5 195 GLY A O 1
ATOM 1531 N N . LEU A 1 196 ? 2.139 4.137 2.305 1 96.62 196 LEU A N 1
ATOM 1532 C CA . LEU A 1 196 ? 3.574 4.398 2.316 1 96.62 196 LEU A CA 1
ATOM 1533 C C . LEU A 1 196 ? 4.031 4.965 0.977 1 96.62 196 LEU A C 1
ATOM 1535 O O . LEU A 1 196 ? 4.879 5.863 0.935 1 96.62 196 LEU A O 1
ATOM 1539 N N . GLN A 1 197 ? 3.463 4.492 -0.053 1 96 197 GLN A N 1
ATOM 1540 C CA . GLN A 1 197 ? 3.867 4.977 -1.369 1 96 197 GLN A CA 1
ATOM 1541 C C . GLN A 1 197 ? 3.492 6.441 -1.555 1 96 197 GLN A C 1
ATOM 1543 O O . GLN A 1 197 ? 4.262 7.215 -2.129 1 96 197 GLN A O 1
ATOM 1548 N N . VAL A 1 198 ? 2.33 6.742 -1.163 1 96.25 198 VAL A N 1
ATOM 1549 C CA . VAL A 1 198 ? 1.884 8.133 -1.228 1 96.25 198 VAL A CA 1
ATOM 1550 C C . VAL A 1 198 ? 2.803 9.008 -0.381 1 96.25 198 VAL A C 1
ATOM 1552 O O . VAL A 1 198 ? 3.207 10.094 -0.812 1 96.25 198 VAL A O 1
ATOM 1555 N N . ILE A 1 199 ? 3.133 8.555 0.786 1 97.62 199 ILE A N 1
ATOM 1556 C CA . ILE A 1 199 ? 4.02 9.273 1.698 1 97.62 199 ILE A CA 1
ATOM 1557 C C . ILE A 1 199 ? 5.371 9.508 1.03 1 97.62 199 ILE A C 1
ATOM 1559 O O . ILE A 1 199 ? 5.906 10.617 1.062 1 97.62 199 ILE A O 1
ATOM 1563 N N . LYS A 1 200 ? 5.945 8.453 0.422 1 98.12 200 LYS A N 1
ATOM 1564 C CA . LYS A 1 200 ? 7.223 8.57 -0.272 1 98.12 200 LYS A CA 1
ATOM 1565 C C . LYS A 1 200 ? 7.16 9.641 -1.358 1 98.12 200 LYS A C 1
ATOM 1567 O O . LYS A 1 200 ? 8.062 10.477 -1.471 1 98.12 200 LYS A O 1
ATOM 1572 N N . ARG A 1 201 ? 6.164 9.602 -2.088 1 97.31 201 ARG A N 1
ATOM 1573 C CA . ARG A 1 201 ? 6.012 10.578 -3.162 1 97.31 201 ARG A CA 1
ATOM 1574 C C . ARG A 1 201 ? 5.906 11.992 -2.604 1 97.31 201 ARG A C 1
ATOM 1576 O O . ARG A 1 201 ? 6.504 12.922 -3.148 1 97.31 201 ARG A O 1
ATOM 1583 N N . ALA A 1 202 ? 5.109 12.086 -1.606 1 97.62 202 ALA A N 1
ATOM 1584 C CA . ALA A 1 202 ? 4.973 13.398 -0.97 1 97.62 202 ALA A CA 1
ATOM 1585 C C . ALA A 1 202 ? 6.32 13.906 -0.46 1 97.62 202 ALA A C 1
ATOM 1587 O O . ALA A 1 202 ? 6.652 15.078 -0.632 1 97.62 202 ALA A O 1
ATOM 1588 N N . ILE A 1 203 ? 7.074 13.086 0.171 1 98.5 203 ILE A N 1
ATOM 1589 C CA . ILE A 1 203 ? 8.406 13.438 0.655 1 98.5 203 ILE A CA 1
ATOM 1590 C C . ILE A 1 203 ? 9.273 13.898 -0.514 1 98.5 203 ILE A C 1
ATOM 1592 O O . ILE A 1 203 ? 9.922 14.945 -0.44 1 98.5 203 ILE A O 1
ATOM 1596 N N . ALA A 1 204 ? 9.258 13.094 -1.54 1 98.5 204 ALA A N 1
ATOM 1597 C CA . ALA A 1 204 ? 10.07 13.414 -2.707 1 98.5 204 ALA A CA 1
ATOM 1598 C C . ALA A 1 204 ? 9.695 14.781 -3.273 1 98.5 204 ALA A C 1
ATOM 1600 O O . ALA A 1 204 ? 10.57 15.617 -3.523 1 98.5 204 ALA A O 1
ATOM 1601 N N . ASN A 1 205 ? 8.445 14.984 -3.459 1 97.56 205 ASN A N 1
ATOM 1602 C CA . ASN A 1 205 ? 7.977 16.266 -3.99 1 97.56 205 ASN A CA 1
ATOM 1603 C C . ASN A 1 205 ? 8.414 17.422 -3.111 1 97.56 205 ASN A C 1
ATOM 1605 O O . ASN A 1 205 ? 8.883 18.453 -3.617 1 97.56 205 ASN A O 1
ATOM 1609 N N . ASP A 1 206 ? 8.188 17.25 -1.806 1 97.81 206 ASP A N 1
ATOM 1610 C CA . ASP A 1 206 ? 8.594 18.297 -0.874 1 97.81 206 ASP A CA 1
ATOM 1611 C C . ASP A 1 206 ? 10.094 18.562 -0.97 1 97.81 206 ASP A C 1
ATOM 1613 O O . ASP A 1 206 ? 10.523 19.719 -1.036 1 97.81 206 ASP A O 1
ATOM 1617 N N . ILE A 1 207 ? 10.898 17.578 -1.006 1 98.56 207 ILE A N 1
ATOM 1618 C CA . ILE A 1 207 ? 12.352 17.734 -1.02 1 98.56 207 ILE A CA 1
ATOM 1619 C C . ILE A 1 207 ? 12.789 18.391 -2.324 1 98.56 207 ILE A C 1
ATOM 1621 O O . ILE A 1 207 ? 13.617 19.312 -2.316 1 98.56 207 ILE A O 1
ATOM 1625 N N . PHE A 1 208 ? 12.273 17.953 -3.428 1 98 208 PHE A N 1
ATOM 1626 C CA . PHE A 1 208 ? 12.625 18.562 -4.703 1 98 208 PHE A CA 1
ATOM 1627 C C . PHE A 1 208 ? 12.266 20.047 -4.707 1 98 208 PHE A C 1
ATOM 1629 O O . PHE A 1 208 ? 12.961 20.859 -5.324 1 98 208 PHE A O 1
ATOM 1636 N N . LYS A 1 209 ? 11.242 20.391 -4.059 1 96.5 209 LYS A N 1
ATOM 1637 C CA . LYS A 1 209 ? 10.789 21.781 -4.008 1 96.5 209 LYS A CA 1
ATOM 1638 C C . LYS A 1 209 ? 11.664 22.609 -3.078 1 96.5 209 LYS A C 1
ATOM 1640 O O . LYS A 1 209 ? 12.102 23.703 -3.443 1 96.5 209 LYS A O 1
ATOM 1645 N N . PHE A 1 210 ? 11.984 22.094 -1.851 1 97.12 210 PHE A N 1
ATOM 1646 C CA . PHE A 1 210 ? 12.57 22.922 -0.801 1 97.12 210 PHE A CA 1
ATOM 1647 C C . PHE A 1 210 ? 14.086 22.734 -0.751 1 97.12 210 PHE A C 1
ATOM 1649 O O . PHE A 1 210 ? 14.789 23.531 -0.129 1 97.12 210 PHE A O 1
ATOM 1656 N N . VAL A 1 211 ? 14.578 21.703 -1.295 1 97.44 211 VAL A N 1
ATOM 1657 C CA . VAL A 1 211 ? 16.016 21.438 -1.386 1 97.44 211 VAL A CA 1
ATOM 1658 C C . VAL A 1 211 ? 16.406 21.219 -2.846 1 97.44 211 VAL A C 1
ATOM 1660 O O . VAL A 1 211 ? 16.719 20.109 -3.248 1 97.44 211 VAL A O 1
ATOM 1663 N N . PRO A 1 212 ? 16.516 22.234 -3.555 1 95.5 212 PRO A N 1
ATOM 1664 C CA . PRO A 1 212 ? 16.703 22.141 -5.004 1 95.5 212 PRO A CA 1
ATOM 1665 C C . PRO A 1 212 ? 18.031 21.484 -5.391 1 95.5 212 PRO A C 1
ATOM 1667 O O . PRO A 1 212 ? 18.219 21.078 -6.543 1 95.5 212 PRO A O 1
ATOM 1670 N N . SER A 1 213 ? 18.969 21.422 -4.465 1 97 213 SER A N 1
ATOM 1671 C CA . SER A 1 213 ? 20.234 20.75 -4.738 1 97 213 SER A CA 1
ATOM 1672 C C . SER A 1 213 ? 20.031 19.266 -4.992 1 97 213 SER A C 1
ATOM 1674 O O . SER A 1 213 ? 20.891 18.594 -5.578 1 97 213 SER A O 1
ATOM 1676 N N . VAL A 1 214 ? 18.938 18.719 -4.539 1 98.12 214 VAL A N 1
ATOM 1677 C CA . VAL A 1 214 ? 18.625 17.297 -4.699 1 98.12 214 VAL A CA 1
ATOM 1678 C C . VAL A 1 214 ? 17.859 17.078 -6 1 98.12 214 VAL A C 1
ATOM 1680 O O . VAL A 1 214 ? 16.844 17.75 -6.254 1 98.12 214 VAL A O 1
ATOM 1683 N N . LYS A 1 215 ? 18.359 16.141 -6.75 1 97.94 215 LYS A N 1
ATOM 1684 C CA . LYS A 1 215 ? 17.703 15.859 -8.023 1 97.94 215 LYS A CA 1
ATOM 1685 C C . LYS A 1 215 ? 17.25 14.406 -8.109 1 97.94 215 LYS A C 1
ATOM 1687 O O . LYS A 1 215 ? 16.422 14.047 -8.945 1 97.94 215 LYS A O 1
ATOM 1692 N N . ASN A 1 216 ? 17.891 13.547 -7.359 1 97.88 216 ASN A N 1
ATOM 1693 C CA . ASN A 1 216 ? 17.578 12.117 -7.32 1 97.88 216 ASN A CA 1
ATOM 1694 C C . ASN A 1 216 ? 17.422 11.617 -5.887 1 97.88 216 ASN A C 1
ATOM 1696 O O . ASN A 1 216 ? 18.281 11.852 -5.039 1 97.88 216 ASN A O 1
ATOM 1700 N N . ILE A 1 217 ? 16.312 10.984 -5.691 1 98.75 217 ILE A N 1
ATOM 1701 C CA . ILE A 1 217 ? 16.062 10.438 -4.367 1 98.75 217 ILE A CA 1
ATOM 1702 C C . ILE A 1 217 ? 15.875 8.922 -4.457 1 98.75 217 ILE A C 1
ATOM 1704 O O . ILE A 1 217 ? 15.133 8.43 -5.312 1 98.75 217 ILE A O 1
ATOM 1708 N N . LYS A 1 218 ? 16.516 8.164 -3.621 1 98.69 218 LYS A N 1
ATOM 1709 C CA . LYS A 1 218 ? 16.328 6.719 -3.494 1 98.69 218 LYS A CA 1
ATOM 1710 C C . LYS A 1 218 ? 15.766 6.359 -2.125 1 98.69 218 LYS A C 1
ATOM 1712 O O . LYS A 1 218 ? 16.359 6.68 -1.095 1 98.69 218 LYS A O 1
ATOM 1717 N N . PHE A 1 219 ? 14.633 5.828 -2.168 1 98.75 219 PHE A N 1
ATOM 1718 C CA . PHE A 1 219 ? 14.109 5.211 -0.952 1 98.75 219 PHE A CA 1
ATOM 1719 C C . PHE A 1 219 ? 14.57 3.764 -0.843 1 98.75 219 PHE A C 1
ATOM 1721 O O . PHE A 1 219 ? 14.469 3 -1.805 1 98.75 219 PHE A O 1
ATOM 1728 N N . ILE A 1 220 ? 15.062 3.383 0.33 1 98.75 220 ILE A N 1
ATOM 1729 C CA . ILE A 1 220 ? 15.648 2.062 0.522 1 98.75 220 ILE A CA 1
ATOM 1730 C C . ILE A 1 220 ? 14.938 1.337 1.659 1 98.75 220 ILE A C 1
ATOM 1732 O O . ILE A 1 220 ? 14.773 1.887 2.752 1 98.75 220 ILE A O 1
ATOM 1736 N N . GLU A 1 221 ? 14.492 0.178 1.419 1 98.38 221 GLU A N 1
ATOM 1737 C CA . GLU A 1 221 ? 13.914 -0.731 2.402 1 98.38 221 GLU A CA 1
ATOM 1738 C C . GLU A 1 221 ? 14.742 -2.002 2.539 1 98.38 221 GLU A C 1
ATOM 1740 O O . GLU A 1 221 ? 14.914 -2.748 1.571 1 98.38 221 GLU A O 1
ATOM 1745 N N . SER A 1 222 ? 15.125 -2.309 3.766 1 98.06 222 SER A N 1
ATOM 1746 C CA . SER A 1 222 ? 16.031 -3.436 3.98 1 98.06 222 SER A CA 1
ATOM 1747 C C . SER A 1 222 ? 15.312 -4.594 4.66 1 98.06 222 SER A C 1
ATOM 1749 O O . SER A 1 222 ? 14.547 -4.391 5.605 1 98.06 222 SER A O 1
ATOM 1751 N N . TYR A 1 223 ? 15.5 -5.766 4.117 1 97.38 223 TYR A N 1
ATOM 1752 C CA . TYR A 1 223 ? 15 -7.02 4.672 1 97.38 223 TYR A CA 1
ATOM 1753 C C . TYR A 1 223 ? 16.156 -7.945 5.047 1 97.38 223 TYR A C 1
ATOM 1755 O O . TYR A 1 223 ? 17.141 -8.039 4.316 1 97.38 223 TYR A O 1
ATOM 1763 N N . TYR A 1 224 ? 15.969 -8.672 6.129 1 96.44 224 TYR A N 1
ATOM 1764 C CA . TYR A 1 224 ? 17.016 -9.562 6.605 1 96.44 224 TYR A CA 1
ATOM 1765 C C . TYR A 1 224 ? 16.469 -10.961 6.852 1 96.44 224 TYR A C 1
ATOM 1767 O O . TYR A 1 224 ? 15.312 -11.125 7.242 1 96.44 224 TYR A O 1
ATOM 1775 N N . SER A 1 225 ? 17.203 -12.078 6.406 1 91.25 225 SER A N 1
ATOM 1776 C CA . SER A 1 225 ? 16.781 -13.469 6.555 1 91.25 225 SER A CA 1
ATOM 1777 C C . SER A 1 225 ? 16.594 -13.828 8.023 1 91.25 225 SER A C 1
ATOM 1779 O O . SER A 1 225 ? 15.688 -14.609 8.359 1 91.25 225 SER A O 1
ATOM 1781 N N . ALA A 1 226 ? 17.594 -13.617 8.883 1 78.75 226 ALA A N 1
ATOM 1782 C CA . ALA A 1 226 ? 17.484 -13.906 10.312 1 78.75 226 ALA A CA 1
ATOM 1783 C C . ALA A 1 226 ? 17.047 -12.664 11.086 1 78.75 226 ALA A C 1
ATOM 1785 O O . ALA A 1 226 ? 17.328 -11.539 10.672 1 78.75 226 ALA A O 1
ATOM 1786 N N . PRO A 1 227 ? 16.062 -12.859 11.898 1 61.19 227 PRO A N 1
ATOM 1787 C CA . PRO A 1 227 ? 15.641 -11.672 12.648 1 61.19 227 PRO A CA 1
ATOM 1788 C C . PRO A 1 227 ? 16.812 -10.789 13.062 1 61.19 227 PRO A C 1
ATOM 1790 O O . PRO A 1 227 ? 17.891 -11.297 13.414 1 61.19 227 PRO A O 1
ATOM 1793 N N . ALA A 1 228 ? 17.047 -9.656 12.461 1 51.94 228 ALA A N 1
ATOM 1794 C CA . ALA A 1 228 ? 18.094 -8.734 12.891 1 51.94 228 ALA A CA 1
ATOM 1795 C C . ALA A 1 228 ? 18.344 -8.844 14.391 1 51.94 228 ALA A C 1
ATOM 1797 O O . ALA A 1 228 ? 17.391 -8.945 15.18 1 51.94 228 ALA A O 1
ATOM 1798 N N . PRO A 1 229 ? 19.547 -9.273 14.867 1 42.25 229 PRO A N 1
ATOM 1799 C CA . PRO A 1 229 ? 19.734 -9.203 16.312 1 42.25 229 PRO A CA 1
ATOM 1800 C C . PRO A 1 229 ? 19.156 -7.93 16.922 1 42.25 229 PRO A C 1
ATOM 1802 O O . PRO A 1 229 ? 19.234 -6.859 16.328 1 42.25 229 PRO A O 1
ATOM 1805 N N . ALA A 1 230 ? 18.125 -7.98 17.656 1 41.03 230 ALA A N 1
ATOM 1806 C CA . ALA A 1 230 ? 17.75 -6.805 18.422 1 41.03 230 ALA A CA 1
ATOM 1807 C C . ALA A 1 230 ? 18.984 -5.949 18.75 1 41.03 230 ALA A C 1
ATOM 1809 O O . ALA A 1 230 ? 20 -6.465 19.203 1 41.03 230 ALA A O 1
ATOM 1810 N N . GLU A 1 231 ? 19.344 -4.992 17.984 1 39.78 231 GLU A N 1
ATOM 1811 C CA . GLU A 1 231 ? 20.344 -4.086 18.547 1 39.78 231 GLU A CA 1
ATOM 1812 C C . GLU A 1 231 ? 20.312 -4.125 20.078 1 39.78 231 GLU A C 1
ATOM 1814 O O . GLU A 1 231 ? 19.266 -3.865 20.688 1 39.78 231 GLU A O 1
ATOM 1819 N N . GLN A 1 232 ? 21.031 -5 20.656 1 35.22 232 GLN A N 1
ATOM 1820 C CA . GLN A 1 232 ? 21.266 -4.977 22.094 1 35.22 232 GLN A CA 1
ATOM 1821 C C . GLN A 1 232 ? 21.281 -3.547 22.625 1 35.22 232 GLN A C 1
ATOM 1823 O O . GLN A 1 232 ? 22.156 -2.76 22.266 1 35.22 232 GLN A O 1
ATOM 1828 N N . LYS A 1 233 ? 20.219 -2.918 22.875 1 34.06 233 LYS A N 1
ATOM 1829 C CA . LYS A 1 233 ? 20.391 -1.872 23.875 1 34.06 233 LYS A CA 1
ATOM 1830 C C . LYS A 1 233 ? 21.422 -2.283 24.938 1 34.06 233 LYS A C 1
ATOM 1832 O O . LYS A 1 233 ? 21.203 -3.248 25.672 1 34.06 233 LYS A O 1
ATOM 1837 N N . LYS A 1 234 ? 22.734 -2.008 24.719 1 33.16 234 LYS A N 1
ATOM 1838 C CA . LYS A 1 234 ? 23.656 -2.02 25.844 1 33.16 234 LYS A CA 1
ATOM 1839 C C . LYS A 1 234 ? 22.984 -1.499 27.109 1 33.16 234 LYS A C 1
ATOM 1841 O O . LYS A 1 234 ? 22.5 -0.369 27.141 1 33.16 234 LYS A O 1
ATOM 1846 N N . GLU A 1 235 ? 22.375 -2.346 27.859 1 31.7 235 GLU A N 1
ATOM 1847 C CA . GLU A 1 235 ? 21.984 -2.076 29.25 1 31.7 235 GLU A CA 1
ATOM 1848 C C . GLU A 1 235 ? 23.016 -1.175 29.938 1 31.7 235 GLU A C 1
ATOM 1850 O O . GLU A 1 235 ? 24.188 -1.53 30.047 1 31.7 235 GLU A O 1
ATOM 1855 N N . GLN A 1 236 ? 22.922 0.157 29.609 1 33.5 236 GLN A N 1
ATOM 1856 C CA . GLN A 1 236 ? 23.75 0.968 30.484 1 33.5 236 GLN A CA 1
ATOM 1857 C C . GLN A 1 236 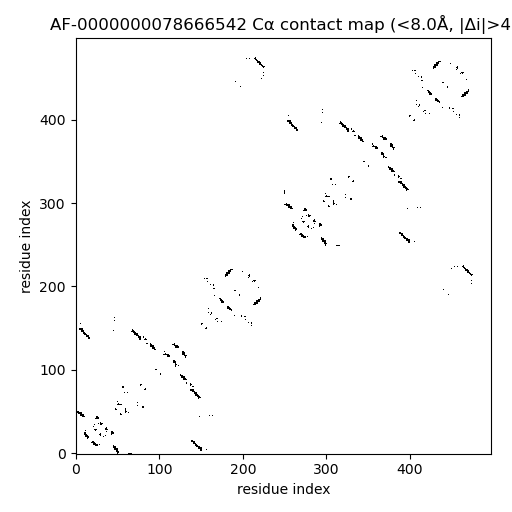? 23.703 0.443 31.922 1 33.5 236 GLN A C 1
ATOM 1859 O O . GLN A 1 236 ? 22.625 0.162 32.438 1 33.5 236 GLN A O 1
ATOM 1864 N N . PRO A 1 237 ? 24.797 -0.153 32.312 1 33.56 237 PRO A N 1
ATOM 1865 C CA . PRO A 1 237 ? 24.859 -0.599 33.719 1 33.56 237 PRO A CA 1
ATOM 1866 C C . PRO A 1 237 ? 24.297 0.428 34.688 1 33.56 237 PRO A C 1
ATOM 1868 O O . PRO A 1 237 ? 24.609 1.617 34.594 1 33.56 237 PRO A O 1
ATOM 1871 N N . LYS A 1 238 ? 23.078 0.198 35.094 1 32.25 238 LYS A N 1
ATOM 1872 C CA . LYS A 1 238 ? 22.531 1.003 36.188 1 32.25 238 LYS A CA 1
ATOM 1873 C C . LYS A 1 238 ? 23.594 1.275 37.25 1 32.25 238 LYS A C 1
ATOM 1875 O O . LYS A 1 238 ? 24.156 0.342 37.812 1 32.25 238 LYS A O 1
ATOM 1880 N N . ALA A 1 239 ? 24.219 2.459 37.094 1 32.53 239 ALA A N 1
ATOM 1881 C CA . ALA A 1 239 ? 25.078 2.934 38.156 1 32.53 239 ALA A CA 1
ATOM 1882 C C . ALA A 1 239 ? 24.5 2.596 39.531 1 32.53 239 ALA A C 1
ATOM 1884 O O . ALA A 1 239 ? 23.312 2.803 39.75 1 32.53 239 ALA A O 1
ATOM 1885 N N . GLU A 1 240 ? 25.078 1.6 40.125 1 30.53 240 GLU A N 1
ATOM 1886 C CA . GLU A 1 240 ? 24.844 1.232 41.531 1 30.53 240 GLU A CA 1
ATOM 1887 C C . GLU A 1 240 ? 24.672 2.469 42.406 1 30.53 240 GLU A C 1
ATOM 1889 O O . GLU A 1 240 ? 25.531 3.354 42.438 1 30.53 240 GLU A O 1
ATOM 1894 N N . ALA A 1 241 ? 23.391 3.018 42.375 1 33.53 241 ALA A N 1
ATOM 1895 C CA . ALA A 1 241 ? 23.078 4.047 43.375 1 33.53 241 ALA A CA 1
ATOM 1896 C C . ALA A 1 241 ? 23.781 3.76 44.719 1 33.53 241 ALA A C 1
ATOM 1898 O O . ALA A 1 241 ? 23.531 2.729 45.344 1 33.53 241 ALA A O 1
ATOM 1899 N N . THR A 1 242 ? 25.125 4.184 44.781 1 32.81 242 THR A N 1
ATOM 1900 C CA . THR A 1 242 ? 25.859 4.215 46.031 1 32.81 242 THR A CA 1
ATOM 1901 C C . THR A 1 242 ? 25 4.809 47.156 1 32.81 242 THR A C 1
ATOM 1903 O O . THR A 1 242 ? 24.594 5.969 47.094 1 32.81 242 THR A O 1
ATOM 1906 N N . THR A 1 243 ? 24.016 3.996 47.719 1 32.59 243 THR A N 1
ATOM 1907 C CA . THR A 1 243 ? 23.266 4.289 48.938 1 32.59 243 THR A CA 1
ATOM 1908 C C . THR A 1 243 ? 24.188 4.883 50 1 32.59 243 THR A C 1
ATOM 1910 O O . THR A 1 243 ? 25.156 4.25 50.406 1 32.59 243 THR A O 1
ATOM 1913 N N . THR A 1 244 ? 24.406 6.27 49.844 1 33.31 244 THR A N 1
ATOM 1914 C CA . THR A 1 244 ? 25.094 6.98 50.906 1 33.31 244 THR A CA 1
ATOM 1915 C C . THR A 1 244 ? 24.531 6.598 52.281 1 33.31 244 THR A C 1
ATOM 1917 O O . THR A 1 244 ? 23.312 6.59 52.469 1 33.31 244 THR A O 1
ATOM 1920 N N . PRO A 1 245 ? 25.328 5.891 53.125 1 32.88 245 PRO A N 1
ATOM 1921 C CA . PRO A 1 245 ? 25.016 5.477 54.469 1 32.88 245 PRO A CA 1
ATOM 1922 C C . PRO A 1 245 ? 24.438 6.613 55.312 1 32.88 245 PRO A C 1
ATOM 1924 O O . PRO A 1 245 ? 25.016 7.703 55.375 1 32.88 245 PRO A O 1
ATOM 1927 N N . GLU A 1 246 ? 23.141 6.852 55.219 1 27.16 246 GLU A N 1
ATOM 1928 C CA . GLU A 1 246 ? 22.594 7.785 56.188 1 27.16 246 GLU A CA 1
ATOM 1929 C C . GLU A 1 246 ? 23.141 7.496 57.594 1 27.16 246 GLU A C 1
ATOM 1931 O O . GLU A 1 246 ? 23.078 6.359 58.062 1 27.16 246 GLU A O 1
ATOM 1936 N N . ALA A 1 247 ? 24.125 8.234 58 1 25.27 247 ALA A N 1
ATOM 1937 C CA . ALA A 1 247 ? 24.578 8.297 59.375 1 25.27 247 ALA A CA 1
ATOM 1938 C C . ALA A 1 247 ? 23.406 8.359 60.344 1 25.27 247 ALA A C 1
ATOM 1940 O O . ALA A 1 247 ? 22.453 9.117 60.156 1 25.27 247 ALA A O 1
ATOM 1941 N N . LYS A 1 248 ? 23.219 7.312 61.156 1 26.59 248 LYS A N 1
ATOM 1942 C CA . LYS A 1 248 ? 22.438 7.188 62.375 1 26.59 248 LYS A CA 1
ATOM 1943 C C . LYS A 1 248 ? 22.656 8.391 63.281 1 26.59 248 LYS A C 1
ATOM 1945 O O . LYS A 1 248 ? 23.734 8.555 63.875 1 26.59 248 LYS A O 1
ATOM 1950 N N . LYS A 1 249 ? 22.281 9.555 62.875 1 19.72 249 LYS A N 1
ATOM 1951 C CA . LYS A 1 249 ? 21.969 10.211 64.125 1 19.72 249 LYS A CA 1
ATOM 1952 C C . LYS A 1 249 ? 20.672 9.68 64.75 1 19.72 249 LYS A C 1
ATOM 1954 O O . LYS A 1 249 ? 19.703 9.461 64 1 19.72 249 LYS A O 1
ATOM 1959 N N . MET B 1 1 ? 13.602 -34.625 -9.492 1 80.12 1 MET B N 1
ATOM 1960 C CA . MET B 1 1 ? 14.102 -33.312 -9.07 1 80.12 1 MET B CA 1
ATOM 1961 C C . MET B 1 1 ? 13.945 -33.156 -7.562 1 80.12 1 MET B C 1
ATOM 1963 O O . MET B 1 1 ? 13 -33.656 -6.965 1 80.12 1 MET B O 1
ATOM 1967 N N . GLU B 1 2 ? 14.859 -32.469 -7 1 85.12 2 GLU B N 1
ATOM 1968 C CA . GLU B 1 2 ? 14.898 -32.281 -5.551 1 85.12 2 GLU B CA 1
ATOM 1969 C C . GLU B 1 2 ? 13.844 -31.281 -5.094 1 85.12 2 GLU B C 1
ATOM 1971 O O . GLU B 1 2 ? 13.531 -30.344 -5.816 1 85.12 2 GLU B O 1
ATOM 1976 N N . LYS B 1 3 ? 13.328 -31.625 -3.9 1 88.38 3 LYS B N 1
ATOM 1977 C CA . LYS B 1 3 ? 12.391 -30.688 -3.297 1 88.38 3 LYS B CA 1
ATOM 1978 C C . LYS B 1 3 ? 13.008 -29.297 -3.166 1 88.38 3 LYS B C 1
ATOM 1980 O O . LYS B 1 3 ? 14.172 -29.156 -2.775 1 88.38 3 LYS B O 1
ATOM 1985 N N . GLY B 1 4 ? 12.242 -28.359 -3.621 1 91.88 4 GLY B N 1
ATOM 1986 C CA . GLY B 1 4 ? 12.727 -26.984 -3.5 1 91.88 4 GLY B CA 1
ATOM 1987 C C . GLY B 1 4 ? 13.398 -26.484 -4.758 1 91.88 4 GLY B C 1
ATOM 1988 O O . GLY B 1 4 ? 13.703 -25.281 -4.867 1 91.88 4 GLY B O 1
ATOM 1989 N N . SER B 1 5 ? 13.602 -27.375 -5.668 1 95.06 5 SER B N 1
ATOM 1990 C CA . SER B 1 5 ? 14.195 -26.953 -6.938 1 95.06 5 SER B CA 1
ATOM 1991 C C . SER B 1 5 ? 13.242 -26.031 -7.707 1 95.06 5 SER B C 1
ATOM 1993 O O . SER B 1 5 ? 12.031 -26.25 -7.723 1 95.06 5 SER B O 1
ATOM 1995 N N . LEU B 1 6 ? 13.859 -24.938 -8.258 1 97.56 6 LEU B N 1
ATOM 1996 C CA . LEU B 1 6 ? 13.086 -24.031 -9.102 1 97.56 6 LEU B CA 1
ATOM 1997 C C . LEU B 1 6 ? 13.227 -24.422 -10.57 1 97.56 6 LEU B C 1
ATOM 1999 O O . LEU B 1 6 ? 14.336 -24.484 -11.094 1 97.56 6 LEU B O 1
ATOM 2003 N N . VAL B 1 7 ? 12.078 -24.672 -11.219 1 97.12 7 VAL B N 1
ATOM 2004 C CA . VAL B 1 7 ? 12.094 -25.109 -12.609 1 97.12 7 VAL B CA 1
ATOM 2005 C C . VAL B 1 7 ? 11.102 -24.281 -13.422 1 97.12 7 VAL B C 1
ATOM 2007 O O . VAL B 1 7 ? 10.086 -23.828 -12.898 1 97.12 7 VAL B O 1
ATOM 2010 N N . LEU B 1 8 ? 11.453 -24.031 -14.648 1 97.31 8 LEU B N 1
ATOM 2011 C CA . LEU B 1 8 ? 10.539 -23.438 -15.609 1 97.31 8 LEU B CA 1
ATOM 2012 C C . LEU B 1 8 ? 9.836 -24.516 -16.438 1 97.31 8 LEU B C 1
ATOM 2014 O O . LEU B 1 8 ? 10.492 -25.344 -17.047 1 97.31 8 LEU B O 1
ATOM 2018 N N . VAL B 1 9 ? 8.508 -24.438 -16.453 1 97.12 9 VAL B N 1
ATOM 2019 C CA . VAL B 1 9 ? 7.758 -25.484 -17.125 1 97.12 9 VAL B CA 1
ATOM 2020 C C . VAL B 1 9 ? 6.738 -24.859 -18.078 1 97.12 9 VAL B C 1
ATOM 2022 O O . VAL B 1 9 ? 6.109 -23.844 -17.734 1 97.12 9 VAL B O 1
ATOM 2025 N N . ASP B 1 10 ? 6.672 -25.391 -19.266 1 96.75 10 ASP B N 1
ATOM 2026 C CA . ASP B 1 10 ? 5.555 -25.141 -20.156 1 96.75 10 ASP B CA 1
ATOM 2027 C C . ASP B 1 10 ? 4.477 -26.203 -20.016 1 96.75 10 ASP B C 1
ATOM 2029 O O . ASP B 1 10 ? 4.789 -27.391 -19.875 1 96.75 10 ASP B O 1
ATOM 2033 N N . TYR B 1 11 ? 3.252 -25.719 -20.031 1 97.38 11 TYR B N 1
ATOM 2034 C CA . TYR B 1 11 ? 2.23 -26.766 -19.938 1 97.38 11 TYR B CA 1
ATOM 2035 C C . TYR B 1 11 ? 0.931 -26.312 -20.594 1 97.38 11 TYR B C 1
ATOM 2037 O O . TYR B 1 11 ? 0.722 -25.109 -20.812 1 97.38 11 TYR B O 1
ATOM 2045 N N . THR B 1 12 ? 0.173 -27.234 -20.984 1 96.5 12 THR B N 1
ATOM 2046 C CA . THR B 1 12 ? -1.222 -27.094 -21.391 1 96.5 12 THR B CA 1
ATOM 2047 C C . THR B 1 12 ? -2.111 -28.047 -20.594 1 96.5 12 THR B C 1
ATOM 2049 O O . THR B 1 12 ? -1.823 -29.234 -20.484 1 96.5 12 THR B O 1
ATOM 2052 N N . ALA B 1 13 ? -3.062 -27.484 -19.953 1 96.38 13 ALA B N 1
ATOM 2053 C CA . ALA B 1 13 ? -3.975 -28.25 -19.125 1 96.38 13 ALA B CA 1
ATOM 2054 C C . ALA B 1 13 ? -5.332 -28.422 -19.797 1 96.38 13 ALA B C 1
ATOM 2056 O O . ALA B 1 13 ? -5.891 -27.453 -20.328 1 96.38 13 ALA B O 1
ATOM 2057 N N . ARG B 1 14 ? -5.832 -29.656 -19.75 1 95.56 14 ARG B N 1
ATOM 2058 C CA . ARG B 1 14 ? -7.109 -30.016 -20.359 1 95.56 14 ARG B CA 1
ATOM 2059 C C . ARG B 1 14 ? -7.949 -30.875 -19.422 1 95.56 14 ARG B C 1
ATOM 2061 O O . ARG B 1 14 ? -7.41 -31.531 -18.516 1 95.56 14 ARG B O 1
ATOM 2068 N N . VAL B 1 15 ? -9.242 -30.766 -19.656 1 95.88 15 VAL B N 1
ATOM 2069 C CA . VAL B 1 15 ? -10.125 -31.734 -19.016 1 95.88 15 VAL B CA 1
ATOM 2070 C C . VAL B 1 15 ? -10.109 -33.062 -19.797 1 95.88 15 VAL B C 1
ATOM 2072 O O . VAL B 1 15 ? -10.336 -33.062 -21 1 95.88 15 VAL B O 1
ATOM 2075 N N . LYS B 1 16 ? -9.812 -34.094 -19.078 1 96.38 16 LYS B N 1
ATOM 2076 C CA . LYS B 1 16 ? -9.586 -35.375 -19.75 1 96.38 16 LYS B CA 1
ATOM 2077 C C . LYS B 1 16 ? -10.812 -35.812 -20.547 1 96.38 16 LYS B C 1
ATOM 2079 O O . LYS B 1 16 ? -10.695 -36.219 -21.703 1 96.38 16 LYS B O 1
ATOM 2084 N N . ASP B 1 17 ? -12.023 -35.625 -20 1 94.44 17 ASP B N 1
ATOM 2085 C CA . ASP B 1 17 ? -13.25 -36.156 -20.609 1 94.44 17 ASP B CA 1
ATOM 2086 C C . ASP B 1 17 ? -13.672 -35.312 -21.812 1 94.44 17 ASP B C 1
ATOM 2088 O O . ASP B 1 17 ? -14.102 -35.844 -22.828 1 94.44 17 ASP B O 1
ATOM 2092 N N . THR B 1 18 ? -13.523 -34.031 -21.719 1 92.44 18 THR B N 1
ATOM 2093 C CA . THR B 1 18 ? -14.023 -33.125 -22.766 1 92.44 18 THR B CA 1
ATOM 2094 C C . THR B 1 18 ? -12.891 -32.656 -23.656 1 92.44 18 THR B C 1
ATOM 2096 O O . THR B 1 18 ? -13.133 -32.094 -24.734 1 92.44 18 THR B O 1
ATOM 2099 N N . ASN B 1 19 ? -11.672 -32.844 -23.234 1 92.56 19 ASN B N 1
ATOM 2100 C CA . ASN B 1 19 ? -10.484 -32.375 -23.922 1 92.56 19 ASN B CA 1
ATOM 2101 C C . ASN B 1 19 ? -10.477 -30.844 -24.047 1 92.56 19 ASN B C 1
ATOM 2103 O O . ASN B 1 19 ? -9.805 -30.281 -24.922 1 92.56 19 ASN B O 1
ATOM 2107 N N . GLU B 1 20 ? -11.219 -30.266 -23.203 1 91.19 20 GLU B N 1
ATOM 2108 C CA . GLU B 1 20 ? -11.266 -28.812 -23.156 1 91.19 20 GLU B CA 1
ATOM 2109 C C . GLU B 1 20 ? -10.016 -28.234 -22.5 1 91.19 20 GLU B C 1
ATOM 2111 O O . GLU B 1 20 ? -9.688 -28.609 -21.359 1 91.19 20 GLU B O 1
ATOM 2116 N N . VAL B 1 21 ? -9.336 -27.297 -23.266 1 93.88 21 VAL B N 1
ATOM 2117 C CA . VAL B 1 21 ? -8.164 -26.625 -22.703 1 93.88 21 VAL B CA 1
ATOM 2118 C C . VAL B 1 21 ? -8.617 -25.5 -21.766 1 93.88 21 VAL B C 1
ATOM 2120 O 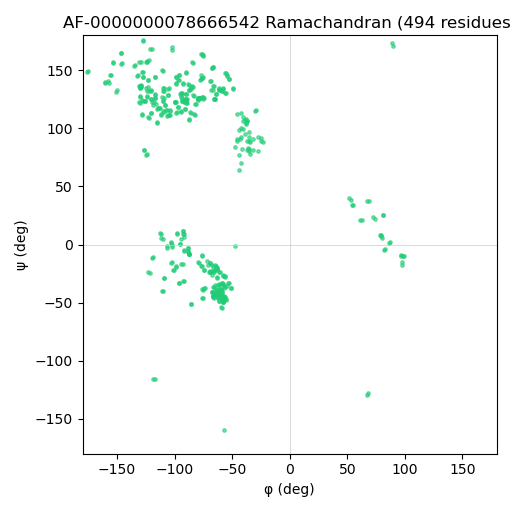O . VAL B 1 21 ? -9.391 -24.625 -22.172 1 93.88 21 VAL B O 1
ATOM 2123 N N . PHE B 1 22 ? -8.156 -25.5 -20.516 1 92.44 22 PHE B N 1
ATOM 2124 C CA . PHE B 1 22 ? -8.633 -24.469 -19.609 1 92.44 22 PHE B CA 1
ATOM 2125 C C . PHE B 1 22 ? -7.473 -23.609 -19.094 1 92.44 22 PHE B C 1
ATOM 2127 O O . PHE B 1 22 ? -7.688 -22.562 -18.516 1 92.44 22 PHE B O 1
ATOM 2134 N N . GLU B 1 23 ? -6.273 -24.031 -19.328 1 93.69 23 GLU B N 1
ATOM 2135 C CA . GLU B 1 23 ? -5.09 -23.266 -18.953 1 93.69 23 GLU B CA 1
ATOM 2136 C C . GLU B 1 23 ? -3.881 -23.672 -19.797 1 93.69 23 GLU B C 1
ATOM 2138 O O . GLU B 1 23 ? -3.688 -24.859 -20.062 1 93.69 23 GLU B O 1
ATOM 2143 N N . THR B 1 24 ? -3.094 -22.688 -20.203 1 95.12 24 THR B N 1
ATOM 2144 C CA . THR B 1 24 ? -1.88 -23.016 -20.938 1 95.12 24 THR B CA 1
ATOM 2145 C C . THR B 1 24 ? -0.846 -21.906 -20.797 1 95.12 24 THR B C 1
ATOM 2147 O O . THR B 1 24 ? -1.203 -20.734 -20.625 1 95.12 24 THR B O 1
ATOM 2150 N N . THR B 1 25 ? 0.421 -22.25 -20.766 1 95 25 THR B N 1
ATOM 2151 C CA . THR B 1 25 ? 1.522 -21.297 -20.797 1 95 25 THR B CA 1
ATOM 2152 C C . THR B 1 25 ? 1.986 -21.047 -22.219 1 95 25 THR B C 1
ATOM 2154 O O . THR B 1 25 ? 2.861 -20.219 -22.469 1 95 25 THR B O 1
ATOM 2157 N N . ARG B 1 26 ? 1.418 -21.781 -23.188 1 92.31 26 ARG B N 1
ATOM 2158 C CA . ARG B 1 26 ? 1.805 -21.719 -24.594 1 92.31 26 ARG B CA 1
ATOM 2159 C C . ARG B 1 26 ? 0.831 -20.844 -25.391 1 92.31 26 ARG B C 1
ATOM 2161 O O . ARG B 1 26 ? -0.365 -21.141 -25.453 1 92.31 26 ARG B O 1
ATOM 2168 N N . GLU B 1 27 ? 1.472 -19.875 -25.969 1 90.75 27 GLU B N 1
ATOM 2169 C CA . GLU B 1 27 ? 0.637 -18.938 -26.719 1 90.75 27 GLU B CA 1
ATOM 2170 C C . GLU B 1 27 ? -0.099 -19.625 -27.859 1 90.75 27 GLU B C 1
ATOM 2172 O O . GLU B 1 27 ? -1.271 -19.344 -28.109 1 90.75 27 GLU B O 1
ATOM 2177 N N . GLU B 1 28 ? 0.578 -20.531 -28.562 1 89.62 28 GLU B N 1
ATOM 2178 C CA . GLU B 1 28 ? -0.018 -21.234 -29.688 1 89.62 28 GLU B CA 1
ATOM 2179 C C . GLU B 1 28 ? -1.245 -22.031 -29.25 1 89.62 28 GLU B C 1
ATOM 2181 O O . GLU B 1 28 ? -2.238 -22.094 -29.984 1 89.62 28 GLU B O 1
ATOM 2186 N N . ASP B 1 29 ? -1.152 -22.578 -28.125 1 90.44 29 ASP B N 1
ATOM 2187 C CA . ASP B 1 29 ? -2.273 -23.359 -27.609 1 90.44 29 ASP B CA 1
ATOM 2188 C C . ASP B 1 29 ? -3.412 -22.453 -27.156 1 90.44 29 ASP B C 1
ATOM 2190 O O . ASP B 1 29 ? -4.586 -22.797 -27.297 1 90.44 29 ASP B O 1
ATOM 2194 N N . ALA B 1 30 ? -3.035 -21.344 -26.578 1 89.75 30 ALA B N 1
ATOM 2195 C CA . ALA B 1 30 ? -4.047 -20.375 -26.156 1 89.75 30 ALA B CA 1
ATOM 2196 C C . ALA B 1 30 ? -4.82 -19.844 -27.359 1 89.75 30 ALA B C 1
ATOM 2198 O O . ALA B 1 30 ? -6.035 -19.641 -27.281 1 89.75 30 ALA B O 1
ATOM 2199 N N . LYS B 1 31 ? -4.164 -19.625 -28.422 1 88.56 31 LYS B N 1
ATOM 2200 C CA . LYS B 1 31 ? -4.766 -19.047 -29.625 1 88.56 31 LYS B CA 1
ATOM 2201 C C . LYS B 1 31 ? -5.734 -20.047 -30.266 1 88.56 31 LYS B C 1
ATOM 2203 O O . LYS B 1 31 ? -6.629 -19.641 -31.016 1 88.56 31 LYS B O 1
ATOM 2208 N N . LYS B 1 32 ? -5.5 -21.281 -29.969 1 87.5 32 LYS B N 1
ATOM 2209 C CA . LYS B 1 32 ? -6.371 -22.297 -30.531 1 87.5 32 LYS B CA 1
ATOM 2210 C C . LYS B 1 32 ? -7.73 -22.312 -29.844 1 87.5 32 LYS B C 1
ATOM 2212 O O . LYS B 1 32 ? -8.695 -22.875 -30.359 1 87.5 32 LYS B O 1
ATOM 2217 N N . THR B 1 33 ? -7.707 -21.781 -28.672 1 81 33 THR B N 1
ATOM 2218 C CA . THR B 1 33 ? -8.945 -21.703 -27.906 1 81 33 THR B CA 1
ATOM 2219 C C . THR B 1 33 ? -9.344 -20.234 -27.688 1 81 33 THR B C 1
ATOM 2221 O O . THR B 1 33 ? -8.742 -19.547 -26.859 1 81 33 THR B O 1
ATOM 2224 N N . ALA B 1 34 ? -10.312 -19.75 -28.391 1 72.56 34 ALA B N 1
ATOM 2225 C CA . ALA B 1 34 ? -10.703 -18.344 -28.422 1 72.56 34 ALA B CA 1
ATOM 2226 C C . ALA B 1 34 ? -10.945 -17.812 -27.016 1 72.56 34 ALA B C 1
ATOM 2228 O O . ALA B 1 34 ? -10.578 -16.672 -26.703 1 72.56 34 ALA B O 1
ATOM 2229 N N . GLU B 1 35 ? -11.445 -18.688 -26.156 1 79.38 35 GLU B N 1
ATOM 2230 C CA . GLU B 1 35 ? -11.852 -18.219 -24.828 1 79.38 35 GLU B CA 1
ATOM 2231 C C . GLU B 1 35 ? -10.648 -18.062 -23.906 1 79.38 35 GLU B C 1
ATOM 2233 O O . GLU B 1 35 ? -10.719 -17.359 -22.906 1 79.38 35 GLU B O 1
ATOM 2238 N N . LEU B 1 36 ? -9.664 -18.609 -24.328 1 78.62 36 LEU B N 1
ATOM 2239 C CA . LEU B 1 36 ? -8.516 -18.656 -23.422 1 78.62 36 LEU B CA 1
ATOM 2240 C C . LEU B 1 36 ? -7.488 -17.594 -23.812 1 78.62 36 LEU B C 1
ATOM 2242 O O . LEU B 1 36 ? -6.727 -17.125 -22.953 1 78.62 36 LEU B O 1
ATOM 2246 N N . TYR B 1 37 ? -7.555 -17.172 -25.031 1 82.5 37 TYR B N 1
ATOM 2247 C CA . TYR B 1 37 ? -6.504 -16.281 -25.5 1 82.5 37 TYR B CA 1
ATOM 2248 C C . TYR B 1 37 ? -6.695 -14.867 -24.938 1 82.5 37 TYR B C 1
ATOM 2250 O O . TYR B 1 37 ? -7.785 -14.297 -25.047 1 82.5 37 TYR B O 1
ATOM 2258 N N . ASP B 1 38 ? -5.715 -14.359 -24.344 1 86.44 38 ASP B N 1
ATOM 2259 C CA . ASP B 1 38 ? -5.637 -12.992 -23.844 1 86.44 38 ASP B CA 1
ATOM 2260 C C . ASP B 1 38 ? -4.371 -12.297 -24.344 1 86.44 38 ASP B C 1
ATOM 2262 O O . ASP B 1 38 ? -3.268 -12.609 -23.891 1 86.44 38 ASP B O 1
ATOM 2266 N N . PRO B 1 39 ? -4.547 -11.391 -25.125 1 79.38 39 PRO B N 1
ATOM 2267 C CA . PRO B 1 39 ? -3.375 -10.742 -25.719 1 79.38 39 PRO B CA 1
ATOM 2268 C C . PRO B 1 39 ? -2.586 -9.922 -24.703 1 79.38 39 PRO B C 1
ATOM 2270 O O . PRO B 1 39 ? -1.426 -9.578 -24.938 1 79.38 39 PRO B O 1
ATOM 2273 N N . THR B 1 40 ? -3.227 -9.664 -23.609 1 80.94 40 THR B N 1
ATOM 2274 C CA . THR B 1 40 ? -2.545 -8.836 -22.609 1 80.94 40 THR B CA 1
ATOM 2275 C C . THR B 1 40 ? -1.708 -9.703 -21.672 1 80.94 40 THR B C 1
ATOM 2277 O O . THR B 1 40 ? -0.895 -9.18 -20.906 1 80.94 40 THR B O 1
ATOM 2280 N N . ARG B 1 41 ? -1.87 -10.93 -21.875 1 83.38 41 ARG B N 1
ATOM 2281 C CA . ARG B 1 41 ? -1.141 -11.852 -21 1 83.38 41 ARG B CA 1
ATOM 2282 C C . ARG B 1 41 ? 0.148 -12.328 -21.672 1 83.38 41 ARG B C 1
ATOM 2284 O O . ARG B 1 41 ? 0.188 -12.531 -22.891 1 83.38 41 ARG B O 1
ATOM 2291 N N . LYS B 1 42 ? 1.153 -12.445 -20.891 1 83.38 42 LYS B N 1
ATOM 2292 C CA . LYS B 1 42 ? 2.412 -12.992 -21.391 1 83.38 42 LYS B CA 1
ATOM 2293 C C . LYS B 1 42 ? 2.473 -14.5 -21.203 1 83.38 42 LYS B C 1
ATOM 2295 O O . LYS B 1 42 ? 2.371 -14.992 -20.062 1 83.38 42 LYS B O 1
ATOM 2300 N N . TYR B 1 43 ? 2.549 -15.18 -22.406 1 90.19 43 TYR B N 1
ATOM 2301 C CA . TYR B 1 43 ? 2.678 -16.641 -22.359 1 90.19 43 TYR B CA 1
ATOM 2302 C C . TYR B 1 43 ? 4.141 -17.047 -22.266 1 90.19 43 TYR B C 1
ATOM 2304 O O . TYR B 1 43 ? 4.91 -16.844 -23.203 1 90.19 43 TYR B O 1
ATOM 2312 N N . GLU B 1 44 ? 4.516 -17.484 -21.125 1 92.5 44 GLU B N 1
ATOM 2313 C CA . GLU B 1 44 ? 5.883 -17.906 -20.844 1 92.5 44 GLU B CA 1
ATOM 2314 C C . GLU B 1 44 ? 5.902 -19.078 -19.859 1 92.5 44 GLU B C 1
ATOM 2316 O O . GLU B 1 44 ? 4.918 -19.328 -19.172 1 92.5 44 GLU B O 1
ATOM 2321 N N . PRO B 1 45 ? 6.969 -19.797 -19.938 1 95.75 45 PRO B N 1
ATOM 2322 C CA . PRO B 1 45 ? 7.055 -20.906 -18.984 1 95.75 45 PRO B CA 1
ATOM 2323 C C . PRO B 1 45 ? 6.832 -20.453 -17.547 1 95.75 45 PRO B C 1
ATOM 2325 O O . PRO B 1 45 ? 7.293 -19.391 -17.141 1 95.75 45 PRO B O 1
ATOM 2328 N N . ARG B 1 46 ? 6.172 -21.266 -16.828 1 95.56 46 ARG B N 1
ATOM 2329 C CA . ARG B 1 46 ? 5.832 -20.953 -15.445 1 95.56 46 ARG B CA 1
ATOM 2330 C C . ARG B 1 46 ? 6.938 -21.406 -14.492 1 95.56 46 ARG B C 1
ATOM 2332 O O . ARG B 1 46 ? 7.496 -22.5 -14.656 1 95.56 46 ARG B O 1
ATOM 2339 N N . LEU B 1 47 ? 7.195 -20.5 -13.539 1 97.38 47 LEU B N 1
ATOM 2340 C CA . LEU B 1 47 ? 8.125 -20.875 -12.484 1 97.38 47 LEU B CA 1
ATOM 2341 C C . LEU B 1 47 ? 7.438 -21.75 -11.438 1 97.38 47 LEU B C 1
ATOM 2343 O O . LEU B 1 47 ? 6.383 -21.375 -10.914 1 97.38 47 LEU B O 1
ATOM 2347 N N . VAL B 1 48 ? 8.008 -22.906 -11.172 1 97 48 VAL B N 1
ATOM 2348 C CA . VAL B 1 48 ? 7.457 -23.812 -10.18 1 97 48 VAL B CA 1
ATOM 2349 C C . VAL B 1 48 ? 8.555 -24.266 -9.227 1 97 48 VAL B C 1
ATOM 2351 O O . VAL B 1 48 ? 9.688 -24.531 -9.648 1 97 48 VAL B O 1
ATOM 2354 N N . SER B 1 49 ? 8.234 -24.266 -8 1 97 49 SER B N 1
ATOM 2355 C CA . SER B 1 49 ? 9.102 -24.906 -7.016 1 97 49 SER B CA 1
ATOM 2356 C C . SER B 1 49 ? 8.633 -26.328 -6.703 1 97 49 SER B C 1
ATOM 2358 O O . SER B 1 49 ? 7.543 -26.516 -6.148 1 97 49 SER B O 1
ATOM 2360 N N . VAL B 1 50 ? 9.469 -27.234 -6.988 1 96.06 50 VAL B N 1
ATOM 2361 C CA . VAL B 1 50 ? 9.102 -28.641 -6.812 1 96.06 50 VAL B CA 1
ATOM 2362 C C . VAL B 1 50 ? 8.898 -28.938 -5.332 1 96.06 50 VAL B C 1
ATOM 2364 O O . VAL B 1 50 ? 9.766 -28.641 -4.504 1 96.06 50 VAL B O 1
ATOM 2367 N N . GLY B 1 51 ? 7.738 -29.469 -5.027 1 94.38 51 GLY B N 1
ATOM 2368 C CA . GLY B 1 51 ? 7.48 -29.922 -3.672 1 94.38 51 GLY B CA 1
ATOM 2369 C C . GLY B 1 51 ? 6.961 -28.828 -2.764 1 94.38 51 GLY B C 1
ATOM 2370 O O . GLY B 1 51 ? 6.746 -29.047 -1.571 1 94.38 51 GLY B O 1
ATOM 2371 N N . GLU B 1 52 ? 6.773 -27.641 -3.256 1 93.19 52 GLU B N 1
ATOM 2372 C CA . GLU B 1 52 ? 6.355 -26.516 -2.434 1 93.19 52 GLU B CA 1
ATOM 2373 C C . GLU B 1 52 ? 4.867 -26.219 -2.609 1 93.19 52 GLU B C 1
ATOM 2375 O O . GLU B 1 52 ? 4.355 -25.234 -2.086 1 93.19 52 GLU B O 1
ATOM 2380 N N . SER B 1 53 ? 4.191 -26.922 -3.396 1 93.19 53 SER B N 1
ATOM 2381 C CA . SER B 1 53 ? 2.748 -26.844 -3.602 1 93.19 53 SER B CA 1
ATOM 2382 C C . SER B 1 53 ? 2.352 -25.531 -4.262 1 93.19 53 SER B C 1
ATOM 2384 O O . SER B 1 53 ? 1.362 -24.906 -3.871 1 93.19 53 SER B O 1
ATOM 2386 N N . TRP B 1 54 ? 3.184 -25.047 -5.188 1 95.5 54 TRP B N 1
ATOM 2387 C CA . TRP B 1 54 ? 2.834 -23.891 -5.992 1 95.5 54 TRP B CA 1
ATOM 2388 C C . TRP B 1 54 ? 1.843 -24.25 -7.09 1 95.5 54 TRP B C 1
ATOM 2390 O O . TRP B 1 54 ? 1.201 -23.375 -7.676 1 95.5 54 TRP B O 1
ATOM 2400 N N . VAL B 1 55 ? 1.751 -25.562 -7.398 1 95.31 55 VAL B N 1
ATOM 2401 C CA . VAL B 1 55 ? 0.832 -26.109 -8.391 1 95.31 55 VAL B CA 1
ATOM 2402 C C . VAL B 1 55 ? 0.017 -27.234 -7.762 1 95.31 55 VAL B C 1
ATOM 2404 O O . VAL B 1 55 ? 0.217 -27.594 -6.594 1 95.31 55 VAL B O 1
ATOM 2407 N N . LEU B 1 56 ? -0.887 -27.734 -8.547 1 96.62 56 LEU B N 1
ATOM 2408 C CA . LEU B 1 56 ? -1.718 -28.828 -8.062 1 96.62 56 LEU B CA 1
ATOM 2409 C C . LEU B 1 56 ? -0.858 -30 -7.605 1 96.62 56 LEU B C 1
ATOM 2411 O O . LEU B 1 56 ? 0.176 -30.281 -8.211 1 96.62 56 LEU B O 1
ATOM 2415 N N . LYS B 1 57 ? -1.324 -30.672 -6.648 1 96.69 57 LYS B N 1
ATOM 2416 C CA . LYS B 1 57 ? -0.589 -31.766 -6.023 1 96.69 57 LYS B CA 1
ATOM 2417 C C . LYS B 1 57 ? -0.161 -32.812 -7.062 1 96.69 57 LYS B C 1
ATOM 2419 O O . LYS B 1 57 ? 0.983 -33.25 -7.055 1 96.69 57 LYS B O 1
ATOM 2424 N N . GLY B 1 58 ? -1.085 -33.219 -7.918 1 96.62 58 GLY B N 1
ATOM 2425 C CA . GLY B 1 58 ? -0.776 -34.188 -8.945 1 96.62 58 GLY B CA 1
ATOM 2426 C C . GLY B 1 58 ? 0.358 -33.75 -9.859 1 96.62 58 GLY B C 1
ATOM 2427 O O . GLY B 1 58 ? 1.224 -34.562 -10.203 1 96.62 58 GLY B O 1
ATOM 2428 N N . LEU B 1 59 ? 0.296 -32.594 -10.227 1 95.69 59 LEU B N 1
ATOM 2429 C CA . LEU B 1 59 ? 1.353 -32.031 -11.078 1 95.69 59 LEU B CA 1
ATOM 2430 C C . LEU B 1 59 ? 2.67 -31.953 -10.32 1 95.69 59 LEU B C 1
ATOM 2432 O O . LEU B 1 59 ? 3.729 -32.281 -10.859 1 95.69 59 LEU B O 1
ATOM 2436 N N . ASP B 1 60 ? 2.674 -31.516 -9.125 1 96.44 60 ASP B N 1
ATOM 2437 C CA . ASP B 1 60 ? 3.857 -31.391 -8.281 1 96.44 60 ASP B CA 1
ATOM 2438 C C . ASP B 1 60 ? 4.562 -32.719 -8.117 1 96.44 60 ASP B C 1
ATOM 2440 O O . ASP B 1 60 ? 5.781 -32.812 -8.266 1 96.44 60 ASP B O 1
ATOM 2444 N N . GLU B 1 61 ? 3.822 -33.75 -7.855 1 95.5 61 GLU B N 1
ATOM 2445 C CA . GLU B 1 61 ? 4.363 -35.094 -7.684 1 95.5 61 GLU B CA 1
ATOM 2446 C C . GLU B 1 61 ? 5.023 -35.594 -8.969 1 95.5 61 GLU B C 1
ATOM 2448 O O . GLU B 1 61 ? 6.059 -36.281 -8.922 1 95.5 61 GLU B O 1
ATOM 2453 N N . ALA B 1 62 ? 4.355 -35.312 -10.086 1 95.31 62 ALA B N 1
ATOM 2454 C CA . ALA B 1 62 ? 4.914 -35.719 -11.375 1 95.31 62 ALA B CA 1
ATOM 2455 C C . ALA B 1 62 ? 6.242 -35 -11.633 1 95.31 62 ALA B C 1
ATOM 2457 O O . ALA B 1 62 ? 7.191 -35.594 -12.141 1 95.31 62 ALA B O 1
ATOM 2458 N N . LEU B 1 63 ? 6.316 -33.75 -11.281 1 95.06 63 LEU B N 1
ATOM 2459 C CA . LEU B 1 63 ? 7.527 -32.969 -11.5 1 95.06 63 LEU B CA 1
ATOM 2460 C C . LEU B 1 63 ? 8.672 -33.5 -10.641 1 95.06 63 LEU B C 1
ATOM 2462 O O . LEU B 1 63 ? 9.836 -33.469 -11.055 1 95.06 63 LEU B O 1
ATOM 2466 N N . ALA B 1 64 ? 8.398 -33.938 -9.445 1 94.69 64 ALA B N 1
ATOM 2467 C CA . ALA B 1 64 ? 9.414 -34.438 -8.531 1 94.69 64 ALA B CA 1
ATOM 2468 C C . ALA B 1 64 ? 10.117 -35.656 -9.125 1 94.69 64 ALA B C 1
ATOM 2470 O O . ALA B 1 64 ? 11.273 -35.938 -8.789 1 94.69 64 ALA B O 1
ATOM 2471 N N . LYS B 1 65 ? 9.398 -36.312 -10.055 1 93.94 65 LYS B N 1
ATOM 2472 C CA . LYS B 1 65 ? 9.945 -37.562 -10.625 1 93.94 65 LYS B CA 1
ATOM 2473 C C . LYS B 1 65 ? 10.516 -37.312 -12.023 1 93.94 65 LYS B C 1
ATOM 2475 O O . LYS B 1 65 ? 10.961 -38.25 -12.688 1 93.94 65 LYS B O 1
ATOM 2480 N N . ALA B 1 66 ? 10.461 -36.156 -12.453 1 93.88 66 ALA B N 1
ATOM 2481 C CA . ALA B 1 66 ? 10.836 -35.844 -13.828 1 93.88 66 ALA B CA 1
ATOM 2482 C C . ALA B 1 66 ? 12.234 -35.219 -13.891 1 93.88 66 ALA B C 1
ATOM 2484 O O . ALA B 1 66 ? 12.859 -34.969 -12.859 1 93.88 66 ALA B O 1
ATOM 2485 N N . ASN B 1 67 ? 12.758 -35.094 -15.086 1 94.19 67 ASN B N 1
ATOM 2486 C CA . ASN B 1 67 ? 14.039 -34.469 -15.367 1 94.19 67 ASN B CA 1
ATOM 2487 C C . ASN B 1 67 ? 13.883 -33.344 -16.375 1 94.19 67 ASN B C 1
ATOM 2489 O O . ASN B 1 67 ? 12.906 -33.281 -17.141 1 94.19 67 ASN B O 1
ATOM 2493 N N . VAL B 1 68 ? 14.898 -32.438 -16.312 1 94.94 68 VAL B N 1
ATOM 2494 C CA . VAL B 1 68 ? 14.891 -31.328 -17.281 1 94.94 68 VAL B CA 1
ATOM 2495 C C . VAL B 1 68 ? 14.898 -31.875 -18.703 1 94.94 68 VAL B C 1
ATOM 2497 O O . VAL B 1 68 ? 15.633 -32.812 -19 1 94.94 68 VAL B O 1
ATOM 2500 N N . GLY B 1 69 ? 14.039 -31.328 -19.562 1 95.56 69 GLY B N 1
ATOM 2501 C CA . GLY B 1 69 ? 13.953 -31.781 -20.938 1 95.56 69 GLY B CA 1
ATOM 2502 C C . GLY B 1 69 ? 12.836 -32.781 -21.188 1 95.56 69 GLY B C 1
ATOM 2503 O O . GLY B 1 69 ? 12.445 -33 -22.328 1 95.56 69 GLY B O 1
ATOM 2504 N N . ASP B 1 70 ? 12.32 -33.312 -20.156 1 96.19 70 ASP B N 1
ATOM 2505 C CA . ASP B 1 70 ? 11.25 -34.312 -20.281 1 96.19 70 ASP B CA 1
ATOM 2506 C C . ASP B 1 70 ? 9.961 -33.656 -20.797 1 96.19 70 ASP B C 1
ATOM 2508 O O . ASP B 1 70 ? 9.664 -32.531 -20.469 1 96.19 70 ASP B O 1
ATOM 2512 N N . LYS B 1 71 ? 9.305 -34.375 -21.641 1 96.06 71 LYS B N 1
ATOM 2513 C CA . LYS B 1 71 ? 7.918 -34.125 -22.031 1 96.06 71 LYS B CA 1
ATOM 2514 C C . LYS B 1 71 ? 6.973 -35.156 -21.422 1 96.06 71 LYS B C 1
ATOM 2516 O O . LYS B 1 71 ? 7.055 -36.344 -21.75 1 96.06 71 LYS B O 1
ATOM 2521 N N . LEU B 1 72 ? 6.113 -34.656 -20.578 1 95.25 72 LEU B N 1
ATOM 2522 C CA . LEU B 1 72 ? 5.273 -35.562 -19.812 1 95.25 72 LEU B CA 1
ATOM 2523 C C . LEU B 1 72 ? 3.797 -35.25 -20.031 1 95.25 72 LEU B C 1
ATOM 2525 O O . LEU B 1 72 ? 3.422 -34.094 -20.219 1 95.25 72 LEU B O 1
ATOM 2529 N N . SER B 1 73 ? 3.049 -36.281 -20.109 1 97 73 SER B N 1
ATOM 2530 C CA . SER B 1 73 ? 1.599 -36.188 -19.984 1 97 73 SER B CA 1
ATOM 2531 C C . SER B 1 73 ? 1.128 -36.688 -18.625 1 97 73 SER B C 1
ATOM 2533 O O . SER B 1 73 ? 1.194 -37.875 -18.328 1 97 73 SER B O 1
ATOM 2535 N N . VAL B 1 74 ? 0.65 -35.75 -17.828 1 97.31 74 VAL B N 1
ATOM 2536 C CA . VAL B 1 74 ? 0.332 -36.094 -16.438 1 97.31 74 VAL B CA 1
ATOM 2537 C C . VAL B 1 74 ? -1.182 -36.094 -16.234 1 97.31 74 VAL B C 1
ATOM 2539 O O . VAL B 1 74 ? -1.854 -35.094 -16.562 1 97.31 74 VAL B O 1
ATOM 2542 N N . GLU B 1 75 ? -1.652 -37.156 -15.75 1 97.5 75 GLU B N 1
ATOM 2543 C CA . GLU B 1 75 ? -3.059 -37.219 -15.359 1 97.5 75 GLU B CA 1
ATOM 2544 C C . GLU B 1 75 ? -3.25 -36.844 -13.898 1 97.5 75 GLU B C 1
ATOM 2546 O O . GLU B 1 75 ? -2.611 -37.438 -13.016 1 97.5 75 GLU B O 1
ATOM 2551 N N . VAL B 1 76 ? -4.07 -35.875 -13.641 1 97.75 76 VAL B N 1
ATOM 2552 C CA . VAL B 1 76 ? -4.34 -35.406 -12.281 1 97.75 76 VAL B CA 1
ATOM 2553 C C . VAL B 1 76 ? -5.777 -35.75 -11.898 1 97.75 76 VAL B C 1
ATOM 2555 O O . VAL B 1 76 ? -6.727 -35.156 -12.414 1 97.75 76 VAL B O 1
ATOM 2558 N N . THR B 1 77 ? -5.883 -36.656 -10.969 1 97.62 77 THR B N 1
ATOM 2559 C CA . THR B 1 77 ? -7.199 -37.062 -10.5 1 97.62 77 THR B CA 1
ATOM 2560 C C . THR B 1 77 ? -7.805 -36 -9.586 1 97.62 77 THR B C 1
ATOM 2562 O O . THR B 1 77 ? -7.094 -35.125 -9.086 1 97.62 77 THR B O 1
ATOM 2565 N N . PRO B 1 78 ? -9.133 -36.062 -9.375 1 97.19 78 PRO B N 1
ATOM 2566 C CA . PRO B 1 78 ? -9.797 -35.062 -8.562 1 97.19 78 PRO B CA 1
ATOM 2567 C C . PRO B 1 78 ? -9.188 -34.906 -7.168 1 97.19 78 PRO B C 1
ATOM 2569 O O . PRO B 1 78 ? -9.023 -33.812 -6.66 1 97.19 78 PRO B O 1
ATOM 2572 N N . ASP B 1 79 ? -8.742 -35.969 -6.59 1 96.44 79 ASP B N 1
ATOM 2573 C CA . ASP B 1 79 ? -8.188 -35.969 -5.242 1 96.44 79 ASP B CA 1
ATOM 2574 C C . ASP B 1 79 ? -6.859 -35.188 -5.203 1 96.44 79 ASP B C 1
ATOM 2576 O O . ASP B 1 79 ? -6.465 -34.688 -4.156 1 96.44 79 ASP B O 1
ATOM 2580 N N . LYS B 1 80 ? -6.203 -35.125 -6.285 1 97.12 80 LYS B N 1
ATOM 2581 C CA . LYS B 1 80 ? -4.914 -34.438 -6.379 1 97.12 80 LYS B CA 1
ATOM 2582 C C . LYS B 1 80 ? -5.031 -33.156 -7.199 1 97.12 80 LYS B C 1
ATOM 2584 O O . LYS B 1 80 ? -4.023 -32.562 -7.59 1 97.12 80 LYS B O 1
ATOM 2589 N N . GLY B 1 81 ? -6.234 -32.906 -7.547 1 96.38 81 GLY B N 1
ATOM 2590 C CA . GLY B 1 81 ? -6.512 -31.703 -8.328 1 96.38 81 GLY B CA 1
ATOM 2591 C C . GLY B 1 81 ? -7.422 -30.719 -7.609 1 96.38 81 GLY B C 1
ATOM 2592 O O . GLY B 1 81 ? -7.086 -30.219 -6.531 1 96.38 81 GLY B O 1
ATOM 2593 N N . PHE B 1 82 ? -8.617 -30.516 -8.195 1 96.25 82 PHE B N 1
ATOM 2594 C CA . PHE B 1 82 ? -9.523 -29.516 -7.668 1 96.25 82 PHE B CA 1
ATOM 2595 C C . PHE B 1 82 ? -10.5 -30.125 -6.672 1 96.25 82 PHE B C 1
ATOM 2597 O O . PHE B 1 82 ? -11.477 -29.484 -6.273 1 96.25 82 PHE B O 1
ATOM 2604 N N . GLY B 1 83 ? -10.188 -31.344 -6.312 1 95.44 83 GLY B N 1
ATOM 2605 C CA . GLY B 1 83 ? -11 -31.984 -5.297 1 95.44 83 GLY B CA 1
ATOM 2606 C C . GLY B 1 83 ? -12.172 -32.75 -5.879 1 95.44 83 GLY B C 1
ATOM 2607 O O . GLY B 1 83 ? -12.477 -32.625 -7.066 1 95.44 83 GLY B O 1
ATOM 2608 N N . GLU B 1 84 ? -12.82 -33.5 -4.984 1 95.75 84 GLU B N 1
ATOM 2609 C CA . GLU B 1 84 ? -14.008 -34.281 -5.367 1 95.75 84 GLU B CA 1
ATOM 2610 C C . GLU B 1 84 ? -15.266 -33.406 -5.316 1 95.75 84 GLU B C 1
ATOM 2612 O O . GLU B 1 84 ? -15.289 -32.375 -4.641 1 95.75 84 GLU B O 1
ATOM 2617 N N . ARG B 1 85 ? -16.203 -33.875 -6.086 1 93.56 85 ARG B N 1
ATOM 2618 C CA . ARG B 1 85 ? -17.5 -33.219 -6.004 1 93.56 85 ARG B CA 1
ATOM 2619 C C . ARG B 1 85 ? -18.156 -33.438 -4.652 1 93.56 85 ARG B C 1
ATOM 2621 O O . ARG B 1 85 ? -18.125 -34.562 -4.125 1 93.56 85 ARG B O 1
ATOM 2628 N N . ASP B 1 86 ? -18.641 -32.344 -4.098 1 94.56 86 ASP B N 1
ATOM 2629 C CA . ASP B 1 86 ? -19.359 -32.406 -2.822 1 94.56 86 ASP B CA 1
ATOM 2630 C C . ASP B 1 86 ? -20.859 -32.281 -3.016 1 94.56 86 ASP B C 1
ATOM 2632 O O . ASP B 1 86 ? -21.344 -31.203 -3.393 1 94.56 86 ASP B O 1
ATOM 2636 N N . PRO B 1 87 ? -21.578 -33.281 -2.723 1 93.88 87 PRO B N 1
ATOM 2637 C CA . PRO B 1 87 ? -23.031 -33.219 -2.887 1 93.88 87 PRO B CA 1
ATOM 2638 C C . PRO B 1 87 ? -23.672 -32.156 -1.983 1 93.88 87 PRO B C 1
ATOM 2640 O O . PRO B 1 87 ? -24.734 -31.641 -2.301 1 93.88 87 PRO B O 1
ATOM 2643 N N . ASN B 1 88 ? -22.969 -31.812 -0.933 1 94.69 88 ASN B N 1
ATOM 2644 C CA . ASN B 1 88 ? -23.516 -30.844 0.005 1 94.69 88 ASN B CA 1
ATOM 2645 C C . ASN B 1 88 ? -23.422 -29.422 -0.547 1 94.69 88 ASN B C 1
ATOM 2647 O O . ASN B 1 88 ? -24.016 -28.5 0.007 1 94.69 88 ASN B O 1
ATOM 2651 N N . LYS B 1 89 ? -22.734 -29.281 -1.622 1 94.81 89 LYS B N 1
ATOM 2652 C CA . LYS B 1 89 ? -22.594 -27.969 -2.238 1 94.81 89 LYS B CA 1
ATOM 2653 C C . LYS B 1 89 ? -23.625 -27.781 -3.346 1 94.81 89 LYS B C 1
ATOM 2655 O O . LYS B 1 89 ? -23.641 -26.75 -4.02 1 94.81 89 LYS B O 1
ATOM 2660 N N . VAL B 1 90 ? -24.391 -28.75 -3.516 1 94.25 90 VAL B N 1
ATOM 2661 C CA . VAL B 1 90 ? -25.531 -28.641 -4.422 1 94.25 90 VAL B CA 1
ATOM 2662 C C . VAL B 1 90 ? -26.797 -28.344 -3.627 1 94.25 90 VAL B C 1
ATOM 2664 O O . VAL B 1 90 ? -27.234 -29.172 -2.818 1 94.25 90 VAL B O 1
ATOM 2667 N N . ARG B 1 91 ? -27.312 -27.156 -3.877 1 94.12 91 ARG B N 1
ATOM 2668 C CA . ARG B 1 91 ? -28.422 -26.719 -3.039 1 94.12 91 ARG B CA 1
ATOM 2669 C C . ARG B 1 91 ? -29.594 -26.266 -3.891 1 94.12 91 ARG B C 1
ATOM 2671 O O . ARG B 1 91 ? -29.406 -25.766 -5.004 1 94.12 91 ARG B O 1
ATOM 2678 N N . MET B 1 92 ? -30.766 -26.484 -3.312 1 94.06 92 MET B N 1
ATOM 2679 C CA . MET B 1 92 ? -32 -25.969 -3.91 1 94.06 92 MET B CA 1
ATOM 2680 C C . MET B 1 92 ? -32.312 -24.578 -3.359 1 94.06 92 MET B C 1
ATOM 2682 O O . MET B 1 92 ? -32.375 -24.375 -2.145 1 94.06 92 MET B O 1
ATOM 2686 N N . ILE B 1 93 ? -32.469 -23.625 -4.301 1 92.31 93 ILE B N 1
ATOM 2687 C CA . ILE B 1 93 ? -32.781 -22.281 -3.859 1 92.31 93 ILE B CA 1
ATOM 2688 C C . ILE B 1 93 ? -34.031 -21.766 -4.582 1 92.31 93 ILE B C 1
ATOM 2690 O O . ILE B 1 93 ? -34.281 -22.125 -5.734 1 92.31 93 ILE B O 1
ATOM 2694 N N . PRO B 1 94 ? -34.875 -20.969 -3.832 1 91.69 94 PRO B N 1
ATOM 2695 C CA . PRO B 1 94 ? -36.031 -20.375 -4.512 1 91.69 94 PRO B CA 1
ATOM 2696 C C . PRO B 1 94 ? -35.625 -19.438 -5.645 1 91.69 94 PRO B C 1
ATOM 2698 O O . PRO B 1 94 ? -34.656 -18.672 -5.5 1 91.69 94 PRO B O 1
ATOM 2701 N N . GLN B 1 95 ? -36.312 -19.656 -6.781 1 89.12 95 GLN B N 1
ATOM 2702 C CA . GLN B 1 95 ? -36 -18.859 -7.961 1 89.12 95 GLN B CA 1
ATOM 2703 C C . GLN B 1 95 ? -36.125 -17.359 -7.66 1 89.12 95 GLN B C 1
ATOM 2705 O O . GLN B 1 95 ? -35.438 -16.531 -8.234 1 89.12 95 GLN B O 1
ATOM 2710 N N . ARG B 1 96 ? -36.938 -16.969 -6.754 1 86.75 96 ARG B N 1
ATOM 2711 C CA . ARG B 1 96 ? -37.188 -15.578 -6.398 1 86.75 96 ARG B CA 1
ATOM 2712 C C . ARG B 1 96 ? -35.938 -14.922 -5.793 1 86.75 96 ARG B C 1
ATOM 2714 O O . ARG B 1 96 ? -35.812 -13.703 -5.824 1 86.75 96 ARG B O 1
ATOM 2721 N N . LYS B 1 97 ? -35.125 -15.781 -5.27 1 87.31 97 LYS B N 1
ATOM 2722 C CA . LYS B 1 97 ? -33.906 -15.281 -4.648 1 87.31 97 LYS B CA 1
ATOM 2723 C C . LYS B 1 97 ? -33 -14.609 -5.68 1 87.31 97 LYS B C 1
ATOM 2725 O O . LYS B 1 97 ? -32.156 -13.797 -5.324 1 87.31 97 LYS B O 1
ATOM 2730 N N . LEU B 1 98 ? -33.156 -14.859 -7 1 86.19 98 LEU B N 1
ATOM 2731 C CA . LEU B 1 98 ? -32.312 -14.328 -8.062 1 86.19 98 LEU B CA 1
ATOM 2732 C C . LEU B 1 98 ? -32.844 -12.969 -8.531 1 86.19 98 LEU B C 1
ATOM 2734 O O . LEU B 1 98 ? -32.188 -12.305 -9.352 1 86.19 98 LEU B O 1
ATOM 2738 N N . GLY B 1 99 ? -33.906 -12.523 -8.023 1 81.69 99 GLY B N 1
ATOM 2739 C CA . GLY B 1 99 ? -34.469 -11.227 -8.344 1 81.69 99 GLY B CA 1
ATOM 2740 C C . GLY B 1 99 ? -34.969 -11.148 -9.773 1 81.69 99 GLY B C 1
ATOM 2741 O O . GLY B 1 99 ? -35.719 -12.031 -10.234 1 81.69 99 GLY B O 1
ATOM 2742 N N . ASP B 1 100 ? -34.469 -10 -10.461 1 75.88 100 ASP B N 1
ATOM 2743 C CA . ASP B 1 100 ? -34.969 -9.68 -11.789 1 75.88 100 ASP B CA 1
ATOM 2744 C C . ASP B 1 100 ? -34.469 -10.688 -12.828 1 75.88 100 ASP B C 1
ATOM 2746 O O . ASP B 1 100 ? -35.094 -10.859 -13.883 1 75.88 100 ASP B O 1
ATOM 2750 N N . LYS B 1 101 ? -33.406 -11.445 -12.477 1 74.38 101 LYS B N 1
ATOM 2751 C CA . LYS B 1 101 ? -32.844 -12.383 -13.445 1 74.38 101 LYS B CA 1
ATOM 2752 C C . LYS B 1 101 ? -33.469 -13.766 -13.312 1 74.38 101 LYS B C 1
ATOM 2754 O O . LYS B 1 101 ? -33.125 -14.68 -14.062 1 74.38 101 LYS B O 1
ATOM 2759 N N . ALA B 1 102 ? -34.469 -13.875 -12.492 1 77.44 102 ALA B N 1
ATOM 2760 C CA . ALA B 1 102 ? -35.031 -15.172 -12.141 1 77.44 102 ALA B CA 1
ATOM 2761 C C . ALA B 1 102 ? -35.656 -15.852 -13.359 1 77.44 102 ALA B C 1
ATOM 2763 O O . ALA B 1 102 ? -35.5 -17.062 -13.539 1 77.44 102 ALA B O 1
ATOM 2764 N N . ASP B 1 103 ? -36.219 -15.117 -14.219 1 77.88 103 ASP B N 1
ATOM 2765 C CA . ASP B 1 103 ? -36.938 -15.719 -15.32 1 77.88 103 ASP B CA 1
ATOM 2766 C C . ASP B 1 103 ? -36.031 -16.016 -16.5 1 77.88 103 ASP B C 1
ATOM 2768 O O . ASP B 1 103 ? -36.375 -16.781 -17.406 1 77.88 103 ASP B O 1
ATOM 2772 N N . GLU B 1 104 ? -34.875 -15.57 -16.422 1 85.12 104 GLU B N 1
ATOM 2773 C CA . GLU B 1 104 ? -34 -15.734 -17.578 1 85.12 104 GLU B CA 1
ATOM 2774 C C . GLU B 1 104 ? -32.938 -16.797 -17.312 1 85.12 104 GLU B C 1
ATOM 2776 O O . GLU B 1 104 ? -32.188 -17.203 -18.219 1 85.12 104 GLU B O 1
ATOM 2781 N N . VAL B 1 105 ? -33.031 -17.281 -16.172 1 88.19 105 VAL B N 1
ATOM 2782 C CA . VAL B 1 105 ? -31.969 -18.219 -15.797 1 88.19 105 VAL B CA 1
ATOM 2783 C C . VAL B 1 105 ? -32.312 -19.609 -16.328 1 88.19 105 VAL B C 1
ATOM 2785 O O . VAL B 1 105 ? -33.438 -20.062 -16.234 1 88.19 105 VAL B O 1
ATOM 2788 N N . GLY B 1 106 ? -31.375 -20.281 -17.047 1 90.62 106 GLY B N 1
ATOM 2789 C CA . GLY B 1 106 ? -31.5 -21.641 -17.562 1 90.62 106 GLY B CA 1
ATOM 2790 C C . GLY B 1 106 ? -30.422 -22.578 -17.062 1 90.62 106 GLY B C 1
ATOM 2791 O O . GLY B 1 106 ? -29.438 -22.125 -16.469 1 90.62 106 GLY B O 1
ATOM 2792 N N . VAL B 1 107 ? -30.734 -23.922 -17.359 1 92.38 107 VAL B N 1
ATOM 2793 C CA . VAL B 1 107 ? -29.766 -24.953 -16.969 1 92.38 107 VAL B CA 1
ATOM 2794 C C . VAL B 1 107 ? -28.422 -24.688 -17.641 1 92.38 107 VAL B C 1
ATOM 2796 O O . VAL B 1 107 ? -28.359 -24.406 -18.828 1 92.38 107 VAL B O 1
ATOM 2799 N N . GLY B 1 108 ? -27.375 -24.75 -16.812 1 90.25 108 GLY B N 1
ATOM 2800 C CA . GLY B 1 108 ? -26.031 -24.531 -17.328 1 90.25 108 GLY B CA 1
ATOM 2801 C C . GLY B 1 108 ? -25.531 -23.125 -17.078 1 90.25 108 GLY B C 1
ATOM 2802 O O . GLY B 1 108 ? -24.344 -22.844 -17.203 1 90.25 108 GLY B O 1
ATOM 2803 N N . ASP B 1 109 ? -26.406 -22.266 -16.641 1 91.56 109 ASP B N 1
ATOM 2804 C CA . ASP B 1 109 ? -26.031 -20.875 -16.438 1 91.56 109 ASP B CA 1
ATOM 2805 C C . ASP B 1 109 ? -25.203 -20.719 -15.156 1 91.56 109 ASP B C 1
ATOM 2807 O O . ASP B 1 109 ? -25.406 -21.438 -14.188 1 91.56 109 ASP B O 1
ATOM 2811 N N . VAL B 1 110 ? -24.234 -19.797 -15.281 1 92.5 110 VAL B N 1
ATOM 2812 C CA . VAL B 1 110 ? -23.453 -19.422 -14.102 1 92.5 110 VAL B CA 1
ATOM 2813 C C . VAL B 1 110 ? -24.141 -18.25 -13.383 1 92.5 110 VAL B C 1
ATOM 2815 O O . VAL B 1 110 ? -24.406 -17.219 -13.984 1 92.5 110 VAL B O 1
ATOM 2818 N N . ILE B 1 111 ? -24.406 -18.438 -12.102 1 90 111 ILE B N 1
ATOM 2819 C CA . ILE B 1 111 ? -25.109 -17.391 -11.359 1 90 111 ILE B CA 1
ATOM 2820 C C . ILE B 1 111 ? -24.359 -17.109 -10.055 1 90 111 ILE B C 1
ATOM 2822 O O . ILE B 1 111 ? -23.484 -17.875 -9.656 1 90 111 ILE B O 1
ATOM 2826 N N . GLU B 1 112 ? -24.531 -15.984 -9.508 1 92.69 112 GLU B N 1
ATOM 2827 C CA . GLU B 1 112 ? -23.969 -15.609 -8.203 1 92.69 112 GLU B CA 1
ATOM 2828 C C . GLU B 1 112 ? -25.062 -15.539 -7.145 1 92.69 112 GLU B C 1
ATOM 2830 O O . GLU B 1 112 ? -26.062 -14.82 -7.316 1 92.69 112 GLU B O 1
ATOM 2835 N N . VAL B 1 113 ? -24.938 -16.312 -6.145 1 87.88 113 VAL B N 1
ATOM 2836 C CA . VAL B 1 113 ? -25.875 -16.328 -5.023 1 87.88 113 VAL B CA 1
ATOM 2837 C C . VAL B 1 113 ? -25.109 -16.188 -3.711 1 87.88 113 VAL B C 1
ATOM 2839 O O . VAL B 1 113 ? -24.203 -16.984 -3.43 1 87.88 113 VAL B O 1
ATOM 2842 N N . ASP B 1 114 ? -25.484 -15.188 -2.939 1 88.69 114 ASP B N 1
ATOM 2843 C CA . ASP B 1 114 ? -24.828 -14.945 -1.655 1 88.69 114 ASP B CA 1
ATOM 2844 C C . ASP B 1 114 ? -23.312 -14.883 -1.815 1 88.69 114 ASP B C 1
ATOM 2846 O O . ASP B 1 114 ? -22.578 -15.555 -1.091 1 88.69 114 ASP B O 1
ATOM 2850 N N . ASP B 1 115 ? -22.875 -14.312 -2.803 1 90.62 115 ASP B N 1
ATOM 2851 C CA . ASP B 1 115 ? -21.484 -14.023 -3.111 1 90.62 115 ASP B CA 1
ATOM 2852 C C . ASP B 1 115 ? -20.734 -15.297 -3.506 1 90.62 115 ASP B C 1
ATOM 2854 O O . ASP B 1 115 ? -19.516 -15.391 -3.305 1 90.62 115 ASP B O 1
ATOM 2858 N N . ARG B 1 116 ? -21.531 -16.203 -3.953 1 92.56 116 ARG B N 1
ATOM 2859 C CA . ARG B 1 116 ? -20.922 -17.438 -4.453 1 92.56 116 ARG B CA 1
ATOM 2860 C C . ARG B 1 116 ? -21.359 -17.719 -5.883 1 92.56 116 ARG B C 1
ATOM 2862 O O . ARG B 1 116 ? -22.516 -17.5 -6.238 1 92.56 116 ARG B O 1
ATOM 2869 N N . THR B 1 117 ? -20.391 -18.047 -6.574 1 93.81 117 THR B N 1
ATOM 2870 C CA . THR B 1 117 ? -20.703 -18.422 -7.949 1 93.81 117 THR B CA 1
ATOM 2871 C C . THR B 1 117 ? -21.125 -19.875 -8.031 1 93.81 117 THR B C 1
ATOM 2873 O O . THR B 1 117 ? -20.562 -20.734 -7.355 1 93.81 117 THR B O 1
ATOM 2876 N N . GLY B 1 118 ? -22.172 -20.109 -8.781 1 94.06 118 GLY B N 1
ATOM 2877 C CA . GLY B 1 118 ? -22.656 -21.469 -8.969 1 94.06 118 GLY B CA 1
ATOM 2878 C C . GLY B 1 118 ? -23.25 -21.703 -10.344 1 94.06 118 GLY B C 1
ATOM 2879 O O . GLY B 1 118 ? -23.469 -20.75 -11.109 1 94.06 118 GLY B O 1
ATOM 2880 N N . ILE B 1 119 ? -23.406 -23.031 -10.672 1 93.69 119 ILE B N 1
ATOM 2881 C CA . ILE B 1 119 ? -23.984 -23.422 -11.953 1 93.69 119 ILE B CA 1
ATOM 2882 C C . ILE B 1 119 ? -25.375 -24.016 -11.734 1 93.69 119 ILE B C 1
ATOM 2884 O O . ILE B 1 119 ? -25.562 -24.875 -10.867 1 93.69 119 ILE B O 1
ATOM 2888 N N . VAL B 1 120 ? -26.266 -23.578 -12.562 1 94.5 120 VAL B N 1
ATOM 2889 C CA . VAL B 1 120 ? -27.641 -24.062 -12.453 1 94.5 120 VAL B CA 1
ATOM 2890 C C . VAL B 1 120 ? -27.75 -25.453 -13.07 1 94.5 120 VAL B C 1
ATOM 2892 O O . VAL B 1 120 ? -27.344 -25.656 -14.211 1 94.5 120 VAL B O 1
ATOM 2895 N N . ARG B 1 121 ? -28.266 -26.359 -12.289 1 94.25 121 ARG B N 1
ATOM 2896 C CA . ARG B 1 121 ? -28.344 -27.734 -12.758 1 94.25 121 ARG B CA 1
ATOM 2897 C C . ARG B 1 121 ? -29.797 -28.141 -13.055 1 94.25 121 ARG B C 1
ATOM 2899 O O . ARG B 1 121 ? -30.031 -29.062 -13.82 1 94.25 121 ARG B O 1
ATOM 2906 N N . TYR B 1 122 ? -30.766 -27.516 -12.344 1 94.19 122 TYR B N 1
ATOM 2907 C CA . TYR B 1 122 ? -32.188 -27.812 -12.531 1 94.19 122 TYR B CA 1
ATOM 2908 C C . TYR B 1 122 ? -33.031 -26.594 -12.227 1 94.19 122 TYR B C 1
ATOM 2910 O O . TYR B 1 122 ? -32.719 -25.812 -11.336 1 94.19 122 TYR B O 1
ATOM 2918 N N . VAL B 1 123 ? -33.906 -26.391 -13.141 1 92.94 123 VAL B N 1
ATOM 2919 C CA . VAL B 1 123 ? -34.906 -25.359 -12.922 1 92.94 123 VAL B CA 1
ATOM 2920 C C . VAL B 1 123 ? -36.312 -25.984 -12.938 1 92.94 123 VAL B C 1
ATOM 2922 O O . VAL B 1 123 ? -36.656 -26.672 -13.891 1 92.94 123 VAL B O 1
ATOM 2925 N N . GLY B 1 124 ? -37.062 -25.812 -11.859 1 90.19 124 GLY B N 1
ATOM 2926 C CA . GLY B 1 124 ? -38.406 -26.344 -11.812 1 90.19 124 GLY B CA 1
ATOM 2927 C C . GLY B 1 124 ? -39.156 -25.984 -10.547 1 90.19 124 GLY B C 1
ATOM 2928 O O . GLY B 1 124 ? -38.562 -25.906 -9.469 1 90.19 124 GLY B O 1
ATOM 2929 N N . SER B 1 125 ? -40.562 -25.859 -10.828 1 90.69 125 SER B N 1
ATOM 2930 C CA . SER B 1 125 ? -41.469 -25.672 -9.719 1 90.69 125 SER B CA 1
ATOM 2931 C C . SER B 1 125 ? -41.062 -24.469 -8.867 1 90.69 125 SER B C 1
ATOM 2933 O O . SER B 1 125 ? -41.125 -24.531 -7.637 1 90.69 125 SER B O 1
ATOM 2935 N N . GLY B 1 126 ? -40.531 -23.438 -9.422 1 89.69 126 GLY B N 1
ATOM 2936 C CA . GLY B 1 126 ? -40.188 -22.219 -8.727 1 89.69 126 GLY B CA 1
ATOM 2937 C C . GLY B 1 126 ? -38.875 -22.297 -7.961 1 89.69 126 GLY B C 1
ATOM 2938 O O . GLY B 1 126 ? -38.562 -21.422 -7.16 1 89.69 126 GLY B O 1
ATOM 2939 N N . ARG B 1 127 ? -38.25 -23.406 -8.164 1 94 127 ARG B N 1
ATOM 2940 C CA . ARG B 1 127 ? -36.938 -23.578 -7.5 1 94 127 ARG B CA 1
ATOM 2941 C C . ARG B 1 127 ? -35.844 -23.891 -8.516 1 94 127 ARG B C 1
ATOM 2943 O O . ARG B 1 127 ? -36.125 -24.328 -9.633 1 94 127 ARG B O 1
ATOM 2950 N N . ILE B 1 128 ? -34.656 -23.578 -8.086 1 93.75 128 ILE B N 1
ATOM 2951 C CA . ILE B 1 128 ? -33.531 -23.906 -8.93 1 93.75 128 ILE B CA 1
ATOM 2952 C C . ILE B 1 128 ? -32.469 -24.656 -8.109 1 93.75 128 ILE B C 1
ATOM 2954 O O . ILE B 1 128 ? -32.281 -24.375 -6.93 1 93.75 128 ILE B O 1
ATOM 2958 N N . GLN B 1 129 ? -31.953 -25.688 -8.703 1 95.69 129 GLN B N 1
ATOM 2959 C CA . GLN B 1 129 ? -30.812 -26.391 -8.109 1 95.69 129 GLN B CA 1
ATOM 2960 C C . GLN B 1 129 ? -29.5 -25.797 -8.562 1 95.69 129 GLN B C 1
ATOM 2962 O O . GLN B 1 129 ? -29.203 -25.75 -9.758 1 95.69 129 GLN B O 1
ATOM 2967 N N . VAL B 1 130 ? -28.75 -25.375 -7.562 1 95.62 130 VAL B N 1
ATOM 2968 C CA . VAL B 1 130 ? -27.484 -24.719 -7.891 1 95.62 130 VAL B CA 1
ATOM 2969 C C . VAL B 1 130 ? -26.312 -25.531 -7.344 1 95.62 130 VAL B C 1
ATOM 2971 O O . VAL B 1 130 ? -26.328 -25.938 -6.18 1 95.62 130 VAL B O 1
ATOM 2974 N N . ASP B 1 131 ? -25.328 -25.797 -8.234 1 95.5 131 ASP B N 1
ATOM 2975 C CA . ASP B 1 131 ? -24.094 -26.5 -7.883 1 95.5 131 ASP B CA 1
ATOM 2976 C C . ASP B 1 131 ? -22.984 -25.5 -7.555 1 95.5 131 ASP B C 1
ATOM 2978 O O . ASP B 1 131 ? -22.469 -24.828 -8.445 1 95.5 131 ASP B O 1
ATOM 2982 N N . PHE B 1 132 ? -22.531 -25.484 -6.289 1 95.56 132 PHE B N 1
ATOM 2983 C CA . PHE B 1 132 ? -21.531 -24.516 -5.855 1 95.56 132 PHE B CA 1
ATOM 2984 C C . PHE B 1 132 ? -20.141 -25.141 -5.871 1 95.56 132 PHE B C 1
ATOM 2986 O O . PHE B 1 132 ? -19.172 -24.516 -5.418 1 95.56 132 PHE B O 1
ATOM 2993 N N . ASN B 1 133 ? -20.062 -26.281 -6.426 1 94.75 133 ASN B N 1
ATOM 2994 C CA . ASN B 1 133 ? -18.75 -26.891 -6.57 1 94.75 133 ASN B CA 1
ATOM 2995 C C . ASN B 1 133 ? -17.875 -26.109 -7.559 1 94.75 133 ASN B C 1
ATOM 2997 O O . ASN B 1 133 ? -18.391 -25.438 -8.453 1 94.75 133 ASN B O 1
ATOM 3001 N N . HIS B 1 134 ? -16.547 -26.25 -7.258 1 92.94 134 HIS B N 1
ATOM 3002 C CA . HIS B 1 134 ? -15.648 -25.734 -8.273 1 92.94 134 HIS B CA 1
ATOM 3003 C C . HIS B 1 134 ? -15.938 -26.344 -9.641 1 92.94 134 HIS B C 1
ATOM 3005 O O . HIS B 1 134 ? -16.266 -27.531 -9.734 1 92.94 134 HIS B O 1
ATOM 3011 N N . ARG B 1 135 ? -15.781 -25.625 -10.664 1 89.44 135 ARG B N 1
ATOM 3012 C CA . ARG B 1 135 ? -16.125 -26 -12.023 1 89.44 135 ARG B CA 1
ATOM 3013 C C . ARG B 1 135 ? -15.414 -27.297 -12.43 1 89.44 135 ARG B C 1
ATOM 3015 O O . ARG B 1 135 ? -15.953 -28.094 -13.203 1 89.44 135 ARG B O 1
ATOM 3022 N N . PHE B 1 136 ? -14.273 -27.547 -11.82 1 93.69 136 PHE B N 1
ATOM 3023 C CA . PHE B 1 136 ? -13.492 -28.703 -12.234 1 93.69 136 PHE B CA 1
ATOM 3024 C C . PHE B 1 136 ? -13.461 -29.766 -11.141 1 93.69 136 PHE B C 1
ATOM 3026 O O . PHE B 1 136 ? -12.711 -30.734 -11.227 1 93.69 136 PHE B O 1
ATOM 3033 N N . ALA B 1 137 ? -14.273 -29.484 -10.203 1 95.06 137 ALA B N 1
ATOM 3034 C CA . ALA B 1 137 ? -14.375 -30.5 -9.148 1 95.06 137 ALA B CA 1
ATOM 3035 C C . ALA B 1 137 ? -14.875 -31.828 -9.719 1 95.06 137 ALA B C 1
ATOM 3037 O O . ALA B 1 137 ? -15.789 -31.844 -10.547 1 95.06 137 ALA B O 1
ATOM 3038 N N . GLY B 1 138 ? -14.195 -32.906 -9.32 1 95.69 138 GLY B N 1
ATOM 3039 C CA . GLY B 1 138 ? -14.602 -34.25 -9.734 1 95.69 138 GLY B CA 1
ATOM 3040 C C . GLY B 1 138 ? -14.102 -34.625 -11.109 1 95.69 138 GLY B C 1
ATOM 3041 O O . GLY B 1 138 ? -14.328 -35.719 -11.578 1 95.69 138 GLY B O 1
ATOM 3042 N N . LYS B 1 139 ? -13.5 -33.781 -11.734 1 95.69 139 LYS B N 1
ATOM 3043 C CA . LYS B 1 139 ? -13.016 -34.062 -13.086 1 95.69 139 LYS B CA 1
ATOM 3044 C C . LYS B 1 139 ? -11.539 -34.438 -13.07 1 95.69 139 LYS B C 1
ATOM 3046 O O . LYS B 1 139 ? -10.758 -33.875 -12.297 1 95.69 139 LYS B O 1
ATOM 3051 N N . THR B 1 140 ? -11.164 -35.344 -13.922 1 97.81 140 THR B N 1
ATOM 3052 C CA . THR B 1 140 ? -9.766 -35.688 -14.133 1 97.81 140 THR B CA 1
ATOM 3053 C C . THR B 1 140 ? -9.125 -34.75 -15.156 1 97.81 140 THR B C 1
ATOM 3055 O O . THR B 1 140 ? -9.719 -34.469 -16.203 1 97.81 140 THR B O 1
ATOM 3058 N N . LEU B 1 141 ? -7.941 -34.281 -14.812 1 97.88 141 LEU B N 1
ATOM 3059 C CA . LEU B 1 141 ? -7.262 -33.344 -15.68 1 97.88 141 LEU B CA 1
ATOM 3060 C C . LEU B 1 141 ? -6.043 -33.969 -16.344 1 97.88 141 LEU B C 1
ATOM 3062 O O . LEU B 1 141 ? -5.441 -34.906 -15.789 1 97.88 141 LEU B O 1
ATOM 3066 N N . LEU B 1 142 ? -5.797 -33.469 -17.516 1 97.81 142 LEU B N 1
ATOM 3067 C CA . LEU B 1 142 ? -4.609 -33.875 -18.25 1 97.81 142 LEU B CA 1
ATOM 3068 C C . LEU B 1 142 ? -3.662 -32.719 -18.469 1 97.81 142 LEU B C 1
ATOM 3070 O O . LEU B 1 142 ? -4.051 -31.703 -19.062 1 97.81 142 LEU B O 1
ATOM 3074 N N . TYR B 1 143 ? -2.479 -32.844 -17.984 1 97.94 143 TYR B N 1
ATOM 3075 C CA . TYR B 1 143 ? -1.453 -31.812 -18.172 1 97.94 143 TYR B CA 1
ATOM 3076 C C . TYR B 1 143 ? -0.362 -32.312 -19.109 1 97.94 143 TYR B C 1
ATOM 3078 O O . TYR B 1 143 ? 0.315 -33.281 -18.828 1 97.94 143 TYR B O 1
ATOM 3086 N N . ASP B 1 144 ? -0.267 -31.672 -20.234 1 97.31 144 ASP B N 1
ATOM 3087 C CA . ASP B 1 144 ? 0.914 -31.844 -21.062 1 97.31 144 ASP B CA 1
ATOM 3088 C C . ASP B 1 144 ? 2.021 -30.875 -20.656 1 97.31 144 ASP B C 1
ATOM 3090 O O . ASP B 1 144 ? 1.904 -29.656 -20.875 1 97.31 144 ASP B O 1
ATOM 3094 N N . VAL B 1 145 ? 3.135 -31.422 -20.141 1 97.44 145 VAL B N 1
ATOM 3095 C CA . VAL B 1 145 ? 4.141 -30.578 -19.5 1 97.44 145 VAL B CA 1
ATOM 3096 C C . VAL B 1 145 ? 5.492 -30.781 -20.172 1 97.44 145 VAL B C 1
ATOM 3098 O O . VAL B 1 145 ? 5.887 -31.906 -20.484 1 97.44 145 VAL B O 1
ATOM 3101 N N . ASN B 1 146 ? 6.121 -29.734 -20.484 1 97.12 146 ASN B N 1
ATOM 3102 C CA . ASN B 1 146 ? 7.512 -29.703 -20.922 1 97.12 146 ASN B CA 1
ATOM 3103 C C . ASN B 1 146 ? 8.398 -29 -19.891 1 97.12 146 ASN B C 1
ATOM 3105 O O . ASN B 1 146 ? 8.195 -27.828 -19.594 1 97.12 146 ASN B O 1
ATOM 3109 N N . ILE B 1 147 ? 9.352 -29.75 -19.328 1 96.94 147 ILE B N 1
ATOM 3110 C CA . ILE B 1 147 ? 10.273 -29.156 -18.375 1 96.94 147 ILE B CA 1
ATOM 3111 C C . ILE B 1 147 ? 11.398 -28.438 -19.109 1 96.94 147 ILE B C 1
ATOM 3113 O O . ILE B 1 147 ? 12.289 -29.078 -19.672 1 96.94 147 ILE B O 1
ATOM 3117 N N . MET B 1 148 ? 11.406 -27.172 -19.016 1 96.25 14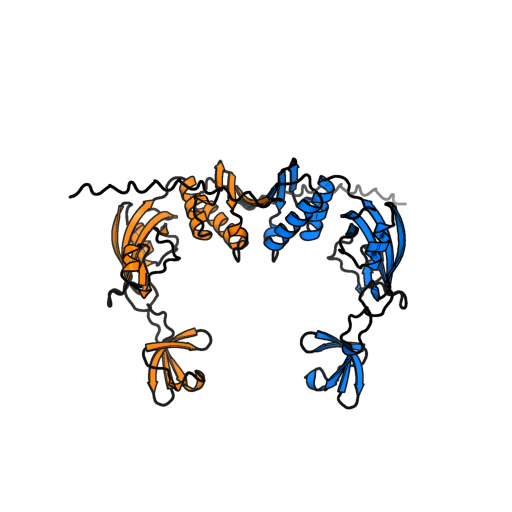8 MET B N 1
ATOM 3118 C CA . MET B 1 148 ? 12.273 -26.375 -19.875 1 96.25 148 MET B CA 1
ATOM 3119 C C . MET B 1 148 ? 13.664 -26.234 -19.281 1 96.25 148 MET B C 1
ATOM 3121 O O . MET B 1 148 ? 14.672 -26.422 -19.969 1 96.25 148 MET B O 1
ATOM 3125 N N . LYS B 1 149 ? 13.664 -25.828 -18.031 1 96.06 149 LYS B N 1
ATOM 3126 C CA . LYS B 1 149 ? 14.953 -25.5 -17.438 1 96.06 149 LYS B CA 1
ATOM 3127 C C . LYS B 1 149 ? 14.875 -25.516 -15.906 1 96.06 149 LYS B C 1
ATOM 3129 O O . LYS B 1 149 ? 13.859 -25.109 -15.336 1 96.06 149 LYS B O 1
ATOM 3134 N N . LYS B 1 150 ? 15.922 -26.047 -15.344 1 96.56 150 LYS B N 1
ATOM 3135 C CA . LYS B 1 150 ? 16.109 -25.891 -13.906 1 96.56 150 LYS B CA 1
ATOM 3136 C C . LYS B 1 150 ? 17.031 -24.703 -13.602 1 96.56 150 LYS B C 1
ATOM 3138 O O . LYS B 1 150 ? 18.109 -24.578 -14.195 1 96.56 150 LYS B O 1
ATOM 3143 N N . LEU B 1 151 ? 16.609 -23.859 -12.742 1 97 151 LEU B N 1
ATOM 3144 C CA . LEU B 1 151 ? 17.406 -22.688 -12.422 1 97 151 LEU B CA 1
ATOM 3145 C C . LEU B 1 151 ? 18.5 -23.031 -11.422 1 97 151 LEU B C 1
ATOM 3147 O O . LEU B 1 151 ? 18.219 -23.484 -10.312 1 97 151 LEU B O 1
ATOM 3151 N N . GLU B 1 152 ? 19.703 -22.797 -11.82 1 94.88 152 GLU B N 1
ATOM 3152 C CA . GLU B 1 152 ? 20.828 -23.188 -10.969 1 94.88 152 GLU B CA 1
ATOM 3153 C C . GLU B 1 152 ? 21.531 -21.953 -10.398 1 94.88 152 GLU B C 1
ATOM 3155 O O . GLU B 1 152 ? 21.922 -21.938 -9.227 1 94.88 152 GLU B O 1
ATOM 3160 N N . SER B 1 153 ? 21.688 -20.922 -11.18 1 96.38 153 SER B N 1
ATOM 3161 C CA . SER B 1 153 ? 22.422 -19.734 -10.727 1 96.38 153 SER B CA 1
ATOM 3162 C C . SER B 1 153 ? 21.547 -18.875 -9.812 1 96.38 153 SER B C 1
ATOM 3164 O O . SER B 1 153 ? 20.344 -18.75 -10.031 1 96.38 153 SER B O 1
ATOM 3166 N N . ASP B 1 154 ? 22.172 -18.344 -8.812 1 97.56 154 ASP B N 1
ATOM 3167 C CA . ASP B 1 154 ? 21.453 -17.469 -7.883 1 97.56 154 ASP B CA 1
ATOM 3168 C C . ASP B 1 154 ? 20.844 -16.281 -8.617 1 97.56 154 ASP B C 1
ATOM 3170 O O . ASP B 1 154 ? 19.734 -15.859 -8.297 1 97.56 154 ASP B O 1
ATOM 3174 N N . SER B 1 155 ? 21.562 -15.742 -9.523 1 97.06 155 SER B N 1
ATOM 3175 C CA . SER B 1 155 ? 21.078 -14.586 -10.281 1 97.06 155 SER B CA 1
ATOM 3176 C C . SER B 1 155 ? 19.797 -14.922 -11.031 1 97.06 155 SER B C 1
ATOM 3178 O O . SER B 1 155 ? 18.828 -14.148 -11.008 1 97.06 155 SER B O 1
ATOM 3180 N N . GLU B 1 156 ? 19.812 -16.078 -11.648 1 97 156 GLU B N 1
ATOM 3181 C CA . GLU B 1 156 ? 18.625 -16.5 -12.383 1 97 156 GLU B CA 1
ATOM 3182 C C . GLU B 1 156 ? 17.453 -16.75 -11.438 1 97 156 GLU B C 1
ATOM 3184 O O . GLU B 1 156 ? 16.312 -16.406 -11.758 1 97 156 GLU B O 1
ATOM 3189 N N . LYS B 1 157 ? 17.75 -17.375 -10.359 1 98.19 157 LYS B N 1
ATOM 3190 C CA . LYS B 1 157 ? 16.703 -17.656 -9.375 1 98.19 157 LYS B CA 1
ATOM 3191 C C . LYS B 1 157 ? 16.078 -16.359 -8.875 1 98.19 157 LYS B C 1
ATOM 3193 O O . LYS B 1 157 ? 14.844 -16.234 -8.836 1 98.19 157 LYS B O 1
ATOM 3198 N N . VAL B 1 158 ? 16.906 -15.406 -8.555 1 98.5 158 VAL B N 1
ATOM 3199 C CA . VAL B 1 158 ? 16.438 -14.125 -8.031 1 98.5 158 VAL B CA 1
ATOM 3200 C C . VAL B 1 158 ? 15.547 -13.445 -9.07 1 98.5 158 VAL B C 1
ATOM 3202 O O . VAL B 1 158 ? 14.43 -13.008 -8.758 1 98.5 158 VAL B O 1
ATOM 3205 N N . SER B 1 159 ? 15.992 -13.398 -10.234 1 98.06 159 SER B N 1
ATOM 3206 C CA . SER B 1 159 ? 15.242 -12.734 -11.297 1 98.06 159 SER B CA 1
ATOM 3207 C C . SER B 1 159 ? 13.883 -13.398 -11.508 1 98.06 159 SER B C 1
ATOM 3209 O O . SER B 1 159 ? 12.867 -12.711 -11.641 1 98.06 159 SER B O 1
ATOM 3211 N N . ALA B 1 160 ? 13.875 -14.672 -11.5 1 97.62 160 ALA B N 1
ATOM 3212 C CA . ALA B 1 160 ? 12.641 -15.422 -11.719 1 97.62 160 ALA B CA 1
ATOM 3213 C C . ALA B 1 160 ? 11.656 -15.203 -10.57 1 97.62 160 ALA B C 1
ATOM 3215 O O . ALA B 1 160 ? 10.453 -15.047 -10.797 1 97.62 160 ALA B O 1
ATOM 3216 N N . LEU B 1 161 ? 12.172 -15.18 -9.406 1 98.12 161 LEU B N 1
ATOM 3217 C CA . LEU B 1 161 ? 11.328 -14.992 -8.227 1 98.12 161 LEU B CA 1
ATOM 3218 C C . LEU B 1 161 ? 10.742 -13.594 -8.203 1 98.12 161 LEU B C 1
ATOM 3220 O O . LEU B 1 161 ? 9.578 -13.414 -7.836 1 98.12 161 LEU B O 1
ATOM 3224 N N . VAL B 1 162 ? 11.531 -12.609 -8.547 1 98.38 162 VAL B N 1
ATOM 3225 C CA . VAL B 1 162 ? 11.055 -11.234 -8.633 1 98.38 162 VAL B CA 1
ATOM 3226 C C . VAL B 1 162 ? 9.969 -11.125 -9.703 1 98.38 162 VAL B C 1
ATOM 3228 O O . VAL B 1 162 ? 8.906 -10.547 -9.469 1 98.38 162 VAL B O 1
ATOM 3231 N N . ARG B 1 163 ? 10.195 -11.719 -10.773 1 96.56 163 ARG B N 1
ATOM 3232 C CA . ARG B 1 163 ? 9.242 -11.68 -11.875 1 96.56 163 ARG B CA 1
ATOM 3233 C C . ARG B 1 163 ? 7.922 -12.344 -11.477 1 96.56 163 ARG B C 1
ATOM 3235 O O . ARG B 1 163 ? 6.848 -11.836 -11.812 1 96.56 163 ARG B O 1
ATOM 3242 N N . ARG B 1 164 ? 7.996 -13.438 -10.82 1 95.56 164 ARG B N 1
ATOM 3243 C CA . ARG B 1 164 ? 6.809 -14.188 -10.414 1 95.56 164 ARG B CA 1
ATOM 3244 C C . ARG B 1 164 ? 5.867 -13.312 -9.586 1 95.56 164 ARG B C 1
ATOM 3246 O O . ARG B 1 164 ? 4.648 -13.391 -9.742 1 95.56 164 ARG B O 1
ATOM 3253 N N . ARG B 1 165 ? 6.504 -12.484 -8.797 1 96.44 165 ARG B N 1
ATOM 3254 C CA . ARG B 1 165 ? 5.707 -11.711 -7.852 1 96.44 165 ARG B CA 1
ATOM 3255 C C . ARG B 1 165 ? 5.309 -10.359 -8.445 1 96.44 165 ARG B C 1
ATOM 3257 O O . ARG B 1 165 ? 4.227 -9.852 -8.164 1 96.44 165 ARG B O 1
ATOM 3264 N N . THR B 1 166 ? 6.066 -9.789 -9.25 1 95.69 166 THR B N 1
ATOM 3265 C CA . THR B 1 166 ? 5.82 -8.438 -9.734 1 95.69 166 THR B CA 1
ATOM 3266 C C . THR B 1 166 ? 5.102 -8.461 -11.078 1 95.69 166 THR B C 1
ATOM 3268 O O . THR B 1 166 ? 4.422 -7.496 -11.445 1 95.69 166 THR B O 1
ATOM 3271 N N . GLY B 1 167 ? 5.434 -9.523 -11.883 1 92.75 167 GLY B N 1
ATOM 3272 C CA . GLY B 1 167 ? 4.922 -9.57 -13.25 1 92.75 167 GLY B CA 1
ATOM 3273 C C . GLY B 1 167 ? 5.688 -8.68 -14.203 1 92.75 167 GLY B C 1
ATOM 3274 O O . GLY B 1 167 ? 5.293 -8.516 -15.359 1 92.75 167 GLY B O 1
ATOM 3275 N N . LEU B 1 168 ? 6.816 -8.125 -13.695 1 93.75 168 LEU B N 1
ATOM 3276 C CA . LEU B 1 168 ? 7.598 -7.211 -14.516 1 93.75 168 LEU B CA 1
ATOM 3277 C C . LEU B 1 168 ? 8.648 -7.969 -15.32 1 93.75 168 LEU B C 1
ATOM 3279 O O . LEU B 1 168 ? 9.188 -8.977 -14.852 1 93.75 168 LEU B O 1
ATOM 3283 N N . GLU B 1 169 ? 8.914 -7.445 -16.453 1 92.94 169 GLU B N 1
ATOM 3284 C CA . GLU B 1 169 ? 10 -7.996 -17.25 1 92.94 169 GLU B CA 1
ATOM 3285 C C . GLU B 1 169 ? 11.352 -7.777 -16.578 1 92.94 169 GLU B C 1
ATOM 3287 O O . GLU B 1 169 ? 11.555 -6.766 -15.898 1 92.94 169 GLU B O 1
ATOM 3292 N N . ASP B 1 170 ? 12.25 -8.633 -16.875 1 93.38 170 ASP B N 1
ATOM 3293 C CA . ASP B 1 170 ? 13.57 -8.594 -16.25 1 93.38 170 ASP B CA 1
ATOM 3294 C C . ASP B 1 170 ? 14.289 -7.285 -16.578 1 93.38 170 ASP B C 1
ATOM 3296 O O . ASP B 1 170 ? 15.039 -6.758 -15.758 1 93.38 170 ASP B O 1
ATOM 3300 N N . SER B 1 171 ? 14.055 -6.805 -17.75 1 95.06 171 SER B N 1
ATOM 3301 C CA . SER B 1 171 ? 14.758 -5.613 -18.219 1 95.06 171 SER B CA 1
ATOM 3302 C C . SER B 1 171 ? 14.352 -4.383 -17.406 1 95.06 171 SER B C 1
ATOM 3304 O O . SER B 1 171 ? 15.07 -3.379 -17.391 1 95.06 171 SER B O 1
ATOM 3306 N N . LYS B 1 172 ? 13.273 -4.438 -16.75 1 96.12 172 LYS B N 1
ATOM 3307 C CA . LYS B 1 172 ? 12.727 -3.271 -16.047 1 96.12 172 LYS B CA 1
ATOM 3308 C C . LYS B 1 172 ? 13.188 -3.238 -14.602 1 96.12 172 LYS B C 1
ATOM 3310 O O . LYS B 1 172 ? 13.055 -2.213 -13.922 1 96.12 172 LYS B O 1
ATOM 3315 N N . VAL B 1 173 ? 13.641 -4.324 -14.172 1 97.88 173 VAL B N 1
ATOM 3316 C CA . VAL B 1 173 ? 14.086 -4.422 -12.789 1 97.88 173 VAL B CA 1
ATOM 3317 C C . VAL B 1 173 ? 15.609 -4.566 -12.742 1 97.88 173 VAL B C 1
ATOM 3319 O O . VAL B 1 173 ? 16.172 -5.473 -13.359 1 97.88 173 VAL B O 1
ATOM 3322 N N . LYS B 1 174 ? 16.266 -3.691 -12.055 1 98 174 LYS B N 1
ATOM 3323 C CA . LYS B 1 174 ? 17.719 -3.807 -11.898 1 98 174 LYS B CA 1
ATOM 3324 C C . LYS B 1 174 ? 18.062 -4.625 -10.656 1 98 174 LYS B C 1
ATOM 3326 O O . LYS B 1 174 ? 17.672 -4.277 -9.547 1 98 174 LYS B O 1
ATOM 3331 N N . ILE B 1 175 ? 18.781 -5.633 -10.867 1 98.19 175 ILE B N 1
ATOM 3332 C CA . ILE B 1 175 ? 19.156 -6.543 -9.789 1 98.19 175 ILE B CA 1
ATOM 3333 C C . ILE B 1 175 ? 20.688 -6.602 -9.672 1 98.19 175 ILE B C 1
ATOM 3335 O O . ILE B 1 175 ? 21.375 -6.82 -10.664 1 98.19 175 ILE B O 1
ATOM 3339 N N . ASN B 1 176 ? 21.156 -6.328 -8.5 1 98.19 176 ASN B N 1
ATOM 3340 C CA . ASN B 1 176 ? 22.578 -6.434 -8.188 1 98.19 176 ASN B CA 1
ATOM 3341 C C . ASN B 1 176 ? 22.828 -7.391 -7.027 1 98.19 176 ASN B C 1
ATOM 3343 O O . ASN B 1 176 ? 22.547 -7.066 -5.875 1 98.19 176 ASN B O 1
ATOM 3347 N N . LEU B 1 177 ? 23.375 -8.492 -7.363 1 97.88 177 LEU B N 1
ATOM 3348 C CA . LEU B 1 177 ? 23.641 -9.523 -6.359 1 97.88 177 LEU B CA 1
ATOM 3349 C C . LEU B 1 177 ? 25.125 -9.594 -6.016 1 97.88 177 LEU B C 1
ATOM 3351 O O . LEU B 1 177 ? 25.953 -9.883 -6.883 1 97.88 177 LEU B O 1
ATOM 3355 N N . SER B 1 178 ? 25.453 -9.227 -4.887 1 97.38 178 SER B N 1
ATOM 3356 C CA . SER B 1 178 ? 26.75 -9.391 -4.254 1 97.38 178 SER B CA 1
ATOM 3357 C C . SER B 1 178 ? 26.625 -10.062 -2.889 1 97.38 178 SER B C 1
ATOM 3359 O O . SER B 1 178 ? 26.641 -9.391 -1.856 1 97.38 178 SER B O 1
ATOM 3361 N N . ALA B 1 179 ? 26.516 -11.398 -2.924 1 94.69 179 ALA B N 1
ATOM 3362 C CA . ALA B 1 179 ? 26.234 -12.133 -1.695 1 94.69 179 ALA B CA 1
ATOM 3363 C C . ALA B 1 179 ? 27.172 -11.711 -0.57 1 94.69 179 ALA B C 1
ATOM 3365 O O . ALA B 1 179 ? 28.375 -11.523 -0.792 1 94.69 179 ALA B O 1
ATOM 3366 N N . PRO B 1 180 ? 26.547 -11.492 0.654 1 97.38 180 PRO B N 1
ATOM 3367 C CA . PRO B 1 180 ? 25.188 -11.883 1.057 1 97.38 180 PRO B CA 1
ATOM 3368 C C . PRO B 1 180 ? 24.156 -10.789 0.794 1 97.38 180 PRO B C 1
ATOM 3370 O O . PRO B 1 180 ? 23.016 -10.898 1.242 1 97.38 180 PRO B O 1
ATOM 3373 N N . ASN B 1 181 ? 24.578 -9.672 0.052 1 98.31 181 ASN B N 1
ATOM 3374 C CA . ASN B 1 181 ? 23.703 -8.539 -0.184 1 98.31 181 ASN B CA 1
ATOM 3375 C C . ASN B 1 181 ? 23.047 -8.609 -1.56 1 98.31 181 ASN B C 1
ATOM 3377 O O . ASN B 1 181 ? 23.688 -9 -2.537 1 98.31 181 ASN B O 1
ATOM 3381 N N . LEU B 1 182 ? 21.812 -8.297 -1.601 1 98.75 182 LEU B N 1
ATOM 3382 C CA . LEU B 1 182 ? 21.047 -8.227 -2.836 1 98.75 182 LEU B CA 1
ATOM 3383 C C . LEU B 1 182 ? 20.281 -6.91 -2.934 1 98.75 182 LEU B C 1
ATOM 3385 O O . LEU B 1 182 ? 19.547 -6.547 -2.018 1 98.75 182 LEU B O 1
ATOM 3389 N N . ASP B 1 183 ? 20.516 -6.133 -3.979 1 98.81 183 ASP B N 1
ATOM 3390 C CA . ASP B 1 183 ? 19.781 -4.902 -4.242 1 98.81 183 ASP B CA 1
ATOM 3391 C C . ASP B 1 183 ? 18.797 -5.094 -5.391 1 98.81 183 ASP B C 1
ATOM 3393 O O . ASP B 1 183 ? 19.172 -5.57 -6.465 1 98.81 183 ASP B O 1
ATOM 3397 N N . ILE B 1 184 ? 17.609 -4.742 -5.168 1 98.81 184 ILE B N 1
ATOM 3398 C CA . ILE B 1 184 ? 16.562 -4.793 -6.188 1 98.81 184 ILE B CA 1
ATOM 3399 C C . ILE B 1 184 ? 15.992 -3.396 -6.414 1 98.81 184 ILE B C 1
ATOM 3401 O O . ILE B 1 184 ? 15.352 -2.83 -5.523 1 98.81 184 ILE B O 1
ATOM 3405 N N . GLU B 1 185 ? 16.188 -2.814 -7.551 1 98.69 185 GLU B N 1
ATOM 3406 C CA . GLU B 1 185 ? 15.625 -1.514 -7.898 1 98.69 185 GLU B CA 1
ATOM 3407 C C . GLU B 1 185 ? 14.375 -1.667 -8.758 1 98.69 185 GLU B C 1
ATOM 3409 O O . GLU B 1 185 ? 14.43 -2.221 -9.859 1 98.69 185 GLU B O 1
ATOM 3414 N N . LEU B 1 186 ? 13.375 -1.141 -8.297 1 98.12 186 LEU B N 1
ATOM 3415 C CA . LEU B 1 186 ? 12.094 -1.278 -8.984 1 98.12 186 LEU B CA 1
ATOM 3416 C C . LEU B 1 186 ? 11.82 -0.068 -9.867 1 98.12 186 LEU B C 1
ATOM 3418 O O . LEU B 1 186 ? 12.172 1.06 -9.516 1 98.12 186 LEU B O 1
ATOM 3422 N N . PRO B 1 187 ? 11.156 -0.354 -10.984 1 96.69 187 PRO B N 1
ATOM 3423 C CA . PRO B 1 187 ? 10.773 0.769 -11.844 1 96.69 187 PRO B CA 1
ATOM 3424 C C . PRO B 1 187 ? 9.57 1.541 -11.297 1 96.69 187 PRO B C 1
ATOM 3426 O O . PRO B 1 187 ? 8.836 1.031 -10.453 1 96.69 187 PRO B O 1
ATOM 3429 N N . GLU B 1 188 ? 9.352 2.744 -11.812 1 95.19 188 GLU B N 1
ATOM 3430 C CA . GLU B 1 188 ? 8.289 3.629 -11.336 1 95.19 188 GLU B CA 1
ATOM 3431 C C . GLU B 1 188 ? 6.922 2.971 -11.469 1 95.19 188 GLU B C 1
ATOM 3433 O O . GLU B 1 188 ? 6.051 3.162 -10.617 1 95.19 188 GLU B O 1
ATOM 3438 N N . GLU B 1 189 ? 6.781 2.182 -12.477 1 94.81 189 GLU B N 1
ATOM 3439 C CA . GLU B 1 189 ? 5.496 1.534 -12.719 1 94.81 189 GLU B CA 1
ATOM 3440 C C . GLU B 1 189 ? 5.129 0.595 -11.57 1 94.81 189 GLU B C 1
ATOM 3442 O O . GLU B 1 189 ? 3.949 0.331 -11.336 1 94.81 189 GLU B O 1
ATOM 3447 N N . ALA B 1 190 ? 6.074 0.052 -10.906 1 96.12 190 ALA B N 1
ATOM 3448 C CA . ALA B 1 190 ? 5.832 -0.858 -9.789 1 96.12 190 ALA B CA 1
ATOM 3449 C C . ALA B 1 190 ? 5.254 -0.114 -8.586 1 96.12 190 ALA B C 1
ATOM 3451 O O . ALA B 1 190 ? 4.582 -0.711 -7.742 1 96.12 190 ALA B O 1
ATOM 3452 N N . PHE B 1 191 ? 5.488 1.191 -8.523 1 94.75 191 PHE B N 1
ATOM 3453 C CA . PHE B 1 191 ? 5.086 1.97 -7.355 1 94.75 191 PHE B CA 1
ATOM 3454 C C . PHE B 1 191 ? 3.568 2.027 -7.242 1 94.75 191 PHE B C 1
ATOM 3456 O O . PHE B 1 191 ? 3.031 2.311 -6.168 1 94.75 191 PHE B O 1
ATOM 3463 N N . LEU B 1 192 ? 2.932 1.83 -8.297 1 91.25 192 LEU B N 1
ATOM 3464 C CA . LEU B 1 192 ? 1.482 1.977 -8.375 1 91.25 192 LEU B CA 1
ATOM 3465 C C . LEU B 1 192 ? 0.784 0.673 -8 1 91.25 192 LEU B C 1
ATOM 3467 O O . LEU B 1 192 ? -0.44 0.641 -7.855 1 91.25 192 LEU B O 1
ATOM 3471 N N . ALA B 1 193 ? 1.597 -0.395 -7.836 1 92 193 ALA B N 1
ATOM 3472 C CA . ALA B 1 193 ? 1.013 -1.703 -7.551 1 92 193 ALA B CA 1
ATOM 3473 C C . ALA B 1 193 ? 0.296 -1.703 -6.203 1 92 193 ALA B C 1
ATOM 3475 O O . ALA B 1 193 ? 0.861 -1.279 -5.191 1 92 193 ALA B O 1
ATOM 3476 N N . GLU B 1 194 ? -0.934 -2.203 -6.383 1 90.88 194 GLU B N 1
ATOM 3477 C CA . GLU B 1 194 ? -1.646 -2.414 -5.125 1 90.88 194 GLU B CA 1
ATOM 3478 C C . GLU B 1 194 ? -0.962 -3.479 -4.273 1 90.88 194 GLU B C 1
ATOM 3480 O O . GLU B 1 194 ? -0.623 -4.555 -4.773 1 90.88 194 GLU B O 1
ATOM 3485 N N . GLY B 1 195 ? -0.605 -3.207 -3.043 1 93.62 195 GLY B N 1
ATOM 3486 C CA . GLY B 1 195 ? 0.013 -4.164 -2.139 1 93.62 195 GLY B CA 1
ATOM 3487 C C . GLY B 1 195 ? 1.505 -4.32 -2.367 1 93.62 195 GLY B C 1
ATOM 3488 O O . GLY B 1 195 ? 2.051 -5.414 -2.205 1 93.62 195 GLY B O 1
ATOM 3489 N N . LEU B 1 196 ? 2.119 -3.385 -2.869 1 96.62 196 LEU B N 1
ATOM 3490 C CA . LEU B 1 196 ? 3.543 -3.439 -3.188 1 96.62 196 LEU B CA 1
ATOM 3491 C C . LEU B 1 196 ? 4.352 -3.918 -1.986 1 96.62 196 LEU B C 1
ATOM 3493 O O . LEU B 1 196 ? 5.305 -4.684 -2.139 1 96.62 196 LEU B O 1
ATOM 3497 N N . GLN B 1 197 ? 3.955 -3.502 -0.845 1 96.06 197 GLN B N 1
ATOM 3498 C CA . GLN B 1 197 ? 4.691 -3.904 0.348 1 96.06 197 GLN B CA 1
ATOM 3499 C C . GLN B 1 197 ? 4.582 -5.406 0.584 1 96.06 197 GLN B C 1
ATOM 3501 O O . GLN B 1 197 ? 5.555 -6.055 0.972 1 96.06 197 GLN B O 1
ATOM 3506 N N . VAL B 1 198 ? 3.416 -5.879 0.428 1 96.25 198 VAL B N 1
ATOM 3507 C CA . VAL B 1 198 ? 3.195 -7.316 0.562 1 96.25 198 VAL B CA 1
ATOM 3508 C C . VAL B 1 198 ? 4.031 -8.07 -0.473 1 96.25 198 VAL B C 1
ATOM 3510 O O . VAL B 1 198 ? 4.668 -9.07 -0.154 1 96.25 198 VAL B O 1
ATOM 3513 N N . ILE B 1 199 ? 4.027 -7.594 -1.677 1 97.62 199 ILE B N 1
ATOM 3514 C CA . ILE B 1 199 ? 4.793 -8.188 -2.766 1 97.62 199 ILE B CA 1
ATOM 3515 C C . ILE B 1 199 ? 6.277 -8.219 -2.4 1 97.62 199 ILE B C 1
ATOM 3517 O O . ILE B 1 199 ? 6.941 -9.242 -2.561 1 97.62 199 ILE B O 1
ATOM 3521 N N . LYS B 1 200 ? 6.816 -7.078 -1.904 1 98.12 200 LYS B N 1
ATOM 3522 C CA . LYS B 1 200 ? 8.219 -7.004 -1.496 1 98.12 200 LYS B CA 1
ATOM 3523 C C . LYS B 1 200 ? 8.539 -8.055 -0.438 1 98.12 200 LYS B C 1
ATOM 3525 O O . LYS B 1 200 ? 9.555 -8.75 -0.531 1 98.12 200 LYS B O 1
ATOM 3530 N N . ARG B 1 201 ? 7.727 -8.141 0.486 1 97.31 201 ARG B N 1
ATOM 3531 C CA . ARG B 1 201 ? 7.941 -9.117 1.553 1 97.31 201 ARG B CA 1
ATOM 3532 C C . ARG B 1 201 ? 7.926 -10.539 1.007 1 97.31 201 ARG B C 1
ATOM 3534 O O . ARG B 1 201 ? 8.75 -11.367 1.396 1 97.31 201 ARG B O 1
ATOM 3541 N N . ALA B 1 202 ? 6.953 -10.773 0.197 1 97.62 202 ALA B N 1
ATOM 3542 C CA . ALA B 1 202 ? 6.871 -12.094 -0.415 1 97.62 202 ALA B CA 1
ATOM 3543 C C . ALA B 1 202 ? 8.141 -12.414 -1.206 1 97.62 202 ALA B C 1
ATOM 3545 O O . ALA B 1 202 ? 8.664 -13.523 -1.128 1 97.62 202 ALA B O 1
ATOM 3546 N N . ILE B 1 203 ? 8.609 -11.5 -1.971 1 98.5 203 ILE B N 1
ATOM 3547 C CA . ILE B 1 203 ? 9.844 -11.672 -2.73 1 98.5 203 ILE B CA 1
ATOM 3548 C C . ILE B 1 203 ? 11 -11.984 -1.781 1 98.5 203 ILE B C 1
ATOM 3550 O O . ILE B 1 203 ? 11.75 -12.938 -2.006 1 98.5 203 ILE B O 1
ATOM 3554 N N . ALA B 1 204 ? 11.086 -11.164 -0.756 1 98.5 204 ALA B N 1
ATOM 3555 C CA . ALA B 1 204 ? 12.164 -11.359 0.206 1 98.5 204 ALA B CA 1
ATOM 3556 C C . ALA B 1 204 ? 12.117 -12.758 0.817 1 98.5 204 ALA B C 1
ATOM 3558 O O . ALA B 1 204 ? 13.133 -13.461 0.865 1 98.5 204 ALA B O 1
ATOM 3559 N N . ASN B 1 205 ? 10.977 -13.125 1.254 1 97.5 205 ASN B N 1
ATOM 3560 C CA . ASN B 1 205 ? 10.82 -14.445 1.854 1 97.5 205 ASN B CA 1
ATOM 3561 C C . ASN B 1 205 ? 11.219 -15.555 0.884 1 97.5 205 ASN B C 1
ATOM 3563 O O . ASN B 1 205 ? 11.922 -16.5 1.262 1 97.5 205 ASN B O 1
ATOM 3567 N N . ASP B 1 206 ? 10.695 -15.445 -0.331 1 97.81 206 ASP B N 1
ATOM 3568 C CA . ASP B 1 206 ? 11.039 -16.438 -1.343 1 97.81 206 ASP B CA 1
ATOM 3569 C C . ASP B 1 206 ? 12.547 -16.484 -1.569 1 97.81 206 ASP B C 1
ATOM 3571 O O . ASP B 1 206 ? 13.141 -17.578 -1.609 1 97.81 206 ASP B O 1
ATOM 3575 N N . ILE B 1 207 ? 13.203 -15.383 -1.692 1 98.5 207 ILE B N 1
ATOM 3576 C CA . ILE B 1 207 ? 14.625 -15.336 -1.987 1 98.5 207 ILE B CA 1
ATOM 3577 C C . ILE B 1 207 ? 15.414 -15.914 -0.815 1 98.5 207 ILE B C 1
ATOM 3579 O O . ILE B 1 207 ? 16.344 -16.703 -1.012 1 98.5 207 ILE B O 1
ATOM 3583 N N . PHE B 1 208 ? 15.086 -15.531 0.38 1 98 208 PHE B N 1
ATOM 3584 C CA . PHE B 1 208 ? 15.781 -16.062 1.542 1 98 208 PHE B CA 1
ATOM 3585 C C . PHE B 1 208 ? 15.648 -17.578 1.599 1 98 208 PHE B C 1
ATOM 3587 O O . PHE B 1 208 ? 16.562 -18.281 2.041 1 98 208 PHE B O 1
ATOM 3594 N N . LYS B 1 209 ? 14.57 -18.078 1.164 1 96.5 209 LYS B N 1
ATOM 3595 C CA . LYS B 1 209 ? 14.312 -19.516 1.191 1 96.5 209 LYS B CA 1
ATOM 3596 C C . LYS B 1 209 ? 15.078 -20.234 0.084 1 96.5 209 LYS B C 1
ATOM 3598 O O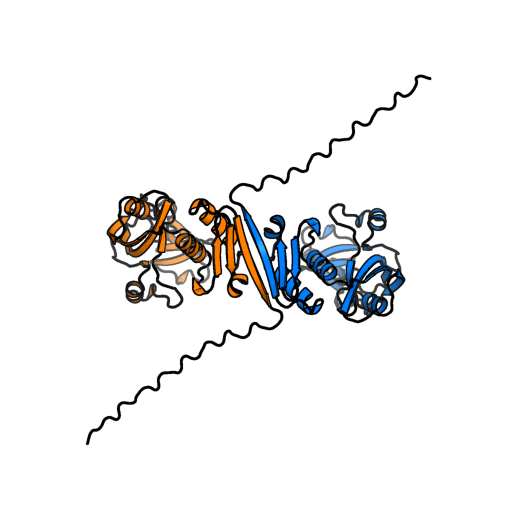 . LYS B 1 209 ? 15.734 -21.25 0.332 1 96.5 209 LYS B O 1
ATOM 3603 N N . PHE B 1 210 ? 15.062 -19.703 -1.167 1 97.06 210 PHE B N 1
ATOM 3604 C CA . PHE B 1 210 ? 15.531 -20.438 -2.33 1 97.06 210 PHE B CA 1
ATOM 3605 C C . PHE B 1 210 ? 16.953 -20.047 -2.693 1 97.06 210 PHE B C 1
ATOM 3607 O O . PHE B 1 210 ? 17.625 -20.75 -3.465 1 97.06 210 PHE B O 1
ATOM 3614 N N . VAL B 1 211 ? 17.406 -18.953 -2.246 1 97.38 211 VAL B N 1
ATOM 3615 C CA . VAL B 1 211 ? 18.766 -18.484 -2.455 1 97.38 211 VAL B CA 1
ATOM 3616 C C . VAL B 1 211 ? 19.438 -18.188 -1.109 1 97.38 211 VAL B C 1
ATOM 3618 O O . VAL B 1 211 ? 19.672 -17.031 -0.764 1 97.38 211 VAL B O 1
ATOM 3621 N N . PRO B 1 212 ? 19.828 -19.156 -0.466 1 95.5 212 PRO B N 1
ATOM 3622 C CA . PRO B 1 212 ? 20.312 -19.031 0.914 1 95.5 212 PRO B CA 1
ATOM 3623 C C . PRO B 1 212 ? 21.562 -18.172 1.022 1 95.5 212 PRO B C 1
ATOM 3625 O O . PRO B 1 212 ? 21.938 -17.75 2.119 1 95.5 212 PRO B O 1
ATOM 3628 N N . SER B 1 213 ? 22.281 -18 -0.079 1 96.94 213 SER B N 1
ATOM 3629 C CA . SER B 1 213 ? 23.469 -17.156 -0.068 1 96.94 213 SER B CA 1
ATOM 3630 C C . SER B 1 213 ? 23.109 -15.703 0.246 1 96.94 213 SER B C 1
ATOM 3632 O O . SER B 1 213 ? 23.984 -14.922 0.646 1 96.94 213 SER B O 1
ATOM 3634 N N . VAL B 1 214 ? 21.875 -15.336 0.049 1 98.12 214 VAL B N 1
ATOM 3635 C CA . VAL B 1 214 ? 21.406 -13.969 0.293 1 98.12 214 VAL B CA 1
ATOM 3636 C C . VAL B 1 214 ? 20.922 -13.844 1.732 1 98.12 214 VAL B C 1
ATOM 3638 O O . VAL B 1 214 ? 20.094 -14.633 2.182 1 98.12 214 VAL B O 1
ATOM 3641 N N . LYS B 1 215 ? 21.422 -12.828 2.375 1 97.94 215 LYS B N 1
ATOM 3642 C CA . LYS B 1 215 ? 21.016 -12.617 3.764 1 97.94 215 LYS B CA 1
ATOM 3643 C C . LYS B 1 215 ? 20.406 -11.242 3.959 1 97.94 215 LYS B C 1
ATOM 3645 O O . LYS B 1 215 ? 19.719 -10.992 4.953 1 97.94 215 LYS B O 1
ATOM 3650 N N . ASN B 1 216 ? 20.734 -10.312 3.107 1 97.88 216 ASN B N 1
ATOM 3651 C CA . ASN B 1 216 ? 20.234 -8.945 3.158 1 97.88 216 ASN B CA 1
ATOM 3652 C C . ASN B 1 216 ? 19.688 -8.492 1.801 1 97.88 216 ASN B C 1
ATOM 3654 O O . ASN B 1 216 ? 20.391 -8.602 0.789 1 97.88 216 ASN B O 1
ATOM 3658 N N . ILE B 1 217 ? 18.5 -8.031 1.854 1 98.75 217 ILE B N 1
ATOM 3659 C CA . ILE B 1 217 ? 17.891 -7.547 0.62 1 98.75 217 ILE B CA 1
ATOM 3660 C C . ILE B 1 217 ? 17.516 -6.07 0.77 1 98.75 217 ILE B C 1
ATOM 3662 O O . ILE B 1 217 ? 16.906 -5.676 1.767 1 98.75 217 ILE B O 1
ATOM 3666 N N . LYS B 1 218 ? 17.859 -5.242 -0.169 1 98.69 218 LYS B N 1
ATOM 3667 C CA . LYS B 1 218 ? 17.438 -3.842 -0.232 1 98.69 218 LYS B CA 1
ATOM 3668 C C . LYS B 1 218 ? 16.547 -3.586 -1.445 1 98.69 218 LYS B C 1
ATOM 3670 O O . LYS B 1 218 ? 16.953 -3.842 -2.582 1 98.69 218 LYS B O 1
ATOM 3675 N N . PHE B 1 219 ? 15.391 -3.217 -1.168 1 98.75 219 PHE B N 1
ATOM 3676 C CA . PHE B 1 219 ? 14.547 -2.701 -2.238 1 98.75 219 PHE B CA 1
ATOM 3677 C C . PHE B 1 219 ? 14.758 -1.203 -2.42 1 98.75 219 PHE B C 1
ATOM 3679 O O . PHE B 1 219 ? 14.758 -0.447 -1.446 1 98.75 219 PHE B O 1
ATOM 3686 N N . ILE B 1 220 ? 14.93 -0.769 -3.66 1 98.75 220 ILE B N 1
ATOM 3687 C CA . ILE B 1 220 ? 15.266 0.619 -3.951 1 98.75 220 ILE B CA 1
ATOM 3688 C C . ILE B 1 220 ? 14.234 1.218 -4.898 1 98.75 220 ILE B C 1
ATOM 3690 O O . ILE B 1 220 ? 13.922 0.635 -5.941 1 98.75 220 ILE B O 1
ATOM 3694 N N . GLU B 1 221 ? 13.695 2.309 -4.547 1 98.31 221 GLU B N 1
ATOM 3695 C CA . GLU B 1 221 ? 12.797 3.113 -5.371 1 98.31 221 GLU B CA 1
ATOM 3696 C C . GLU B 1 221 ? 13.391 4.488 -5.66 1 98.31 221 GLU B C 1
ATOM 3698 O O . GLU B 1 221 ? 13.648 5.262 -4.742 1 98.31 221 GLU B O 1
ATOM 3703 N N . SER B 1 222 ? 13.461 4.82 -6.938 1 98.12 222 SER B N 1
ATOM 3704 C CA . SER B 1 222 ? 14.133 6.059 -7.324 1 98.12 222 SER B CA 1
ATOM 3705 C C . SER B 1 222 ? 13.133 7.098 -7.82 1 98.12 222 SER B C 1
ATOM 3707 O O . SER B 1 222 ? 12.227 6.773 -8.586 1 98.12 222 SER B O 1
ATOM 3709 N N . TYR B 1 223 ? 13.266 8.281 -7.305 1 97.38 223 TYR B N 1
ATOM 3710 C CA . TYR B 1 223 ? 12.492 9.445 -7.727 1 97.38 223 TYR B CA 1
ATOM 3711 C C . TYR B 1 223 ? 13.398 10.516 -8.32 1 97.38 223 TYR B C 1
ATOM 3713 O O . TYR B 1 223 ? 14.492 10.766 -7.816 1 97.38 223 TYR B O 1
ATOM 3721 N N . TYR B 1 224 ? 12.883 11.203 -9.328 1 96.5 224 TYR B N 1
ATOM 3722 C CA . TYR B 1 224 ? 13.672 12.227 -10 1 96.5 224 TYR B CA 1
ATOM 3723 C C . TYR B 1 224 ? 12.898 13.539 -10.102 1 96.5 224 TYR B C 1
ATOM 3725 O O . TYR B 1 224 ? 11.68 13.531 -10.242 1 96.5 224 TYR B O 1
ATOM 3733 N N . SER B 1 225 ? 13.539 14.742 -9.82 1 91.56 225 SER B N 1
ATOM 3734 C CA . SER B 1 225 ? 12.922 16.062 -9.859 1 91.56 225 SER B CA 1
ATOM 3735 C C . SER B 1 225 ? 12.367 16.359 -11.25 1 91.56 225 SER B C 1
ATOM 3737 O O . SER B 1 225 ? 11.32 17 -11.375 1 91.56 225 SER B O 1
ATOM 3739 N N . ALA B 1 226 ? 13.18 16.266 -12.312 1 78.88 226 ALA B N 1
ATOM 3740 C CA . ALA B 1 226 ? 12.727 16.516 -13.68 1 78.88 226 ALA B CA 1
ATOM 3741 C C . ALA B 1 226 ? 12.305 15.219 -14.359 1 78.88 226 ALA B C 1
ATOM 3743 O O . ALA B 1 226 ? 12.828 14.141 -14.031 1 78.88 226 ALA B O 1
ATOM 3744 N N . PRO B 1 227 ? 11.125 15.266 -14.914 1 61.12 227 PRO B N 1
ATOM 3745 C CA . PRO B 1 227 ? 10.719 14.023 -15.562 1 61.12 227 PRO B CA 1
ATOM 3746 C C . PRO B 1 227 ? 11.875 13.312 -16.25 1 61.12 227 PRO B C 1
ATOM 3748 O O . PRO B 1 227 ? 12.742 13.961 -16.844 1 61.12 227 PRO B O 1
ATOM 3751 N N . ALA B 1 228 ? 12.383 12.234 -15.742 1 51.47 228 ALA B N 1
ATOM 3752 C CA . ALA B 1 228 ? 13.414 11.477 -16.438 1 51.47 228 ALA B CA 1
ATOM 3753 C C . ALA B 1 228 ? 13.273 11.594 -17.953 1 51.47 228 ALA B C 1
ATOM 3755 O O . ALA B 1 228 ? 12.156 11.555 -18.469 1 51.47 228 ALA B O 1
ATOM 3756 N N . PRO B 1 229 ? 14.234 12.203 -18.688 1 42 229 PRO B N 1
ATOM 3757 C CA . PRO B 1 229 ? 14.094 12.133 -20.141 1 42 229 PRO B CA 1
ATOM 3758 C C . PRO B 1 229 ? 13.562 10.781 -20.609 1 42 229 PRO B C 1
ATOM 3760 O O . PRO B 1 229 ? 13.938 9.742 -20.062 1 42 229 PRO B O 1
ATOM 3763 N N . ALA B 1 230 ? 12.359 10.688 -21.062 1 41.53 230 ALA B N 1
ATOM 3764 C CA . ALA B 1 230 ? 11.984 9.453 -21.75 1 41.53 230 ALA B CA 1
ATOM 3765 C C . ALA B 1 230 ? 13.211 8.766 -22.344 1 41.53 230 ALA B C 1
ATOM 3767 O O . ALA B 1 230 ? 14.008 9.398 -23.031 1 41.53 230 ALA B O 1
ATOM 3768 N N . GLU B 1 231 ? 13.859 7.895 -21.688 1 39 231 GLU B N 1
ATOM 3769 C CA . GLU B 1 231 ? 14.836 7.141 -22.469 1 39 231 GLU B CA 1
ATOM 3770 C C . GLU B 1 231 ? 14.445 7.117 -23.938 1 39 231 GLU B C 1
ATOM 3772 O O . GLU B 1 231 ? 13.344 6.684 -24.297 1 39 231 GLU B O 1
ATOM 3777 N N . GLN B 1 232 ? 14.891 8.094 -24.688 1 35.47 232 GLN B N 1
ATOM 3778 C CA . GLN B 1 232 ? 14.758 8.062 -26.141 1 35.47 232 GLN B CA 1
ATOM 3779 C C . GLN B 1 232 ? 14.727 6.629 -26.656 1 35.47 232 GLN B C 1
ATOM 3781 O O . GLN B 1 232 ? 15.711 5.891 -26.516 1 35.47 232 GLN B O 1
ATOM 3786 N N . LYS B 1 233 ? 13.609 5.949 -26.594 1 34.72 233 LYS B N 1
ATOM 3787 C CA . LYS B 1 233 ? 13.547 4.859 -27.547 1 34.72 233 LYS B CA 1
ATOM 3788 C C . LYS B 1 233 ? 14.312 5.207 -28.828 1 34.72 233 LYS B C 1
ATOM 3790 O O . LYS B 1 233 ? 13.977 6.172 -29.516 1 34.72 233 LYS B O 1
ATOM 3795 N N . LYS B 1 234 ? 15.633 4.871 -28.891 1 34.53 234 LYS B N 1
ATOM 3796 C CA . LYS B 1 234 ? 16.297 4.859 -30.188 1 34.53 234 LYS B CA 1
ATOM 3797 C C . LYS B 1 234 ? 15.367 4.355 -31.297 1 34.53 234 LYS B C 1
ATOM 3799 O O . LYS B 1 234 ? 14.883 3.227 -31.219 1 34.53 234 LYS B O 1
ATOM 3804 N N . GLU B 1 235 ? 14.539 5.184 -31.844 1 33 235 GLU B N 1
ATOM 3805 C CA . GLU B 1 235 ? 13.875 4.859 -33.094 1 33 235 GLU B CA 1
ATOM 3806 C C . GLU B 1 235 ? 14.797 4.051 -34 1 33 235 GLU B C 1
ATOM 3808 O O . GLU B 1 235 ? 15.875 4.516 -34.406 1 33 235 GLU B O 1
ATOM 3813 N N . GLN B 1 236 ? 14.875 2.723 -33.719 1 32.53 236 GLN B N 1
ATOM 3814 C CA . GLN B 1 236 ? 15.539 1.985 -34.781 1 32.53 236 GLN B CA 1
ATOM 3815 C C . GLN B 1 236 ? 15.102 2.49 -36.156 1 32.53 236 GLN B C 1
ATOM 3817 O O . GLN B 1 236 ? 13.906 2.656 -36.406 1 32.53 236 GLN B O 1
ATOM 3822 N N . PRO B 1 237 ? 15.969 3.195 -36.812 1 33.44 237 PRO B N 1
ATOM 3823 C CA . PRO B 1 237 ? 15.648 3.613 -38.156 1 33.44 237 PRO B CA 1
ATOM 3824 C C . PRO B 1 237 ? 14.938 2.525 -38.969 1 33.44 237 PRO B C 1
ATOM 3826 O O . PRO B 1 237 ? 15.352 1.364 -38.938 1 33.44 237 PRO B O 1
ATOM 3829 N N . LYS B 1 238 ? 13.609 2.678 -39.031 1 31.34 238 LYS B N 1
ATOM 3830 C CA . LYS B 1 238 ? 12.883 1.815 -39.969 1 31.34 238 LYS B CA 1
ATOM 3831 C C . LYS B 1 238 ? 13.695 1.56 -41.219 1 31.34 238 LYS B C 1
ATOM 3833 O O . LYS B 1 238 ? 14.07 2.5 -41.938 1 31.34 238 LYS B O 1
ATOM 3838 N N . ALA B 1 239 ? 14.367 0.417 -41.219 1 32.28 239 ALA B N 1
ATOM 3839 C CA . ALA B 1 239 ? 14.977 -0.044 -42.469 1 32.28 239 ALA B CA 1
ATOM 3840 C C . ALA B 1 239 ? 14.078 0.252 -43.656 1 32.28 239 ALA B C 1
ATOM 3842 O O . ALA B 1 239 ? 12.867 0.029 -43.625 1 32.28 239 ALA B O 1
ATOM 3843 N N . GLU B 1 240 ? 14.461 1.286 -44.438 1 30.7 240 GLU B N 1
ATOM 3844 C CA . GLU B 1 240 ? 13.883 1.584 -45.719 1 30.7 240 GLU B CA 1
ATOM 3845 C C . GLU B 1 240 ? 13.516 0.304 -46.469 1 30.7 240 GLU B C 1
ATOM 3847 O O . GLU B 1 240 ? 14.352 -0.588 -46.625 1 30.7 240 GLU B O 1
ATOM 3852 N N . ALA B 1 241 ? 12.219 -0.14 -46.281 1 32.53 241 ALA B N 1
ATOM 3853 C CA . ALA B 1 241 ? 11.703 -1.184 -47.156 1 32.53 241 ALA B CA 1
ATOM 3854 C C . ALA B 1 241 ? 12.211 -0.998 -48.562 1 32.53 241 ALA B C 1
ATOM 3856 O O . ALA B 1 241 ? 12 0.053 -49.188 1 32.53 241 ALA B O 1
ATOM 3857 N N . THR B 1 242 ? 13.438 -1.613 -48.938 1 32.41 242 THR B N 1
ATOM 3858 C CA . THR B 1 242 ? 13.922 -1.768 -50.312 1 32.41 242 THR B CA 1
ATOM 3859 C C . THR B 1 242 ? 12.789 -2.195 -51.219 1 32.41 242 THR B C 1
ATOM 3861 O O . THR B 1 242 ? 12.234 -3.289 -51.094 1 32.41 242 THR B O 1
ATOM 3864 N N . THR B 1 243 ? 11.797 -1.265 -51.5 1 30.69 243 THR B N 1
ATOM 3865 C CA . THR B 1 243 ? 10.891 -1.583 -52.594 1 30.69 243 THR B CA 1
ATOM 3866 C C . THR B 1 243 ? 11.664 -2.096 -53.812 1 30.69 243 THR B C 1
ATOM 3868 O O . THR B 1 243 ? 12.562 -1.42 -54.281 1 30.69 243 THR B O 1
ATOM 3871 N N . THR B 1 244 ? 11.852 -3.436 -53.812 1 31.48 244 THR B N 1
ATOM 3872 C CA . THR B 1 244 ? 12.344 -4.109 -55 1 31.48 244 THR B CA 1
ATOM 3873 C C . THR B 1 244 ? 11.602 -3.619 -56.25 1 31.48 244 THR B C 1
ATOM 3875 O O . THR B 1 244 ? 10.375 -3.715 -56.312 1 31.48 244 THR B O 1
ATOM 3878 N N . PRO B 1 245 ? 12.172 -2.525 -56.938 1 30.52 245 PRO B N 1
ATOM 3879 C CA . PRO B 1 245 ? 11.609 -2.186 -58.25 1 30.52 245 PRO B CA 1
ATOM 3880 C C . PRO B 1 245 ? 11.328 -3.418 -59.125 1 30.52 245 PRO B C 1
ATOM 3882 O O . PRO B 1 245 ? 12.188 -4.297 -59.219 1 30.52 245 PRO B O 1
ATOM 3885 N N . GLU B 1 246 ? 10.148 -3.922 -59 1 24.33 246 GLU B N 1
ATOM 3886 C CA . GLU B 1 246 ? 9.734 -4.84 -60.062 1 24.33 246 GLU B CA 1
ATOM 3887 C C . GLU B 1 246 ? 10.125 -4.316 -61.438 1 24.33 246 GLU B C 1
ATOM 3889 O O . GLU B 1 246 ? 9.75 -3.209 -61.812 1 24.33 246 GLU B O 1
ATOM 3894 N N . ALA B 1 247 ? 11.266 -4.676 -61.969 1 22.42 247 ALA B N 1
ATOM 3895 C CA . ALA B 1 247 ? 11.75 -4.586 -63.344 1 22.42 247 ALA B CA 1
ATOM 3896 C C . ALA B 1 247 ? 10.703 -5.098 -64.312 1 22.42 247 ALA B C 1
ATOM 3898 O O . ALA B 1 247 ? 10.961 -5.195 -65.562 1 22.42 247 ALA B O 1
ATOM 3899 N N . LYS B 1 248 ? 9.562 -5.586 -64.188 1 22.5 248 LYS B N 1
ATOM 3900 C CA . LYS B 1 248 ? 9.188 -5.945 -65.562 1 22.5 248 LYS B CA 1
ATOM 3901 C C . LYS B 1 248 ? 9.25 -4.73 -66.5 1 22.5 248 LYS B C 1
ATOM 3903 O O . LYS B 1 248 ? 9.18 -3.59 -66 1 22.5 248 LYS B O 1
ATOM 3908 N N . LYS B 1 249 ? 8.461 -5.059 -67.562 1 18.48 249 LYS B N 1
ATOM 3909 C CA . LYS B 1 249 ? 7.891 -4.969 -68.875 1 18.48 249 LYS B CA 1
ATOM 3910 C C . LYS B 1 249 ? 6.887 -3.822 -69 1 18.48 249 LYS B C 1
ATOM 3912 O O . LYS B 1 249 ? 6.082 -3.617 -68.062 1 18.48 249 LYS B O 1
#

Nearest PDB structures (foldseek):
  3prb-assembly1_A  TM=9.399E-01  e=9.798E-26  Methanocaldococcus jannaschii
  3pra-assembly1_B  TM=8.354E-01  e=4.558E-17  Methanocaldococcus jannaschii
  3luo-assembly1_A  TM=8.314E-01  e=1.904E-12  Thermus thermophilus HB8
  1ix5-assembly1_A  TM=7.778E-01  e=6.454E-13  Methanothermococcus thermolithotrophicus
  4odk-assembly1_A  TM=7.693E-01  e=3.689E-12  Thermus thermophilus

Organism: Nitrososphaera gargensis (strain Ga9.2) (NCBI:txid1237085)

InterPro domains:
  IPR001179 FKBP-type peptidyl-prolyl cis-trans isomerase domain [PF00254] (2-95)
  IPR001179 FKBP-type peptidyl-prolyl cis-trans isomerase domain [PS50059] (4-94)
  IPR040825 FKBP26, C-terminal [PF18046] (155-223)
  IPR046357 Peptidyl-prolyl cis-trans isomerase domain superfamily [G3DSA:3.10.50.40] (3-147)
  IPR048261 PPIase chaperone SlpA/SlyD-like, insertion domain superfamily [G3DSA:2.40.10.330] (90-133)
  IPR054016 FKBP26, IF domain [PF22199] (107-135)

Secondary structure (DSSP, 8-state):
--TT-EEEEEEEEEETTT--EEEES-HHHHHHSTTT--TTS---PEEEETTTTSS-HHHHHHHHT--TT-EEEEEE-GGGTT----GGGEEEEEGGGGGGGGGG--TT-EEEETTEEEEEEEEETTEEEEE-S-TTTT--EEEEEEEEEE--SHHHHHHHHHHHHH---GGGSEEEEETTEEEEEEPGGGGG-TTHHHHHHHHHHHHHHH-TT--EEEEEEEEESS-----------------------/--TT-EEEEEEEEEETTT--EEEES-HHHHHHSTTT--TTS---PEEEETTTTSS-HHHHHHHHT--TT-EEEEEE-GGGTT----GGGEEEEEGGGGGGGGGG--TT-EEEETTEEEEEEEEETTEEEEE-S-TTTT--EEEEEEEEEE--SHHHHHHHHHHHHH---GGGSEEEEETTEEEEEEPGGGGG-TTHHHHHHHHHHHHHHH-TT--EEEEEEEEESS-----------------------

pLDDT: mean 88.35, std 18.11, range [18.48, 98.88]